Protein 4GMU (pdb70)

Radius of gyration: 24.37 Å; Cα contacts (8 Å, |Δi|>4): 1467; chains: 1; bounding box: 78×46×65 Å

B-factor: mean 16.21, std 8.33, range [5.78, 66.16]

Secondary structure (DSSP, 8-state):
--SSSSS--GGGEEES-GGGS-HHHHHHHHHHHHHH-BSEEEE----HHHHHHHHHHHHHTTS-EE-TTSBS-EEE---TTSSS--GGGEEEE-SSHHHHSPPPSSS--SS--EE-HHHHHHHHHTTSTTTTBTSEEEEEEEEESSTT-TT-EEEEEEES-HHHHHHHHHHSEESHHHHHHHTT---EEEEEE-S-PSSPSS---TT----GGG-EEEEEGGGTEEEEES--SHHHH-TIIIIIIIIIHHHHHHHHT-EEES-EEEEEE-TTS-EEEEEEE--TTS-HHHHHT----STT-EEEEEESS-EEEEE-TTS-EEEE---SEEEEE-TT--TTT-HHHHHHTTBS-EEES-EEETTS-EE-TT---PPPTT--EE-TTSSEE-TTSSS-SS-TT-EEEEEGGG-TTB-TTTT-TT-EEEEEEEEE---SSS--SEEE-SSHHHHHHHHHT-EEETTEE-GGG-TTT-SS-HHHHHHHHHHGGGSTT--PPEEEEE-S--B-TTS-BSS--GGGGHHHHHHHHHHHTT-S-EEEETTEEEEPTTTS--TT-TT--HHHHH---HHHHHHHHHHHHHHHHHHTGGG--HHHHHHHHHHHHHHHT-

Solvent-accessible surface area: 24514 Å² total; per-residue (Å²): 159,60,175,158,130,54,90,56,16,51,105,89,32,99,52,54,44,4,116,94,13,20,122,81,0,53,112,18,0,21,33,21,0,68,49,0,71,2,65,89,0,26,9,2,54,13,34,129,121,15,20,35,189,18,2,51,83,5,77,153,105,42,37,6,132,85,0,151,114,40,85,44,0,13,4,0,28,1,2,55,112,7,24,36,69,64,74,63,66,15,4,9,8,10,138,91,73,116,86,2,2,0,81,24,133,75,73,137,27,74,1,31,96,70,41,20,79,117,76,5,85,149,16,31,95,70,42,2,72,25,1,0,103,31,47,20,0,16,0,0,0,0,0,0,0,8,75,63,8,113,25,20,55,26,0,0,0,0,0,6,9,32,8,0,4,2,1,1,68,8,3,2,28,20,1,61,57,1,24,133,54,14,31,132,37,134,11,4,55,0,6,0,0,7,4,20,23,66,121,68,174,125,114,81,55,73,69,12,21,13,27,27,106,59,5,13,1,0,0,9,8,105,147,66,25,0,12,0,5,1,2,2,8,0,8,2,0,1,0,0,10,16,0,0,0,0,11,3,0,4,34,20,2,73,98,103,35,11,5,2,1,1,0,0,0,0,0,0,24,19,71,142,54,101,66,7,23,1,0,0,0,2,1,42,71,1,21,15,30,42,4,0,0,8,84,25,61,12,119,55,30,105,2,16,0,2,0,4,17,0,0,2,0,75,16,34,98,115,0,39,2,52,1,4,1,0,2,32,1,0,13,1,46,0,24,35,10,1,89,150,27,4,28,9,0,26,132,5,5,83,99,44,0,4,1,1,0,0,0,19,5,69,53,1,1,15,31,2,63,45,16,88,80,123,60,64,140,72,40,65,9,42,7,20,101,102,141,132,33,148,102,124,55,164,113,47,0,0,28,89,48,0,45,1,3,0,26,0,82,38,4,73,30,33,0,109,23,19,79,28,69,96,2,2,42,6,57,0,0,0,0,0,4,86,16,55,54,6,2,1,0,0,17,3,12,60,51,17,35,3,0,0,5,5,0,2,15,0,11,22,95,18,150,51,17,7,0,0,1,0,41,22,0,6,1,8,1,0,1,103,3,0,41,20,0,10,56,8,33,135,89,116,75,23,119,64,8,60,5,1,9,2,0,24,29,27,88,28,194,120,42,134,93,14,6,66,7,95,13,33,7,0,12,0,0,57,7,0,8,7,35,36,73,61,97,116,19,13,97,111,19,32,2,0,68,11,12,79,136,147,39,17,41,47,165,83,13,80,141,22,63,63,125,63,0,41,24,40,52,77,125,38,8,78,106,6,9,78,69,4,55,131,18,2,80,45,4,0,22,79,13,35,22,180,36,0,88,119,20,7,142,34,5,108,81,64,1,51,143,96

Organism: Rattus norvegicus (NCBI:txid10116)

CATH classification: 3.40.449.10 (+2 more: 2.170.8.10, 3.90.228.20)

Sequence (610 aa):
PQLHNGLDFSAKKVIQGSLDSLPQEVRKFVEGNAQLCQQPEEYYIHICDGSEEEEEYGRLLLAHMQEEGVIRKLKKKYDNCWLALTDPRDDVVAARRIIEESSKTVIITQQEQRDTVPIPKSGQSQLGRWMSEEEDFEEKAFNARFPGCMKGRTMYVIPFSMGPLGSPLAKIGIELTDSPYVVASMRIMTRMGTSVLEALGDGEFIIKKCLHSVGCPLPLKKPLVNNWACNPELTLIAHLPDDRRREEIISFGSGYYGGNSLLGKKKCFALRIASRRLAKEEGWLAEHMLILGITNPEGKKKYLAAAFPSACGKTNLAMMNPTLPGWKVECVGDDIIAWMKFDAQGNLRAINPENGFFGVAPGTSVKTNPNAIKTTIQKNTIFTNVAETSDGGVYWEGIDEPLAPGVTITSWKNKEWRPQDEEPCAHPNNSRFCTPASQCPIIDPAWESPEGVPIEGIIFGGRRPAGVPPLVYEALSWQHGVFVGAAMRSEGIIMMHDPFAMRPFFGYNFGKYLAHWLSMAHRRPAAKLPKIFHVNWFRKDKNGKFLWPGFGENSRVLEWMFGRRIEEGEDSAKLTPIGYVPKEDALNLKGLGDVNVEELFFGISKKEFWEKKEVEEIDKYLEDQVNADLPYYEEIEERELRRALKQRIISQM

Nearest PDB structures (foldseek):
  4gmu-assembly1_A  TM=1.002E+00  e=0.000E+00  Rattus norvegicus
  4yw9-assembly1_A  TM=9.906E-01  e=0.000E+00  Rattus norvegicus
  2qey-assembly1_A  TM=9.962E-01  e=0.000E+00  Rattus norvegicus
  5v97-assembly1_A  TM=9.960E-01  e=0.000E+00  Rattus norvegicus
  1khg-assembly1_A  TM=9.881E-01  e=0.000E+00  Homo sapiens

GO terms:
  GO:0004613 phosphoenolpyruvate carboxykinase (GTP) activity (F, IDA)
  GO:0006107 oxaloacetate metabolic process (P, IDA)
  GO:0071333 cellular response to glucose stimulus (P, IDA)
  GO:0004613 phosphoenolpyruvate carboxykinase (GTP) activity (F, EXP)
  GO:0004611 phosphoenolpyruvate carboxykinase activity (F, IDA)
  GO:0014823 response to activity (P, IEP)
  GO:1904628 cellular response to phorbol 13-acetate 12-myristate (P, IEP)
  GO:1904640 response to methionine (P, IEP)
  GO:0031667 response to nutrient levels (P, IEP)
  GO:0032496 response to lipopolysaccharide (P, IEP)
  GO:0032869 cellular response to insulin stimulus (P, IEP)
  GO:0033993 response to lipid (P, IEP)
  GO:0097403 cellular response to raffinose (P, IEP)
  GO:0071377 cellular response to glucagon stimulus (P, IEP)
  GO:0006094 gluconeogenesis (P, IDA)
  GO:0071456 cellular response to hypoxia (P, IEP)
  GO:0071474 cellular hyperosmotic response (P, IEP)
  GO:0071475 cellular hyperosmotic salinity response (P, IEP)
  GO:0071476 cellular hypotonic response (P, IEP)
  GO:0071477 cellular hypotonic salinity response (P, IEP)

InterPro domains:
  IPR008209 Phosphoenolpyruvate carboxykinase, GTP-utilising [MF_00452] (18-620)
  IPR008209 Phosphoenolpyruvate carboxykinase, GTP-utilising [NF003253] (25-621)
  IPR008209 Phosphoenolpyruvate carboxykinase, GTP-utilising [PIRSF001348] (14-621)
  IPR008209 Phosphoenolpyruvate carboxykinase, GTP-utilising [PTHR11561] (13-622)
  IPR008209 Phosphoenolpyruvate carboxykinase, GTP-utilising [cd00819] (27-615)
  IPR008210 Phosphoenolpyruvate carboxykinase, N-terminal [G3DSA:3.40.449.10] (29-267)
  IPR008210 Phosphoenolpyruvate carboxykinase, N-terminal [SSF68923] (12-259)
  IPR013035 Phosphoenolpyruvate carboxykinase, C-terminal [G3DSA:3.90.228.20] (268-618)
  IPR018091 Phosphoenolpyruvate carboxykinase, GTP-utilising, conserved site [PS00505] (284-292)
  IPR035077 Phosphoenolpyruvate carboxykinase, C-terminal P-loop domain [PF00821] (260-618)
  IPR035078 Phosphoenolpyruvate carboxykinase, GTP-utilising, N-terminal [PF17297] (29-256)

Structure (mmCIF, N/CA/C/O backbone):
data_4GMU
#
_entry.id   4GMU
#
_cell.length_a   60.546
_cell.length_b   85.521
_cell.length_c   118.755
_cell.angle_alpha   90.000
_cell.angle_beta   90.000
_cell.angle_gamma   90.000
#
_symmetry.space_group_name_H-M   'P 21 21 21'
#
loop_
_entity.id
_entity.type
_entity.pdbx_description
1 polymer 'Phosphoenolpyruvate carboxykinase, cytosolic [GTP]'
2 non-polymer "GUANOSINE-5'-TRIPHOSPHATE"
3 non-polymer 'MANGANESE (II) ION'
4 non-polymer 'SODIUM ION'
5 non-polymer 'OXALATE ION'
6 water water
#
loop_
_atom_site.group_PDB
_atom_site.id
_atom_site.type_symbol
_atom_site.label_atom_id
_atom_site.label_alt_id
_atom_site.label_comp_id
_atom_site.label_asym_id
_atom_site.label_entity_id
_atom_site.label_seq_id
_atom_site.pdbx_PDB_ins_code
_atom_site.Cartn_x
_atom_site.Cartn_y
_atom_site.Cartn_z
_atom_site.occupancy
_atom_site.B_iso_or_equiv
_atom_site.auth_seq_id
_atom_site.auth_comp_id
_atom_site.auth_asym_id
_atom_site.auth_atom_id
_atom_site.pdbx_PDB_model_num
ATOM 1 N N . PRO A 1 3 ? -16.707 -9.109 9.746 0.70 29.01 3 PRO A N 1
ATOM 2 C CA . PRO A 1 3 ? -16.380 -8.136 10.773 0.70 24.45 3 PRO A CA 1
ATOM 3 C C . PRO A 1 3 ? -16.153 -6.765 10.168 0.70 22.25 3 PRO A C 1
ATOM 4 O O . PRO A 1 3 ? -15.186 -6.045 10.491 0.70 22.49 3 PRO A O 1
ATOM 8 N N . GLN A 1 4 ? -17.085 -6.405 9.294 1.00 24.16 4 GLN A N 1
ATOM 9 C CA . GLN A 1 4 ? -17.070 -5.114 8.655 1.00 21.36 4 GLN A CA 1
ATOM 10 C C . GLN A 1 4 ? -18.330 -5.004 7.787 1.00 23.21 4 GLN A C 1
ATOM 11 O O . GLN A 1 4 ? -18.829 -5.972 7.216 1.00 22.97 4 GLN A O 1
ATOM 17 N N . LEU A 1 5 ? -18.864 -3.802 7.713 1.00 21.61 5 LEU A N 1
ATOM 18 C CA . LEU A 1 5 ? -19.993 -3.504 6.799 1.00 20.69 5 LEU A CA 1
ATOM 19 C C . LEU A 1 5 ? -19.553 -3.240 5.350 1.00 21.07 5 LEU A C 1
ATOM 20 O O . LEU A 1 5 ? -20.403 -3.332 4.396 1.00 21.49 5 LEU A O 1
ATOM 25 N N . HIS A 1 6 ? -18.248 -2.921 5.207 1.00 20.34 6 HIS A N 1
ATOM 26 C CA . HIS A 1 6 ? -17.639 -2.588 3.904 1.00 18.90 6 HIS A CA 1
ATOM 27 C C . HIS A 1 6 ? -16.418 -3.449 3.728 1.00 19.97 6 HIS A C 1
ATOM 28 O O . HIS A 1 6 ? -16.493 -4.645 3.985 1.00 21.33 6 HIS A O 1
ATOM 35 N N . ASN A 1 7 ? -15.292 -2.868 3.299 1.00 24.80 7 ASN A N 1
ATOM 36 C CA . ASN A 1 7 ? -14.115 -3.658 2.852 1.00 25.42 7 ASN A CA 1
ATOM 37 C C . ASN A 1 7 ? -12.764 -3.072 3.309 1.00 26.59 7 ASN A C 1
ATOM 38 O O . ASN A 1 7 ? -11.695 -3.454 2.805 1.00 27.87 7 ASN A O 1
ATOM 43 N N . GLY A 1 8 ? -12.792 -2.134 4.245 1.00 22.40 8 GLY A N 1
ATOM 44 C CA . GLY A 1 8 ? -11.526 -1.478 4.646 1.00 23.83 8 GLY A CA 1
ATOM 45 C C . GLY A 1 8 ? -10.863 -1.936 5.938 1.00 23.07 8 GLY A C 1
ATOM 46 O O . GLY A 1 8 ? -9.760 -1.446 6.245 1.00 26.20 8 GLY A O 1
ATOM 47 N N . LEU A 1 9 ? -11.498 -2.862 6.664 1.00 22.06 9 LEU A N 1
ATOM 48 C CA . LEU A 1 9 ? -10.987 -3.337 7.983 1.00 21.00 9 LEU A CA 1
ATOM 49 C C . LEU A 1 9 ? -10.112 -4.580 7.926 1.00 20.50 9 LEU A C 1
ATOM 50 O O . LEU A 1 9 ? -9.119 -4.706 8.671 1.00 21.73 9 LEU A O 1
ATOM 55 N N . ASP A 1 10 ? -10.473 -5.499 7.048 1.00 18.93 10 ASP A N 1
ATOM 56 C CA . ASP A 1 10 ? -9.726 -6.716 6.872 1.00 18.89 10 ASP A CA 1
ATOM 57 C C . ASP A 1 10 ? -8.692 -6.431 5.822 1.00 16.54 10 ASP A C 1
ATOM 58 O O . ASP A 1 10 ? -9.033 -6.138 4.656 1.00 18.38 10 ASP A O 1
ATOM 63 N N . PHE A 1 11 ? -7.415 -6.551 6.196 1.00 15.69 11 PHE A N 1
ATOM 64 C CA . PHE A 1 11 ? -6.307 -6.168 5.291 1.00 14.17 11 PHE A CA 1
ATOM 65 C C . PHE A 1 11 ? -5.705 -7.344 4.539 1.00 14.30 11 PHE A C 1
ATOM 66 O O . PHE A 1 11 ? -4.611 -7.210 3.954 1.00 13.82 11 PHE A O 1
ATOM 74 N N . SER A 1 12 ? -6.373 -8.478 4.553 1.00 13.87 12 SER A N 1
ATOM 75 C CA . SER A 1 12 ? -5.851 -9.649 3.915 1.00 14.90 12 SER A CA 1
ATOM 76 C C . SER A 1 12 ? -5.414 -9.395 2.461 1.00 14.49 12 SER A C 1
ATOM 77 O O . SER A 1 12 ? -4.442 -9.986 2.019 1.00 14.63 12 SER A O 1
ATOM 80 N N . ALA A 1 13 ? -6.148 -8.565 1.708 1.00 14.43 13 ALA A N 1
ATOM 81 C CA . ALA A 1 13 ? -5.878 -8.408 0.285 1.00 14.39 13 ALA A CA 1
ATOM 82 C C . ALA A 1 13 ? -4.548 -7.789 0.035 1.00 14.05 13 ALA A C 1
ATOM 83 O O . ALA A 1 13 ? -4.034 -7.884 -1.074 1.00 14.92 13 ALA A O 1
ATOM 85 N N . LYS A 1 14 ? -3.956 -7.125 1.051 1.00 12.59 14 LYS A N 1
ATOM 86 C CA A LYS A 1 14 ? -2.674 -6.428 0.839 0.50 13.06 14 LYS A CA 1
ATOM 87 C CA B LYS A 1 14 ? -2.710 -6.386 0.904 0.50 13.10 14 LYS A CA 1
ATOM 88 C C . LYS A 1 14 ? -1.473 -7.137 1.389 1.00 12.40 14 LYS A C 1
ATOM 89 O O . LYS A 1 14 ? -0.351 -6.608 1.331 1.00 11.73 14 LYS A O 1
ATOM 100 N N . VAL A 1 15 ? -1.654 -8.374 1.846 1.00 11.57 15 VAL A N 1
ATOM 101 C CA . VAL A 1 15 ? -0.520 -9.140 2.403 1.00 12.53 15 VAL A CA 1
ATOM 102 C C . VAL A 1 15 ? 0.271 -9.736 1.297 1.00 12.86 15 VAL A C 1
ATOM 103 O O . VAL A 1 15 ? -0.267 -10.493 0.418 1.00 14.22 15 VAL A O 1
ATOM 107 N N . ILE A 1 16 ? 1.564 -9.459 1.211 1.00 11.00 16 ILE A N 1
ATOM 108 C CA . ILE A 1 16 ? 2.415 -9.945 0.148 1.00 12.04 16 ILE A CA 1
ATOM 109 C C . ILE A 1 16 ? 3.453 -10.963 0.620 1.00 11.62 16 ILE A C 1
ATOM 110 O O . ILE A 1 16 ? 4.212 -11.484 -0.193 1.00 13.41 16 ILE A O 1
ATOM 115 N N . GLN A 1 17 ? 3.476 -11.240 1.942 1.00 11.94 17 GLN A N 1
ATOM 116 C CA . GLN A 1 17 ? 4.236 -12.367 2.451 1.00 11.89 17 GLN A CA 1
ATOM 117 C C . GLN A 1 17 ? 3.602 -12.723 3.766 1.00 12.35 17 GLN A C 1
ATOM 118 O O . GLN A 1 17 ? 3.322 -11.881 4.615 1.00 12.40 17 GLN A O 1
ATOM 124 N N . GLY A 1 18 ? 3.354 -14.042 3.931 1.00 13.27 18 GLY A N 1
ATOM 125 C CA . GLY A 1 18 ? 2.718 -14.589 5.143 1.00 13.48 18 GLY A CA 1
ATOM 126 C C . GLY A 1 18 ? 1.218 -14.536 5.036 1.00 13.78 18 GLY A C 1
ATOM 127 O O . GLY A 1 18 ? 0.687 -14.414 3.910 1.00 14.43 18 GLY A O 1
ATOM 128 N N . SER A 1 19 ? 0.510 -14.604 6.151 1.00 14.56 19 SER A N 1
ATOM 129 C CA . SER A 1 19 ? -0.906 -14.630 6.192 1.00 15.95 19 SER A CA 1
ATOM 130 C C . SER A 1 19 ? -1.328 -14.040 7.521 1.00 15.59 19 SER A C 1
ATOM 131 O O . SER A 1 19 ? -0.841 -14.483 8.589 1.00 16.69 19 SER A O 1
ATOM 134 N N . LEU A 1 20 ? -2.289 -13.159 7.500 1.00 14.72 20 LEU A N 1
ATOM 135 C CA . LEU A 1 20 ? -2.865 -12.651 8.720 1.00 16.34 20 LEU A CA 1
ATOM 136 C C . LEU A 1 20 ? -3.553 -13.731 9.519 1.00 16.36 20 LEU A C 1
ATOM 137 O O . LEU A 1 20 ? -3.571 -13.650 10.749 1.00 16.93 20 LEU A O 1
ATOM 142 N N . ASP A 1 21 ? -4.073 -14.751 8.814 1.00 17.96 21 ASP A N 1
ATOM 143 C CA . ASP A 1 21 ? -4.837 -15.842 9.463 1.00 20.82 21 ASP A CA 1
ATOM 144 C C . ASP A 1 21 ? -3.932 -16.701 10.297 1.00 21.46 21 ASP A C 1
ATOM 145 O O . ASP A 1 21 ? -4.434 -17.345 11.247 1.00 24.21 21 ASP A O 1
ATOM 150 N N . SER A 1 22 ? -2.639 -16.770 9.989 1.00 19.72 22 SER A N 1
ATOM 151 C CA . SER A 1 22 ? -1.728 -17.628 10.762 1.00 21.88 22 SER A CA 1
ATOM 152 C C . SER A 1 22 ? -1.022 -16.904 11.910 1.00 19.85 22 SER A C 1
ATOM 153 O O . SER A 1 22 ? -0.385 -17.587 12.722 1.00 23.75 22 SER A O 1
ATOM 156 N N . LEU A 1 23 ? -1.147 -15.580 12.003 1.00 16.91 23 LEU A N 1
ATOM 157 C CA . LEU A 1 23 ? -0.724 -14.794 13.191 1.00 17.20 23 LEU A CA 1
ATOM 158 C C . LEU A 1 23 ? -1.508 -15.142 14.455 1.00 17.38 23 LEU A C 1
ATOM 159 O O . LEU A 1 23 ? -2.707 -15.359 14.397 1.00 18.21 23 LEU A O 1
ATOM 164 N N . PRO A 1 24 ? -0.861 -15.099 15.627 1.00 15.85 24 PRO A N 1
ATOM 165 C CA . PRO A 1 24 ? -1.654 -15.142 16.847 1.00 15.43 24 PRO A CA 1
ATOM 166 C C . PRO A 1 24 ? -2.654 -13.999 16.830 1.00 15.80 24 PRO A C 1
ATOM 167 O O . PRO A 1 24 ? -2.394 -12.8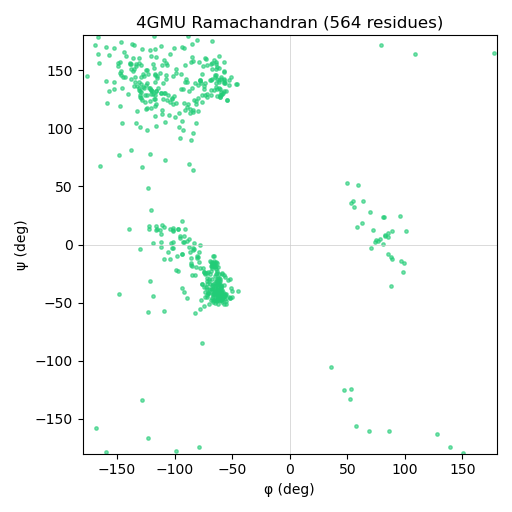98 16.239 1.00 15.05 24 PRO A O 1
ATOM 171 N N . GLN A 1 25 ? -3.821 -14.215 17.441 1.00 17.97 25 GLN A N 1
ATOM 172 C CA . GLN A 1 25 ? -4.903 -13.265 17.385 1.00 19.04 25 GLN A CA 1
ATOM 173 C C . GLN A 1 25 ? -4.495 -11.835 17.781 1.00 16.91 25 GLN A C 1
ATOM 174 O O . GLN A 1 25 ? -4.880 -10.864 17.095 1.00 16.64 25 GLN A O 1
ATOM 180 N N . GLU A 1 26 ? -3.757 -11.696 18.871 1.00 16.44 26 GLU A N 1
ATOM 181 C CA . GLU A 1 26 ? -3.435 -10.345 19.291 1.00 15.77 26 GLU A CA 1
ATOM 182 C C . GLU A 1 26 ? -2.384 -9.677 18.391 1.00 14.28 26 GLU A C 1
ATOM 183 O O . GLU A 1 26 ? -2.419 -8.464 18.259 1.00 14.00 26 GLU A O 1
ATOM 189 N N . VAL A 1 27 ? -1.562 -10.472 17.749 1.00 13.06 27 VAL A N 1
ATOM 190 C CA . VAL A 1 27 ? -0.605 -9.908 16.781 1.00 12.87 27 VAL A CA 1
ATOM 191 C C . VAL A 1 27 ? -1.389 -9.423 15.546 1.00 13.77 27 VAL A C 1
ATOM 192 O O . VAL A 1 27 ? -1.140 -8.313 15.029 1.00 12.25 27 VAL A O 1
ATOM 196 N N . ARG A 1 28 ? -2.384 -10.199 15.080 1.00 12.80 28 ARG A N 1
ATOM 197 C CA . ARG A 1 28 ? -3.210 -9.763 13.967 1.00 12.75 28 ARG A CA 1
ATOM 198 C C . ARG A 1 28 ? -3.896 -8.475 14.309 1.00 12.03 28 ARG A C 1
ATOM 199 O O . ARG A 1 28 ? -3.948 -7.557 13.479 1.00 12.36 28 ARG A O 1
ATOM 207 N N . LYS A 1 29 ? -4.461 -8.342 15.502 1.00 12.26 29 LYS A N 1
ATOM 208 C CA . LYS A 1 29 ? -5.133 -7.100 15.847 1.00 13.74 29 LYS A CA 1
ATOM 209 C C . LYS A 1 29 ? -4.208 -5.884 15.806 1.00 12.61 29 LYS A C 1
ATOM 210 O O . LYS A 1 29 ? -4.578 -4.810 15.372 1.00 13.19 29 LYS A O 1
ATOM 216 N N . PHE A 1 30 ? -2.980 -6.126 16.317 1.00 11.96 30 PHE A N 1
ATOM 217 C CA . PHE A 1 30 ? -1.959 -5.040 16.313 1.00 11.65 30 PHE A CA 1
ATOM 218 C C . PHE A 1 30 ? -1.622 -4.624 14.877 1.00 10.27 30 PHE A C 1
ATOM 219 O O . PHE A 1 30 ? -1.546 -3.445 14.565 1.00 10.76 30 PHE A O 1
ATOM 227 N N . VAL A 1 31 ? -1.396 -5.617 14.054 1.00 11.22 31 VAL A N 1
ATOM 228 C CA . VAL A 1 31 ? -1.048 -5.349 12.642 1.00 11.24 31 VAL A CA 1
ATOM 229 C C . VAL A 1 31 ? -2.191 -4.617 11.919 1.00 11.72 31 VAL A C 1
ATOM 230 O O . VAL A 1 31 ? -2.015 -3.598 11.286 1.00 11.84 31 VAL A O 1
ATOM 234 N N . GLU A 1 32 ? -3.428 -5.169 12.024 1.00 11.63 32 GLU A N 1
ATOM 235 C CA . GLU A 1 32 ? -4.525 -4.651 11.258 1.00 12.29 32 GLU A CA 1
ATOM 236 C C . GLU A 1 32 ? -4.939 -3.293 11.754 1.00 11.48 32 GLU A C 1
ATOM 237 O O . GLU A 1 32 ? -5.299 -2.402 11.009 1.00 11.77 32 GLU A O 1
ATOM 243 N N . GLY A 1 33 ? -4.922 -3.082 13.071 1.00 11.08 33 GLY A N 1
ATOM 244 C CA . GLY A 1 33 ? -5.282 -1.782 13.603 1.00 12.96 33 GLY A CA 1
ATOM 245 C C . GLY A 1 33 ? -4.357 -0.688 13.077 1.00 11.47 33 GLY A C 1
ATOM 246 O O . GLY A 1 33 ? -4.741 0.413 12.730 1.00 11.86 33 GLY A O 1
ATOM 247 N N . ASN A 1 34 ? -3.046 -1.007 13.103 1.00 11.46 34 ASN A N 1
ATOM 248 C CA . ASN A 1 34 ? -2.071 -0.084 12.584 1.00 11.49 34 ASN A CA 1
ATOM 249 C C . ASN A 1 34 ? -2.047 0.048 11.115 1.00 11.13 34 ASN A C 1
ATOM 250 O O . ASN A 1 34 ? -1.718 1.120 10.618 1.00 11.78 34 ASN A O 1
ATOM 255 N N . ALA A 1 35 ? -2.427 -1.000 10.378 1.00 11.35 35 ALA A N 1
ATOM 256 C CA . ALA A 1 35 ? -2.602 -0.853 8.940 1.00 10.91 35 ALA A CA 1
ATOM 257 C C . ALA A 1 35 ? -3.780 0.099 8.633 1.00 11.84 35 ALA A C 1
ATOM 258 O O . ALA A 1 35 ? -3.696 0.953 7.764 1.00 12.50 35 ALA A O 1
ATOM 260 N N . GLN A 1 36 ? -4.878 -0.031 9.377 1.00 11.85 36 GLN A N 1
ATOM 261 C CA . GLN A 1 36 ? -6.013 0.889 9.216 1.00 13.37 36 GLN A CA 1
ATOM 262 C C . GLN A 1 36 ? -5.566 2.349 9.463 1.00 12.66 36 GLN A C 1
ATOM 263 O O . GLN A 1 36 ? -5.879 3.287 8.702 1.00 15.40 36 GLN A O 1
ATOM 269 N N . LEU A 1 37 ? -4.755 2.522 10.517 1.00 12.23 37 LEU A N 1
ATOM 270 C CA . LEU A 1 37 ? -4.321 3.845 10.825 1.00 12.54 37 LEU A CA 1
ATOM 271 C C . LEU A 1 37 ? -3.325 4.406 9.769 1.00 12.08 37 LEU A C 1
ATOM 272 O O . LEU A 1 37 ? -3.450 5.534 9.288 1.00 12.72 37 LEU A O 1
ATOM 277 N N . CYS A 1 38 ? -2.275 3.630 9.463 1.00 10.22 38 CYS A N 1
ATOM 278 C CA . CYS A 1 38 ? -1.161 4.126 8.662 1.00 10.19 38 CYS A CA 1
ATOM 279 C C . CYS A 1 38 ? -1.326 4.032 7.182 1.00 10.07 38 CYS A C 1
ATOM 280 O O . CYS A 1 38 ? -0.623 4.694 6.422 1.00 10.24 38 CYS A O 1
ATOM 283 N N . GLN A 1 39 ? -2.286 3.180 6.773 1.00 10.72 39 GLN A N 1
ATOM 284 C CA A GLN A 1 39 ? -2.633 3.030 5.337 0.60 11.05 39 GLN A CA 1
ATOM 285 C CA B GLN A 1 39 ? -2.638 3.010 5.336 0.40 11.42 39 GLN A CA 1
ATOM 286 C C . GLN A 1 39 ? -1.471 2.595 4.433 1.00 10.85 39 GLN A C 1
ATOM 287 O O . GLN A 1 39 ? -1.266 3.133 3.359 1.00 11.33 39 GLN A O 1
ATOM 298 N N . PRO A 1 40 ? -0.702 1.531 4.825 1.00 10.57 40 PRO A N 1
ATOM 299 C CA . PRO A 1 40 ? 0.292 1.022 3.912 1.00 10.75 40 PRO A CA 1
ATOM 300 C C . PRO A 1 40 ? -0.329 0.456 2.654 1.00 11.17 40 PRO A C 1
ATOM 301 O O . PRO A 1 40 ? -1.481 0.029 2.689 1.00 12.04 40 PRO A O 1
ATOM 305 N N . GLU A 1 41 ? 0.437 0.444 1.595 1.00 11.45 41 GLU A N 1
ATOM 306 C CA A GLU A 1 41 ? 0.027 -0.204 0.377 0.50 12.03 41 GLU A CA 1
ATOM 307 C CA B GLU A 1 41 ? -0.002 -0.193 0.365 0.50 11.95 41 GLU A CA 1
ATOM 308 C C . GLU A 1 41 ? 0.019 -1.718 0.524 1.00 12.27 41 GLU A C 1
ATOM 309 O O . GLU A 1 41 ? -0.876 -2.411 -0.003 1.00 14.70 41 GLU A O 1
ATOM 320 N N . TYR A 1 42 ? 1.052 -2.267 1.183 1.00 11.30 42 TYR A N 1
ATOM 321 C CA A TYR A 1 42 ? 1.432 -3.723 1.193 0.50 11.08 42 TYR A CA 1
ATOM 322 C CA B TYR A 1 42 ? 1.119 -3.698 1.394 0.50 11.02 42 TYR A CA 1
ATOM 323 C C . TYR A 1 42 ? 1.635 -4.022 2.728 1.00 11.15 42 TYR A C 1
ATOM 324 O O . TYR A 1 42 ? 2.162 -3.147 3.460 1.00 10.86 42 TYR A O 1
ATOM 341 N N . ILE A 1 43 ? 1.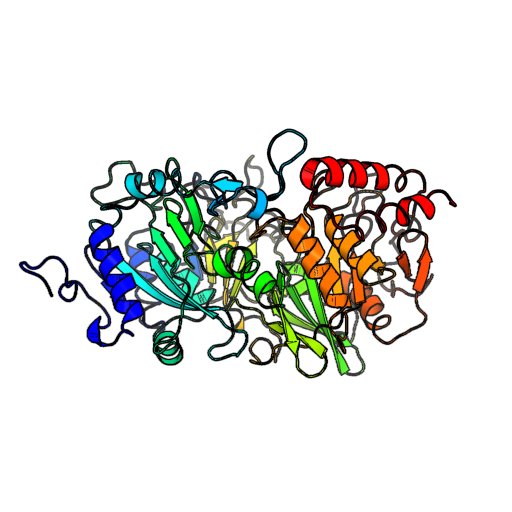407 -5.270 3.125 1.00 10.84 43 ILE A N 1
ATOM 342 C CA . ILE A 1 43 ? 1.846 -5.825 4.428 1.00 10.46 43 ILE A CA 1
ATOM 343 C C . ILE A 1 43 ? 2.730 -6.996 4.144 1.00 9.78 43 ILE A C 1
ATOM 344 O O . ILE A 1 43 ? 2.342 -7.973 3.474 1.00 11.31 43 ILE A O 1
ATOM 349 N N . HIS A 1 44 ? 3.959 -6.955 4.670 1.00 9.08 44 HIS A N 1
ATOM 350 C CA . HIS A 1 44 ? 4.919 -8.052 4.506 1.00 9.28 44 HIS A CA 1
ATOM 351 C C . HIS A 1 44 ? 5.243 -8.631 5.857 1.00 9.02 44 HIS A C 1
ATOM 352 O O . HIS A 1 44 ? 5.847 -7.920 6.734 1.00 9.02 44 HIS A O 1
ATOM 359 N N . ILE A 1 45 ? 4.815 -9.851 6.152 1.00 9.00 45 ILE A N 1
ATOM 360 C CA . ILE A 1 45 ? 5.100 -10.488 7.459 1.00 9.46 45 ILE A CA 1
ATOM 361 C C . ILE A 1 45 ? 6.437 -11.146 7.320 1.00 9.55 45 ILE A C 1
ATOM 362 O O . ILE A 1 45 ? 6.611 -12.061 6.518 1.00 9.96 45 ILE A O 1
ATOM 367 N N . CYS A 1 46 ? 7.447 -10.663 8.034 1.00 9.41 46 CYS A N 1
ATOM 368 C CA . CYS A 1 46 ? 8.790 -11.150 7.868 1.00 8.89 46 CYS A CA 1
ATOM 369 C C . CYS A 1 46 ? 8.922 -12.565 8.355 1.00 9.73 46 CYS A C 1
ATOM 370 O O . CYS A 1 46 ? 8.411 -12.945 9.438 1.00 10.14 46 CYS A O 1
ATOM 373 N N . ASP A 1 47 ? 9.704 -13.319 7.616 1.00 9.98 47 ASP A N 1
ATOM 374 C CA . ASP A 1 47 ? 10.048 -14.702 8.024 1.00 10.40 47 ASP A CA 1
ATOM 375 C C . ASP A 1 47 ? 11.438 -14.846 8.571 1.00 11.13 47 ASP A C 1
ATOM 376 O O . ASP A 1 47 ? 11.716 -15.909 9.186 1.00 11.23 47 ASP A O 1
ATOM 381 N N . GLY A 1 48 ? 12.327 -13.855 8.431 1.00 10.25 48 GLY A N 1
ATOM 382 C CA . GLY A 1 48 ? 13.671 -13.952 8.936 1.00 10.94 48 GLY A CA 1
ATOM 383 C C . GLY A 1 48 ? 14.607 -14.777 8.094 1.00 10.83 48 GLY A C 1
ATOM 384 O O . GLY A 1 48 ? 15.769 -14.922 8.402 1.00 11.48 48 GLY A O 1
ATOM 385 N N . SER A 1 49 ? 14.129 -15.231 6.940 1.00 11.13 49 SER A N 1
ATOM 386 C CA . SER A 1 49 ? 14.963 -16.129 6.108 1.00 11.37 49 SER A CA 1
ATOM 387 C C . SER A 1 49 ? 16.091 -15.404 5.422 1.00 13.00 49 SER A C 1
ATOM 388 O O . SER A 1 49 ? 16.060 -14.199 5.185 1.00 12.05 49 SER A O 1
ATOM 391 N N . GLU A 1 50 ? 17.104 -16.175 5.001 1.00 14.46 50 GLU A N 1
ATOM 392 C CA A GLU A 1 50 ? 18.197 -15.584 4.256 0.50 14.49 50 GLU A CA 1
ATOM 393 C CA B GLU A 1 50 ? 18.211 -15.655 4.220 0.50 14.68 50 GLU A CA 1
ATOM 394 C C . GLU A 1 50 ? 17.702 -15.098 2.876 1.00 13.48 50 GLU A C 1
ATOM 395 O O . GLU A 1 50 ? 18.175 -14.072 2.420 1.00 15.02 50 GLU A O 1
ATOM 406 N N . GLU A 1 51 ? 16.752 -15.786 2.294 1.00 14.46 51 GLU A N 1
ATOM 407 C CA A GLU A 1 51 ? 16.235 -15.340 0.987 0.50 14.38 51 GLU A CA 1
ATOM 408 C CA B GLU A 1 51 ? 16.178 -15.367 0.989 0.50 15.54 51 GLU A CA 1
ATOM 409 C C . GLU A 1 51 ? 15.515 -13.984 1.128 1.00 14.66 51 GLU A C 1
ATOM 410 O O . GLU A 1 51 ? 15.718 -13.092 0.308 1.00 14.22 51 GLU A O 1
ATOM 421 N N . GLU A 1 52 ? 14.707 -13.820 2.192 1.00 12.83 52 GLU A N 1
ATOM 422 C CA . GLU A 1 52 ? 14.029 -12.567 2.437 1.00 11.47 52 GLU A CA 1
ATOM 423 C C . GLU A 1 52 ? 15.067 -11.459 2.565 1.00 11.55 52 GLU A C 1
ATOM 424 O O . GLU A 1 52 ? 14.924 -10.345 2.013 1.00 12.15 52 GLU A O 1
ATOM 430 N N . TYR A 1 53 ? 16.137 -11.683 3.328 1.00 11.99 53 TYR A N 1
ATOM 431 C CA . TYR A 1 53 ? 17.129 -10.696 3.634 1.00 12.19 53 TYR A CA 1
ATOM 432 C C . TYR A 1 53 ? 17.897 -10.305 2.361 1.00 11.38 53 TYR A C 1
ATOM 433 O O . TYR A 1 53 ? 18.039 -9.132 2.065 1.00 12.03 53 TYR A O 1
ATOM 442 N N . GLY A 1 54 ? 18.346 -11.338 1.643 1.00 13.20 54 GLY A N 1
ATOM 443 C CA . GLY A 1 54 ? 19.087 -11.098 0.379 1.00 13.07 54 GLY A CA 1
ATOM 444 C C . GLY A 1 54 ? 18.293 -10.256 -0.612 1.00 14.22 54 GLY A C 1
ATOM 445 O O . GLY A 1 54 ? 18.801 -9.275 -1.242 1.00 15.52 54 GLY A O 1
ATOM 446 N N . ARG A 1 55 ? 17.028 -10.589 -0.720 1.00 15.58 55 ARG A N 1
ATOM 447 C CA . ARG A 1 55 ? 16.192 -9.931 -1.698 1.00 16.07 55 ARG A CA 1
ATOM 448 C C . ARG A 1 55 ? 15.920 -8.524 -1.258 1.00 14.43 55 ARG A C 1
ATOM 449 O O . ARG A 1 55 ? 15.872 -7.589 -2.087 1.00 15.40 55 ARG A O 1
ATOM 457 N N . LEU A 1 56 ? 15.711 -8.292 0.042 1.00 13.94 56 LEU A N 1
ATOM 458 C CA A LEU A 1 56 ? 15.489 -6.965 0.471 0.50 12.98 56 LEU A CA 1
ATOM 459 C CA B LEU A 1 56 ? 15.512 -6.973 0.616 0.50 14.53 56 LEU A CA 1
ATOM 460 C C . LEU A 1 56 ? 16.747 -6.045 0.378 1.00 12.90 56 LEU A C 1
ATOM 461 O O . LEU A 1 56 ? 16.613 -4.865 -0.013 1.00 13.73 56 LEU A O 1
ATOM 470 N N . LEU A 1 57 ? 17.940 -6.577 0.666 1.00 11.69 57 LEU A N 1
ATOM 471 C CA . LEU A 1 57 ? 19.177 -5.825 0.402 1.00 13.07 57 LEU A CA 1
ATOM 472 C C . LEU A 1 57 ? 19.324 -5.459 -1.087 1.00 12.24 57 LEU A C 1
ATOM 473 O O . LEU A 1 57 ? 19.656 -4.350 -1.406 1.00 13.00 57 LEU A O 1
ATOM 478 N N . ALA A 1 58 ? 19.051 -6.444 -1.943 1.00 13.48 58 ALA A N 1
ATOM 479 C CA . ALA A 1 58 ? 19.181 -6.190 -3.394 1.00 13.84 58 ALA A CA 1
ATOM 480 C C . ALA A 1 58 ? 18.171 -5.135 -3.837 1.00 14.37 58 ALA A C 1
ATOM 481 O O . ALA A 1 58 ? 18.500 -4.271 -4.713 1.00 14.90 58 ALA A O 1
ATOM 483 N N . HIS A 1 59 ? 16.992 -5.115 -3.255 1.00 13.32 59 HIS A N 1
ATOM 484 C CA . HIS A 1 59 ? 15.990 -4.127 -3.553 1.00 14.52 59 HIS A CA 1
ATOM 485 C C . HIS A 1 59 ? 16.422 -2.780 -3.103 1.00 14.55 59 HIS A C 1
ATOM 486 O O . HIS A 1 59 ? 16.287 -1.772 -3.846 1.00 15.25 59 HIS A O 1
ATOM 493 N N . MET A 1 60 ? 16.929 -2.655 -1.854 1.00 12.06 60 MET A N 1
ATOM 494 C CA . MET A 1 60 ? 17.465 -1.342 -1.433 1.00 12.02 60 MET A CA 1
ATOM 495 C C . MET A 1 60 ? 18.596 -0.864 -2.360 1.00 11.82 60 MET A C 1
ATOM 496 O O . MET A 1 60 ? 18.701 0.354 -2.607 1.00 13.97 60 MET A O 1
ATOM 501 N N . GLN A 1 61 ? 19.439 -1.813 -2.721 1.00 12.28 61 GLN A N 1
ATOM 502 C CA . GLN A 1 61 ? 20.608 -1.487 -3.604 1.00 14.58 61 GLN A CA 1
ATOM 503 C C . GLN A 1 61 ? 20.068 -0.912 -4.943 1.00 16.47 61 GLN A C 1
ATOM 504 O O . GLN A 1 61 ? 20.494 0.164 -5.424 1.00 16.93 61 GLN A O 1
ATOM 510 N N . GLU A 1 62 ? 19.085 -1.603 -5.515 1.00 15.77 62 GLU A N 1
ATOM 511 C CA . GLU A 1 62 ? 18.502 -1.112 -6.790 1.00 18.11 62 GLU A CA 1
ATOM 512 C C . GLU A 1 62 ? 17.859 0.248 -6.633 1.00 18.49 62 GLU A C 1
ATOM 513 O O . GLU A 1 62 ? 17.946 1.055 -7.579 1.00 22.25 62 GLU A O 1
ATOM 519 N N . GLU A 1 63 ? 17.268 0.606 -5.500 1.00 17.47 63 GLU A N 1
ATOM 520 C CA . GLU A 1 63 ? 16.627 1.867 -5.297 1.00 17.84 63 GLU A CA 1
ATOM 521 C C . GLU A 1 63 ? 17.634 2.938 -4.893 1.00 20.63 63 GLU A C 1
ATOM 522 O O . GLU A 1 63 ? 17.202 4.057 -4.615 1.00 24.30 63 GLU A O 1
ATOM 528 N N . GLY A 1 64 ? 18.894 2.560 -4.732 1.00 17.93 64 GLY A N 1
ATOM 529 C CA . GLY A 1 64 ? 19.887 3.574 -4.307 1.00 18.23 64 GLY A CA 1
ATOM 530 C C . GLY A 1 64 ? 19.943 3.855 -2.811 1.00 15.74 64 GLY A C 1
ATOM 531 O O . GLY A 1 64 ? 20.635 4.772 -2.360 1.00 18.21 64 GLY A O 1
ATOM 532 N N . VAL A 1 65 ? 19.233 3.083 -2.009 1.00 13.60 65 VAL A N 1
ATOM 533 C CA . VAL A 1 65 ? 19.184 3.286 -0.557 1.00 13.61 65 VAL A CA 1
ATOM 534 C C . VAL A 1 65 ? 20.457 2.788 0.133 1.00 11.53 65 VAL A C 1
ATOM 535 O O . VAL A 1 65 ? 20.862 3.339 1.132 1.00 12.42 65 VAL A O 1
ATOM 539 N N . ILE A 1 66 ? 21.067 1.711 -0.375 1.00 11.86 66 ILE A N 1
ATOM 540 C CA . ILE A 1 66 ? 22.342 1.229 0.159 1.00 12.24 66 ILE A CA 1
ATOM 541 C C . ILE A 1 66 ? 23.249 0.882 -0.997 1.00 11.94 66 ILE A C 1
ATOM 542 O O . ILE A 1 66 ? 22.748 0.658 -2.140 1.00 12.44 66 ILE A O 1
ATOM 547 N N . ARG A 1 67 ? 24.536 0.822 -0.709 1.00 12.43 67 ARG A N 1
ATOM 548 C CA . ARG A 1 67 ? 25.539 0.326 -1.672 1.00 13.69 67 ARG A CA 1
ATOM 549 C C . ARG A 1 67 ? 26.184 -0.925 -1.190 1.00 13.07 67 ARG A C 1
ATOM 550 O O . ARG A 1 67 ? 26.444 -1.062 0.055 1.00 13.56 67 ARG A O 1
ATOM 558 N N . LYS A 1 68 ? 26.524 -1.848 -2.095 1.00 13.87 68 LYS A N 1
ATOM 559 C CA . LYS A 1 68 ? 27.297 -3.008 -1.741 1.00 13.19 68 LYS A CA 1
ATOM 560 C C . LYS A 1 68 ? 28.763 -2.559 -1.663 1.00 13.60 68 LYS A C 1
ATOM 561 O O . LYS A 1 68 ? 29.254 -1.838 -2.526 1.00 16.10 68 LYS A O 1
ATOM 567 N N . LEU A 1 69 ? 29.455 -3.030 -0.641 1.00 12.89 69 LEU A N 1
ATOM 568 C CA . LEU A 1 69 ? 30.919 -2.806 -0.417 1.00 13.82 69 LEU A CA 1
ATOM 569 C C . LEU A 1 69 ? 31.690 -3.926 -1.023 1.00 14.64 69 LEU A C 1
ATOM 570 O O . LEU A 1 69 ? 31.822 -4.991 -0.433 1.00 16.70 69 LEU A O 1
ATOM 575 N N . LYS A 1 70 ? 32.202 -3.678 -2.240 1.00 15.52 70 LYS A N 1
ATOM 576 C CA A LYS A 1 70 ? 32.729 -4.795 -3.029 0.50 17.19 70 LYS A CA 1
ATOM 577 C CA B LYS A 1 70 ? 32.837 -4.698 -3.102 0.50 17.87 70 LYS A CA 1
ATOM 578 C C . LYS A 1 70 ? 34.026 -5.422 -2.483 1.00 16.95 70 LYS A C 1
ATOM 579 O O . LYS A 1 70 ? 34.344 -6.571 -2.863 1.00 18.51 70 LYS A O 1
ATOM 590 N N . LYS A 1 71 ? 34.693 -4.784 -1.526 1.00 16.41 71 LYS A N 1
ATOM 591 C CA . LYS A 1 71 ? 35.926 -5.347 -0.985 1.00 17.91 71 LYS A CA 1
ATOM 592 C C . LYS A 1 71 ? 35.636 -6.517 -0.071 1.00 19.35 71 LYS A C 1
ATOM 593 O O . LYS A 1 71 ? 36.514 -7.370 0.177 1.00 19.73 71 LYS A O 1
ATOM 599 N N . TYR A 1 72 ? 34.416 -6.562 0.502 1.00 17.76 72 TYR A N 1
ATOM 600 C CA . TYR A 1 72 ? 34.168 -7.498 1.602 1.00 17.45 72 TYR A CA 1
ATOM 601 C C . TYR A 1 72 ? 33.094 -8.503 1.204 1.00 17.97 72 TYR A C 1
ATOM 602 O O . TYR A 1 72 ? 32.520 -8.459 0.114 1.00 19.35 72 TYR A O 1
ATOM 611 N N . ASP A 1 73 ? 32.753 -9.429 2.086 1.00 18.72 73 ASP A N 1
ATOM 612 C CA . ASP A 1 73 ? 31.801 -10.472 1.759 1.00 16.20 73 ASP A CA 1
ATOM 613 C C . ASP A 1 73 ? 30.404 -10.029 2.264 1.00 13.49 73 ASP A C 1
ATOM 614 O O . ASP A 1 73 ? 30.184 -10.000 3.498 1.00 13.04 73 ASP A O 1
ATOM 619 N N . ASN A 1 74 ? 29.476 -9.767 1.388 1.00 12.91 74 ASN A N 1
ATOM 620 C CA . ASN A 1 74 ? 28.110 -9.411 1.762 1.00 13.22 74 ASN A CA 1
ATOM 621 C C . ASN A 1 74 ? 28.106 -8.282 2.818 1.00 11.66 74 ASN A C 1
ATOM 622 O O . ASN A 1 74 ? 27.367 -8.405 3.817 1.00 12.38 74 ASN A O 1
ATOM 627 N N . CYS A 1 75 ? 28.790 -7.195 2.532 1.00 11.32 75 CYS A N 1
ATOM 628 C CA . CYS A 1 75 ? 28.717 -5.992 3.398 1.00 10.36 75 CYS A CA 1
ATOM 629 C C . CYS A 1 75 ? 28.151 -4.845 2.631 1.00 11.09 75 CYS A C 1
ATOM 630 O O . CYS A 1 75 ? 28.275 -4.754 1.344 1.00 11.41 75 CYS A O 1
ATOM 633 N N . TRP A 1 76 ? 27.508 -3.930 3.338 1.00 10.38 76 TRP A N 1
ATOM 634 C CA . TRP A 1 76 ? 26.682 -2.908 2.712 1.00 10.27 76 TRP A CA 1
ATOM 635 C C . TRP A 1 76 ? 26.898 -1.585 3.389 1.00 9.85 76 TRP A C 1
ATOM 636 O O . TRP A 1 76 ? 27.247 -1.566 4.623 1.00 10.56 76 TRP A O 1
ATOM 647 N N . LEU A 1 77 ? 26.656 -0.471 2.760 1.00 9.90 77 LEU A N 1
ATOM 648 C CA . LEU A 1 77 ? 26.832 0.869 3.286 1.00 10.14 77 LEU A CA 1
ATOM 649 C C . LEU A 1 77 ? 25.601 1.708 3.071 1.00 10.49 77 LEU A C 1
ATOM 650 O O . LEU A 1 77 ? 25.054 1.786 1.913 1.00 12.22 77 LEU A O 1
ATOM 655 N N . ALA A 1 78 ? 25.099 2.340 4.104 1.00 9.85 78 ALA A N 1
ATOM 656 C CA . ALA A 1 78 ? 24.009 3.292 4.020 1.00 10.86 78 ALA A CA 1
ATOM 657 C C . ALA A 1 78 ? 24.547 4.644 4.411 1.00 9.61 78 ALA A C 1
ATOM 658 O O . ALA A 1 78 ? 25.237 4.746 5.455 1.00 10.18 78 ALA A O 1
ATOM 660 N N . LEU A 1 79 ? 24.224 5.690 3.662 1.00 10.14 79 LEU A N 1
ATOM 661 C CA . LEU A 1 79 ? 24.548 7.057 3.963 1.00 10.50 79 LEU A CA 1
ATOM 662 C C . LEU A 1 79 ? 23.260 7.832 4.180 1.00 10.99 79 LEU A C 1
ATOM 663 O O . LEU A 1 79 ? 22.383 7.851 3.287 1.00 11.14 79 LEU A O 1
ATOM 668 N N . THR A 1 80 ? 23.110 8.427 5.365 1.00 10.81 80 THR A N 1
ATOM 669 C CA . THR A 1 80 ? 21.804 8.998 5.721 1.00 10.28 80 THR A CA 1
ATOM 670 C C . THR A 1 80 ? 21.709 10.438 5.336 1.00 11.04 80 THR A C 1
ATOM 671 O O . THR A 1 80 ? 22.720 11.108 5.000 1.00 13.00 80 THR A O 1
ATOM 675 N N . ASP A 1 81 ? 20.500 10.966 5.420 1.00 11.07 81 ASP A N 1
ATOM 676 C CA . ASP A 1 81 ? 20.294 12.387 5.500 1.00 11.56 81 ASP A CA 1
ATOM 677 C C . ASP A 1 81 ? 21.002 12.869 6.757 1.00 11.61 81 ASP A C 1
ATOM 678 O O . ASP A 1 81 ? 20.845 12.284 7.819 1.00 12.34 81 ASP A O 1
ATOM 683 N N . PRO A 1 82 ? 21.874 13.930 6.673 1.00 13.25 82 PRO A N 1
ATOM 684 C CA . PRO A 1 82 ? 22.634 14.372 7.848 1.00 14.27 82 PRO A CA 1
ATOM 685 C C . PRO A 1 82 ? 21.767 14.940 8.938 1.00 12.68 82 PRO A C 1
ATOM 686 O O . PRO A 1 82 ? 22.208 14.992 10.084 1.00 17.98 82 PRO A O 1
ATOM 690 N N . ARG A 1 83 ? 20.501 15.178 8.679 1.00 12.42 83 ARG A N 1
ATOM 691 C CA . ARG A 1 83 ? 19.575 15.558 9.758 1.00 13.06 83 ARG A CA 1
ATOM 692 C C . ARG A 1 83 ? 19.158 14.350 10.624 1.00 12.47 83 ARG A C 1
ATOM 693 O O . ARG A 1 83 ? 18.665 14.580 11.732 1.00 13.89 83 ARG A O 1
ATOM 701 N N A ASP A 1 84 ? 19.566 13.140 10.206 0.50 10.41 84 ASP A N 1
ATOM 702 N N B ASP A 1 84 ? 19.213 13.146 10.075 0.50 12.39 84 ASP A N 1
ATOM 703 C CA A ASP A 1 84 ? 19.152 11.905 10.863 0.40 9.05 84 ASP A CA 1
ATOM 704 C CA B ASP A 1 84 ? 18.612 12.035 10.802 0.60 12.78 84 ASP A CA 1
ATOM 705 C C A ASP A 1 84 ? 20.364 11.005 11.057 0.50 9.80 84 ASP A C 1
ATOM 706 C C B ASP A 1 84 ? 19.568 11.494 11.849 0.50 12.89 84 ASP A C 1
ATOM 707 O O A ASP A 1 84 ? 20.587 10.100 10.248 0.50 10.01 84 ASP A O 1
ATOM 708 O O B ASP A 1 84 ? 19.322 10.456 12.473 0.50 14.07 84 ASP A O 1
ATOM 717 N N A VAL A 1 85 ? 21.119 11.292 12.110 0.70 12.12 85 VAL A N 1
ATOM 718 N N B VAL A 1 85 ? 20.679 12.192 12.070 0.30 11.33 85 VAL A N 1
ATOM 719 C CA A VAL A 1 85 ? 22.406 10.664 12.336 0.70 12.91 85 VAL A CA 1
ATOM 720 C CA B VAL A 1 85 ? 21.553 11.901 13.179 0.30 11.57 85 VAL A CA 1
ATOM 721 C C A VAL A 1 85 ? 22.628 10.107 13.738 0.70 12.16 85 VAL A C 1
ATOM 722 C C B VAL A 1 85 ? 21.793 13.148 14.024 0.30 11.76 85 VAL A C 1
ATOM 723 O O A VAL A 1 85 ? 23.703 9.537 14.000 0.70 13.35 85 VAL A O 1
ATOM 724 O O B VAL A 1 85 ? 22.715 13.205 14.783 0.30 12.04 85 VAL A O 1
ATOM 731 N N A ALA A 1 86 ? 21.657 10.275 14.635 0.70 12.83 86 ALA A N 1
ATOM 732 N N B ALA A 1 86 ? 20.925 14.141 13.906 0.30 13.22 86 ALA A N 1
ATOM 733 C CA A ALA A 1 86 ? 21.857 9.966 16.049 0.70 13.36 86 ALA A CA 1
ATOM 734 C CA B ALA A 1 86 ? 20.999 15.266 14.822 0.30 14.13 86 ALA A CA 1
ATOM 735 C C A ALA A 1 86 ? 20.533 9.969 16.782 0.70 12.90 86 ALA A C 1
ATOM 736 C C B ALA A 1 86 ? 20.586 14.865 16.243 0.30 14.22 86 ALA A C 1
ATOM 737 O O A ALA A 1 86 ? 19.515 10.454 16.270 0.70 12.64 86 ALA A O 1
ATOM 738 O O B ALA A 1 86 ? 20.054 13.756 16.470 0.30 14.32 86 ALA A O 1
ATOM 741 N N A ARG A 1 87 ? 20.556 9.426 17.986 0.70 13.43 87 ARG A N 1
ATOM 742 N N B ARG A 1 87 ? 20.850 15.748 17.205 0.30 15.33 87 ARG A N 1
ATOM 743 C CA A ARG A 1 87 ? 19.436 9.596 18.879 0.70 13.55 87 ARG A CA 1
ATOM 744 C CA B ARG A 1 87 ? 20.579 15.446 18.617 0.30 16.20 87 ARG A CA 1
ATOM 745 C C A ARG A 1 87 ? 19.287 11.063 19.178 0.70 13.57 87 ARG A C 1
ATOM 746 C C B ARG A 1 87 ? 19.116 15.066 18.797 0.30 16.58 87 ARG A C 1
ATOM 747 O O A ARG A 1 87 ? 20.292 11.779 19.363 0.70 15.85 87 ARG A O 1
ATOM 748 O O B ARG A 1 87 ? 18.234 15.763 18.310 0.30 18.34 87 ARG A O 1
ATOM 763 N N A ILE A 1 88 ? 18.042 11.489 19.305 0.70 12.70 88 ILE A N 1
ATOM 764 N N B ILE A 1 88 ? 18.869 14.000 19.556 0.30 16.46 88 ILE A N 1
ATOM 765 C CA A ILE A 1 88 ? 17.826 12.871 19.739 0.70 14.15 88 ILE A CA 1
ATOM 766 C CA B ILE A 1 88 ? 17.535 13.405 19.608 0.30 16.97 88 ILE A CA 1
ATOM 767 C C A ILE A 1 88 ? 17.038 12.883 21.030 0.70 13.48 88 ILE A C 1
ATOM 768 C C B ILE A 1 88 ? 17.008 13.225 21.048 0.30 16.24 88 ILE A C 1
ATOM 769 O O A ILE A 1 88 ? 15.804 12.634 21.054 0.70 11.51 88 ILE A O 1
ATOM 770 O O B ILE A 1 88 ? 15.854 12.803 21.265 0.30 15.45 88 ILE A O 1
ATOM 779 N N A GLU A 1 89 ? 17.731 13.062 22.150 0.50 11.70 89 GLU A N 1
ATOM 780 N N B GLU A 1 89 ? 17.824 13.575 22.041 0.50 17.12 89 GLU A N 1
ATOM 781 C CA A GLU A 1 89 ? 17.096 13.071 23.488 0.50 12.12 89 GLU A CA 1
ATOM 782 C CA B GLU A 1 89 ? 17.413 13.398 23.405 0.50 15.48 89 GLU A CA 1
ATOM 783 C C A GLU A 1 89 ? 15.862 14.032 23.668 0.50 11.31 89 GLU A C 1
ATOM 784 C C B GLU A 1 89 ? 16.083 14.058 23.620 0.50 13.96 89 GLU A C 1
ATOM 785 O O A GLU A 1 89 ? 14.884 13.696 24.356 0.50 10.81 89 GLU A O 1
ATOM 786 O O B GLU A 1 89 ? 15.236 13.534 24.272 0.50 11.97 89 GLU A O 1
ATOM 797 N N . SER A 1 90 ? 15.927 15.248 23.075 1.00 13.53 90 SER A N 1
ATOM 798 C CA A SER A 1 90 ? 14.869 16.173 23.233 0.50 13.03 90 SER A CA 1
ATOM 799 C CA B SER A 1 90 ? 14.771 16.047 23.430 0.50 14.95 90 SER A CA 1
ATOM 800 C C . SER A 1 90 ? 13.554 15.690 22.606 1.00 15.23 90 SER A C 1
ATOM 801 O O . SER A 1 90 ? 12.512 16.268 22.846 1.00 16.35 90 SER A O 1
ATOM 806 N N . LYS A 1 91 ? 13.662 14.705 21.713 1.00 12.20 91 LYS A N 1
ATOM 807 C CA . LYS A 1 91 ? 12.508 14.136 21.013 1.00 11.50 91 LYS A CA 1
ATOM 808 C C . LYS A 1 91 ? 12.286 12.714 21.519 1.00 10.35 91 LYS A C 1
ATOM 809 O O . LYS A 1 91 ? 11.472 12.007 20.863 1.00 10.80 91 LYS A O 1
ATOM 815 N N . THR A 1 92 ? 12.848 12.325 22.645 1.00 9.28 92 THR A N 1
ATOM 816 C CA . THR A 1 92 ? 12.711 10.954 23.162 1.00 9.28 92 THR A CA 1
ATOM 817 C C . THR A 1 92 ? 11.984 11.119 24.457 1.00 9.54 92 THR A C 1
ATOM 818 O O . THR A 1 92 ? 12.520 11.859 25.350 1.00 11.12 92 THR A O 1
ATOM 822 N N . VAL A 1 93 ? 10.800 10.537 24.630 1.00 8.46 93 VAL A N 1
ATOM 823 C CA . VAL A 1 93 ? 9.950 10.830 25.771 1.00 9.00 93 VAL A CA 1
ATOM 824 C C . VAL A 1 93 ? 9.326 9.591 26.320 1.00 8.04 93 VAL A C 1
ATOM 825 O O . VAL A 1 93 ? 9.129 8.582 25.597 1.00 8.60 93 VAL A O 1
ATOM 829 N N . ILE A 1 94 ? 8.967 9.626 27.579 1.00 8.39 94 ILE A N 1
ATOM 830 C CA . ILE A 1 94 ? 8.224 8.590 28.235 1.00 9.03 94 ILE A CA 1
ATOM 831 C C . ILE A 1 94 ? 6.919 9.155 28.755 1.00 9.29 94 ILE A C 1
ATOM 832 O O . ILE A 1 94 ? 6.925 10.252 29.341 1.00 10.01 94 ILE A O 1
ATOM 837 N N . ILE A 1 95 ? 5.840 8.454 28.485 1.00 9.39 95 ILE A N 1
ATOM 838 C CA . ILE A 1 95 ? 4.494 8.888 28.901 1.00 10.21 95 ILE A CA 1
ATOM 839 C C . ILE A 1 95 ? 4.068 8.088 30.108 1.00 11.23 95 ILE A C 1
ATOM 840 O O . ILE A 1 95 ? 4.061 6.843 30.080 1.00 11.34 95 ILE A O 1
ATOM 845 N N . THR A 1 96 ? 3.686 8.795 31.179 1.00 11.07 96 THR A N 1
ATOM 846 C CA . THR A 1 96 ? 3.095 8.220 32.374 1.00 11.42 96 THR A CA 1
ATOM 847 C C . THR A 1 96 ? 2.047 9.244 32.850 1.00 10.98 96 THR A C 1
ATOM 848 O O . THR A 1 96 ? 2.067 10.385 32.509 1.00 11.47 96 THR A O 1
ATOM 852 N N . GLN A 1 97 ? 1.195 8.760 33.759 1.00 13.18 97 GLN A N 1
ATOM 853 C CA A GLN A 1 97 ? 0.162 9.636 34.314 0.50 14.11 97 GLN A CA 1
ATOM 854 C CA B GLN A 1 97 ? 0.154 9.589 34.383 0.50 14.23 97 GLN A CA 1
ATOM 855 C C . GLN A 1 97 ? 0.766 10.784 35.105 1.00 14.13 97 GLN A C 1
ATOM 856 O O . GLN A 1 97 ? 0.301 11.902 35.002 1.00 16.79 97 GLN A O 1
ATOM 867 N N . GLU A 1 98 ? 1.842 10.523 35.837 1.00 13.12 98 GLU A N 1
ATOM 868 C CA . GLU A 1 98 ? 2.485 11.562 36.665 1.00 14.14 98 GLU A CA 1
ATOM 869 C C . GLU A 1 98 ? 3.925 11.723 36.207 1.00 12.00 98 GLU A C 1
ATOM 870 O O . GLU A 1 98 ? 4.665 10.722 36.086 1.00 13.51 98 GLU A O 1
ATOM 876 N N . GLN A 1 99 ? 4.343 12.948 36.025 1.00 12.67 99 GLN A N 1
ATOM 877 C CA . GLN A 1 99 ? 5.702 13.232 35.621 1.00 12.68 99 GLN A CA 1
ATOM 878 C C . GLN A 1 99 ? 6.715 12.622 36.581 1.00 11.95 99 GLN A C 1
ATOM 879 O O . GLN A 1 99 ? 7.726 12.052 36.090 1.00 11.87 99 GLN A O 1
ATOM 885 N N . ARG A 1 100 ? 6.509 12.739 37.891 1.00 12.23 100 ARG A N 1
ATOM 886 C CA . ARG A 1 100 ? 7.514 12.333 38.839 1.00 12.44 100 ARG A CA 1
ATOM 887 C C . ARG A 1 100 ? 7.715 10.843 38.751 1.00 12.29 100 ARG A C 1
ATOM 888 O O . ARG A 1 100 ? 8.765 10.322 39.222 1.00 12.95 100 ARG A O 1
ATOM 896 N N . ASP A 1 101 ? 6.793 10.069 38.199 1.00 13.10 101 ASP A N 1
ATOM 897 C CA . ASP A 1 101 ? 7.099 8.623 38.105 1.00 12.68 101 ASP A CA 1
ATOM 898 C C . ASP A 1 101 ? 8.181 8.339 37.047 1.00 11.04 101 ASP A C 1
ATOM 899 O O . ASP A 1 101 ? 8.847 7.294 37.141 1.00 11.36 101 ASP A O 1
ATOM 904 N N . THR A 1 102 ? 8.295 9.227 36.106 1.00 10.53 102 THR A N 1
ATOM 905 C CA . THR A 1 102 ? 9.234 9.100 34.982 1.00 10.46 102 THR A CA 1
ATOM 906 C C . THR A 1 102 ? 10.577 9.761 35.257 1.00 10.36 102 THR A C 1
ATOM 907 O O . THR A 1 102 ? 11.621 9.200 34.886 1.00 11.23 102 THR A O 1
ATOM 911 N N . VAL A 1 103 ? 10.611 10.937 35.885 1.00 11.17 103 VAL A N 1
ATOM 912 C CA . VAL A 1 103 ? 11.854 11.644 36.163 1.00 12.75 103 VAL A CA 1
ATOM 913 C C . VAL A 1 103 ? 11.697 12.393 37.455 1.00 12.80 103 VAL A C 1
ATOM 914 O O . VAL A 1 103 ? 10.592 12.819 37.802 1.00 13.59 103 VAL A O 1
ATOM 918 N N . PRO A 1 104 ? 12.790 12.552 38.230 1.00 12.93 104 PRO A N 1
ATOM 919 C CA . PRO A 1 104 ? 12.666 13.431 39.432 1.00 13.25 104 PRO A CA 1
ATOM 920 C C . PRO A 1 104 ? 12.456 14.855 39.008 1.00 15.15 104 PRO A C 1
ATOM 921 O O . PRO A 1 104 ? 12.753 15.258 37.915 1.00 15.71 104 PRO A O 1
ATOM 925 N N . ILE A 1 105 ? 11.853 15.621 39.913 1.00 17.32 105 ILE A N 1
ATOM 926 C CA . ILE A 1 105 ? 11.630 17.040 39.609 1.00 18.94 105 ILE A CA 1
ATOM 927 C C . ILE A 1 105 ? 12.904 17.807 40.032 1.00 18.56 105 ILE A C 1
ATOM 928 O O . ILE A 1 105 ? 13.206 17.770 41.224 1.00 20.62 105 ILE A O 1
ATOM 933 N N . PRO A 1 106 ? 13.612 18.423 39.074 1.00 20.01 106 PRO A N 1
ATOM 934 C CA . PRO A 1 106 ? 14.942 19.020 39.395 1.00 22.31 106 PRO A CA 1
ATOM 935 C C . PRO A 1 106 ? 14.693 20.340 40.104 1.00 27.07 106 PRO A C 1
ATOM 936 O O . PRO A 1 106 ? 13.725 21.056 39.747 1.00 27.57 106 PRO A O 1
ATOM 940 N N . LYS A 1 107 ? 15.517 20.615 41.122 1.00 27.64 107 LYS A N 1
ATOM 941 C CA . LYS A 1 107 ? 15.362 21.825 41.923 1.00 34.05 107 LYS A CA 1
ATOM 942 C C . LYS A 1 107 ? 15.460 23.062 41.054 1.00 38.51 107 LYS A C 1
ATOM 943 O O . LYS A 1 107 ? 14.897 24.097 41.400 1.00 42.15 107 LYS A O 1
ATOM 949 N N . SER A 1 108 ? 16.137 22.958 39.914 1.00 39.83 108 SER A N 1
ATOM 950 C CA . SER A 1 108 ? 16.163 24.041 38.932 1.00 43.87 108 SER A CA 1
ATOM 951 C C . SER A 1 108 ? 16.379 23.475 37.543 1.00 43.23 108 SER A C 1
ATOM 952 O O . SER A 1 108 ? 16.722 22.304 37.404 1.00 43.36 108 SER A O 1
ATOM 955 N N . GLY A 1 109 ? 16.198 24.306 36.516 1.00 41.70 109 GLY A N 1
ATOM 956 C CA . GLY A 1 109 ? 16.340 23.882 35.108 1.00 39.95 109 GLY A CA 1
ATOM 957 C C . GLY A 1 109 ? 15.443 22.713 34.656 1.00 41.07 109 GLY A C 1
ATOM 958 O O . GLY A 1 109 ? 14.360 22.470 35.227 1.00 38.67 109 GLY A O 1
ATOM 959 N N . GLN A 1 110 ? 15.883 22.006 33.611 1.00 35.98 110 GLN A N 1
ATOM 960 C CA . GLN A 1 110 ? 15.225 20.760 33.205 1.00 31.63 110 GLN A CA 1
ATOM 961 C C . GLN A 1 110 ? 16.028 19.537 33.617 1.00 28.03 110 GLN A C 1
ATOM 962 O O . GLN A 1 110 ? 17.226 19.633 33.857 1.00 30.78 110 GLN A O 1
ATOM 968 N N . SER A 1 111 ? 15.390 18.372 33.598 1.00 23.61 111 SER A N 1
ATOM 969 C CA . SER A 1 111 ? 16.070 17.146 34.049 1.00 17.99 111 SER A CA 1
ATOM 970 C C . SER A 1 111 ? 17.056 16.705 33.057 1.00 17.88 111 SER A C 1
ATOM 971 O O . SER A 1 111 ? 16.805 16.715 31.849 1.00 19.05 111 SER A O 1
ATOM 974 N N . GLN A 1 112 ? 18.202 16.260 33.539 1.00 14.50 112 GLN A N 1
ATOM 975 C CA . GLN A 1 112 ? 19.164 15.632 32.746 1.00 15.43 112 GLN A CA 1
ATOM 976 C C . GLN A 1 112 ? 18.852 14.140 32.673 1.00 13.97 112 GLN A C 1
ATOM 977 O O . GLN A 1 112 ? 19.520 13.463 31.897 1.00 17.25 112 GLN A O 1
ATOM 983 N N . LEU A 1 113 ? 17.844 13.656 33.443 1.00 11.92 113 LEU A N 1
ATOM 984 C CA . LEU A 1 113 ? 17.706 12.204 33.694 1.00 11.46 113 LEU A CA 1
ATOM 985 C C . LEU A 1 113 ? 16.501 11.585 32.972 1.00 10.21 113 LEU A C 1
ATOM 986 O O . LEU A 1 113 ? 16.159 10.444 33.250 1.00 10.08 113 LEU A O 1
ATOM 991 N N . GLY A 1 114 ? 15.941 12.301 32.014 1.00 11.27 114 GLY A N 1
ATOM 992 C CA . GLY A 1 114 ? 14.804 11.793 31.208 1.00 11.47 114 GLY A CA 1
ATOM 993 C C . GLY A 1 114 ? 13.954 12.917 30.768 1.00 11.08 114 GLY A C 1
ATOM 994 O O . GLY A 1 114 ? 14.276 14.086 31.026 1.00 12.13 114 GLY A O 1
ATOM 995 N N . ARG A 1 115 ? 12.881 12.600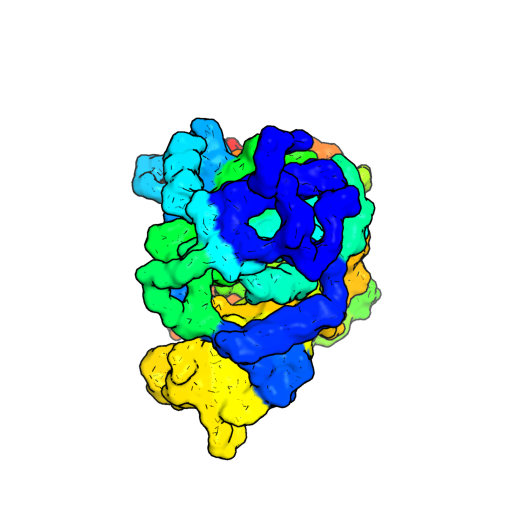 30.047 1.00 10.13 115 ARG A N 1
ATOM 996 C CA . ARG A 1 115 ? 11.984 13.579 29.457 1.00 10.52 115 ARG A CA 1
ATOM 997 C C . ARG A 1 115 ? 10.605 12.941 29.475 1.00 10.88 115 ARG A C 1
ATOM 998 O O . ARG A 1 115 ? 10.395 11.847 28.877 1.00 12.74 115 ARG A O 1
ATOM 1006 N N . TRP A 1 116 ? 9.677 13.566 30.168 1.00 11.48 116 TRP A N 1
ATOM 1007 C CA . TRP A 1 116 ? 8.302 13.106 30.255 1.00 10.86 116 TRP A CA 1
ATOM 1008 C C . TRP A 1 116 ? 7.436 13.854 29.308 1.00 10.90 116 TRP A C 1
ATOM 1009 O O . TRP A 1 116 ? 7.663 15.038 29.000 1.00 12.29 116 TRP A O 1
ATOM 1020 N N . MET A 1 117 ? 6.430 13.181 28.801 1.00 10.87 117 MET A N 1
ATOM 1021 C CA . MET A 1 117 ? 5.327 13.832 28.082 1.00 11.27 117 MET A CA 1
ATOM 1022 C C . MET A 1 117 ? 4.023 13.313 28.641 1.00 11.02 117 MET A C 1
ATOM 1023 O O . MET A 1 117 ? 3.861 12.119 28.856 1.00 10.97 117 MET A O 1
ATOM 1028 N N . SER A 1 118 ? 3.033 14.209 28.803 1.00 11.24 118 SER A N 1
ATOM 1029 C CA . SER A 1 118 ? 1.722 13.798 29.262 1.00 11.48 118 SER A CA 1
ATOM 1030 C C . SER A 1 118 ? 1.002 12.947 28.224 1.00 10.50 118 SER A C 1
ATOM 1031 O O . SER A 1 118 ? 1.251 13.037 27.032 1.00 10.55 118 SER A O 1
ATOM 1034 N N . GLU A 1 119 ? 0.083 12.124 28.713 1.00 12.16 119 GLU A N 1
ATOM 1035 C CA . GLU A 1 119 ? -0.768 11.301 27.829 1.00 13.80 119 GLU A CA 1
ATOM 1036 C C . GLU A 1 119 ? -1.500 12.200 26.808 1.00 12.29 119 GLU A C 1
ATOM 1037 O O . GLU A 1 119 ? -1.548 11.887 25.616 1.00 12.79 119 GLU A O 1
ATOM 1043 N N . GLU A 1 120 ? -2.007 13.338 27.260 1.00 12.82 120 GLU A N 1
ATOM 1044 C CA A GLU A 1 120 ? -2.738 14.286 26.413 0.50 12.64 120 GLU A CA 1
ATOM 1045 C CA B GLU A 1 120 ? -2.776 14.199 26.378 0.50 13.19 120 GLU A CA 1
ATOM 1046 C C . GLU A 1 120 ? -1.908 14.838 25.290 1.00 12.00 120 GLU A C 1
ATOM 1047 O O . GLU A 1 120 ? -2.313 14.868 24.140 1.00 12.47 120 GLU A O 1
ATOM 1058 N N . ASP A 1 121 ? -0.707 15.306 25.665 1.00 11.55 121 ASP A N 1
ATOM 1059 C CA . ASP A 1 121 ? 0.175 15.841 24.661 1.00 12.36 121 ASP A CA 1
ATOM 1060 C C . ASP A 1 121 ? 0.616 14.773 23.658 1.00 10.89 121 ASP A C 1
ATOM 1061 O O . ASP A 1 121 ? 0.728 15.036 22.479 1.00 10.93 121 ASP A O 1
ATOM 1066 N N . PHE A 1 122 ? 0.863 13.568 24.170 1.00 10.39 122 PHE A N 1
ATOM 1067 C CA . PHE A 1 122 ? 1.258 12.490 23.253 1.00 11.06 122 PHE A CA 1
ATOM 1068 C C . PHE A 1 122 ? 0.138 12.162 22.295 1.00 10.58 122 PHE A C 1
ATOM 1069 O O . PHE A 1 122 ? 0.386 11.956 21.091 1.00 10.81 122 PHE A O 1
ATOM 1077 N N . GLU A 1 123 ? -1.104 12.075 22.778 1.00 10.81 123 GLU A N 1
ATOM 1078 C CA A GLU A 1 123 ? -2.151 11.725 21.839 0.40 11.52 123 GLU A CA 1
ATOM 1079 C CA B GLU A 1 123 ? -2.207 11.762 21.911 0.60 11.93 123 GLU A CA 1
ATOM 1080 C C . GLU A 1 123 ? -2.287 12.787 20.767 1.00 11.45 123 GLU A C 1
ATOM 1081 O O . GLU A 1 123 ? -2.466 12.440 19.563 1.00 11.46 123 GLU A O 1
ATOM 1092 N N . LYS A 1 124 ? -2.128 14.083 21.084 1.00 11.16 124 LYS A N 1
ATOM 1093 C CA . LYS A 1 124 ? -2.141 15.094 20.040 1.00 12.44 124 LYS A CA 1
ATOM 1094 C C . LYS A 1 124 ? -1.006 14.886 19.080 1.00 12.27 124 LYS A C 1
ATOM 1095 O O . LYS A 1 124 ? -1.147 15.003 17.856 1.00 11.81 124 LYS A O 1
ATOM 1101 N N . ALA A 1 125 ? 0.186 14.653 19.632 1.00 11.63 125 ALA A N 1
ATOM 1102 C CA . ALA A 1 125 ? 1.359 14.443 18.763 1.00 10.55 125 ALA A CA 1
ATOM 1103 C C . ALA A 1 125 ? 1.177 13.234 17.812 1.00 10.01 125 ALA A C 1
ATOM 1104 O O . ALA A 1 125 ? 1.516 13.306 16.613 1.00 11.18 125 ALA A O 1
ATOM 1106 N N . PHE A 1 126 ? 0.639 12.154 18.362 1.00 10.74 126 PHE A N 1
ATOM 1107 C CA . PHE A 1 126 ? 0.422 10.911 17.603 1.00 10.28 126 PHE A CA 1
ATOM 1108 C C . PHE A 1 126 ? -0.547 11.169 16.439 1.00 11.07 126 PHE A C 1
ATOM 1109 O O . PHE A 1 126 ? -0.320 10.786 15.289 1.00 11.93 126 PHE A O 1
ATOM 1117 N N . ASN A 1 127 ? -1.674 11.845 16.750 1.00 11.38 127 ASN A N 1
ATOM 1118 C CA . ASN A 1 127 ? -2.670 12.158 15.735 1.00 12.29 127 ASN A CA 1
ATOM 1119 C C . ASN A 1 127 ? -2.176 13.071 14.677 1.00 12.78 127 ASN A C 1
ATOM 1120 O O . ASN A 1 127 ? -2.709 12.989 13.531 1.00 13.64 127 ASN A O 1
ATOM 1125 N N . ALA A 1 128 ? -1.170 13.898 14.933 1.00 12.65 128 ALA A N 1
ATOM 1126 C CA . ALA A 1 128 ? -0.578 14.780 13.950 1.00 12.69 128 ALA A CA 1
ATOM 1127 C C . ALA A 1 128 ? 0.459 14.139 13.059 1.00 13.11 128 ALA A C 1
ATOM 1128 O O . ALA A 1 128 ? 1.011 14.776 12.148 1.00 15.66 128 ALA A O 1
ATOM 1130 N N . ARG A 1 129 ? 0.762 12.857 13.345 1.00 11.43 129 ARG A N 1
ATOM 1131 C CA . ARG A 1 129 ? 1.854 12.141 12.671 1.00 10.18 129 ARG A CA 1
ATOM 1132 C C . ARG A 1 129 ? 1.397 10.879 11.984 1.00 10.78 129 ARG A C 1
ATOM 1133 O O . ARG A 1 129 ? 1.630 10.706 10.780 1.00 11.38 129 ARG A O 1
ATOM 1141 N N . PHE A 1 130 ? 0.807 9.941 12.697 1.00 10.88 130 PHE A N 1
ATOM 1142 C CA . PHE A 1 130 ? 0.619 8.597 12.148 1.00 10.95 130 PHE A CA 1
ATOM 1143 C C . PHE A 1 130 ? -0.503 8.389 11.120 1.00 10.83 130 PHE A C 1
ATOM 1144 O O . PHE A 1 130 ? -0.344 7.535 10.279 1.00 10.96 130 PHE A O 1
ATOM 1152 N N . PRO A 1 131 ? -1.666 9.083 11.193 1.00 11.54 131 PRO A N 1
ATOM 1153 C CA . PRO A 1 131 ? -2.698 8.801 10.168 1.00 11.76 131 PRO A CA 1
ATOM 1154 C C . PRO A 1 131 ? -2.161 8.950 8.758 1.00 11.15 131 PRO A C 1
ATOM 1155 O O . PRO A 1 131 ? -1.664 9.987 8.404 1.00 11.37 131 PRO A O 1
ATOM 1159 N N . GLY A 1 132 ? -2.294 7.884 7.976 1.00 10.09 132 GLY A N 1
ATOM 1160 C CA . GLY A 1 132 ? -1.846 7.910 6.606 1.00 11.35 132 GLY A CA 1
ATOM 1161 C C . GLY A 1 132 ? -0.367 7.838 6.352 1.00 9.94 132 GLY A C 1
ATOM 1162 O O . GLY A 1 132 ? 0.061 7.955 5.214 1.00 10.54 132 GLY A O 1
ATOM 1163 N N . CYS A 1 133 ? 0.461 7.670 7.423 1.00 9.70 133 CYS A N 1
ATOM 1164 C CA . CYS A 1 133 ? 1.900 7.877 7.251 1.00 10.10 133 CYS A CA 1
ATOM 1165 C C . CYS A 1 133 ? 2.632 6.866 6.376 1.00 8.94 133 CYS A C 1
ATOM 1166 O O . CYS A 1 133 ? 3.715 7.180 5.953 1.00 10.01 133 CYS A O 1
ATOM 1169 N N . MET A 1 134 ? 2.028 5.696 6.151 1.00 9.10 134 MET A N 1
ATOM 1170 C CA . MET A 1 134 ? 2.681 4.679 5.346 1.00 9.55 134 MET A CA 1
ATOM 1171 C C . MET A 1 134 ? 2.097 4.588 3.937 1.00 9.90 134 MET A C 1
ATOM 1172 O O . MET A 1 134 ? 2.374 3.608 3.230 1.00 9.94 134 MET A O 1
ATOM 1177 N N . LYS A 1 135 ? 1.296 5.579 3.526 1.00 10.61 135 LYS A N 1
ATOM 1178 C CA . LYS A 1 135 ? 0.656 5.468 2.211 1.00 10.70 135 LYS A CA 1
ATOM 1179 C C . LYS A 1 135 ? 1.705 5.242 1.119 1.00 10.98 135 LYS A C 1
ATOM 1180 O O . LYS A 1 135 ? 2.760 5.880 1.067 1.00 10.96 135 LYS A O 1
ATOM 1186 N N . GLY A 1 136 ? 1.418 4.263 0.280 1.00 10.81 136 GLY A N 1
ATOM 1187 C CA . GLY A 1 136 ? 2.293 3.934 -0.809 1.00 12.06 136 GLY A CA 1
ATOM 1188 C C . GLY A 1 136 ? 3.468 3.074 -0.435 1.00 12.24 136 GLY A C 1
ATOM 1189 O O . GLY A 1 136 ? 4.297 2.756 -1.317 1.00 15.06 136 GLY A O 1
ATOM 1190 N N . ARG A 1 137 ? 3.607 2.684 0.845 1.00 10.92 137 ARG A N 1
ATOM 1191 C CA . ARG A 1 137 ? 4.768 1.892 1.278 1.00 11.36 137 ARG A CA 1
ATOM 1192 C C . ARG A 1 137 ? 4.335 0.548 1.783 1.00 10.97 137 ARG A C 1
ATOM 1193 O O . ARG A 1 137 ? 3.185 0.296 2.068 1.00 11.72 137 ARG A O 1
ATOM 1201 N N . THR A 1 138 ? 5.307 -0.315 1.972 1.00 11.01 138 THR A N 1
ATOM 1202 C CA . THR A 1 138 ? 5.083 -1.588 2.629 1.00 10.05 138 THR A CA 1
ATOM 1203 C C . THR A 1 138 ? 5.240 -1.431 4.132 1.00 9.63 138 THR A C 1
ATOM 1204 O O . THR A 1 138 ? 6.243 -0.863 4.605 1.00 9.95 138 THR A O 1
ATOM 1208 N N . MET A 1 139 ? 4.282 -1.963 4.888 1.00 9.20 139 MET A N 1
ATOM 1209 C CA . MET A 1 139 ? 4.446 -2.151 6.332 1.00 8.41 139 MET A CA 1
ATOM 1210 C C . MET A 1 139 ? 5.015 -3.533 6.515 1.00 8.43 139 MET A C 1
ATOM 1211 O O . MET A 1 139 ? 4.359 -4.580 6.193 1.00 9.49 139 MET A O 1
ATOM 1216 N N . TYR A 1 140 ? 6.238 -3.604 7.045 1.00 8.07 140 TYR A N 1
ATOM 1217 C CA . TYR A 1 140 ? 6.876 -4.882 7.417 1.00 8.40 140 TYR A CA 1
ATOM 1218 C C . TYR A 1 140 ? 6.522 -5.168 8.859 1.00 8.22 140 TYR A C 1
ATOM 1219 O O . TYR A 1 140 ? 6.540 -4.282 9.738 1.00 9.48 140 TYR A O 1
ATOM 1228 N N . VAL A 1 141 ? 6.234 -6.444 9.120 1.00 8.39 141 VAL A N 1
ATOM 1229 C CA . VAL A 1 141 ? 5.892 -6.940 10.452 1.00 8.43 141 VAL A CA 1
ATOM 1230 C C . VAL A 1 141 ? 7.054 -7.804 10.899 1.00 8.28 141 VAL A C 1
ATOM 1231 O O . VAL A 1 141 ? 7.320 -8.867 10.329 1.00 8.28 141 VAL A O 1
ATOM 1235 N N . ILE A 1 142 ? 7.780 -7.337 11.910 1.00 7.85 142 ILE A N 1
ATOM 1236 C CA . ILE A 1 142 ? 9.010 -7.971 12.379 1.00 8.28 142 ILE A CA 1
ATOM 1237 C C . ILE A 1 142 ? 8.736 -8.614 13.721 1.00 7.76 142 ILE A C 1
ATOM 1238 O O . ILE A 1 142 ? 8.649 -7.923 14.763 1.00 8.34 142 ILE A O 1
ATOM 1243 N N . PRO A 1 143 ? 8.623 -9.935 13.779 1.00 7.96 143 PRO A N 1
ATOM 1244 C CA . PRO A 1 143 ? 8.456 -10.634 15.098 1.00 8.47 143 PRO A CA 1
ATOM 1245 C C . PRO A 1 143 ? 9.824 -10.909 15.624 1.00 8.70 143 PRO A C 1
ATOM 1246 O O . PRO A 1 143 ? 10.618 -11.543 14.932 1.00 10.51 143 PRO A O 1
ATOM 1250 N N . PHE A 1 144 ? 10.154 -10.395 16.820 1.00 8.15 144 PHE A N 1
ATOM 1251 C CA . PHE A 1 144 ? 11.535 -10.513 17.286 1.00 8.37 144 PHE A CA 1
ATOM 1252 C C . PHE A 1 144 ? 11.612 -10.915 18.761 1.00 8.49 144 PHE A C 1
ATOM 1253 O O . PHE A 1 144 ? 10.770 -10.541 19.558 1.00 8.88 144 PHE A O 1
ATOM 1261 N N . SER A 1 145 ? 12.683 -11.629 19.055 1.00 8.07 145 SER A N 1
ATOM 1262 C CA . SER A 1 145 ? 13.014 -11.978 20.450 1.00 8.87 145 SER A CA 1
ATOM 1263 C C . SER A 1 145 ? 14.240 -11.178 20.870 1.00 8.26 145 SER A C 1
ATOM 1264 O O . SER A 1 145 ? 15.254 -11.159 20.183 1.00 8.37 145 SER A O 1
ATOM 1267 N N . MET A 1 146 ? 14.072 -10.547 22.049 1.00 8.06 146 MET A N 1
ATOM 1268 C CA . MET A 1 146 ? 15.215 -9.937 22.800 1.00 8.84 146 MET A CA 1
ATOM 1269 C C . MET A 1 146 ? 15.668 -10.995 23.776 1.00 8.86 146 MET A C 1
ATOM 1270 O O . MET A 1 146 ? 15.003 -11.296 24.749 1.00 10.26 146 MET A O 1
ATOM 1275 N N . GLY A 1 147 ? 16.790 -11.581 23.463 1.00 9.60 147 GLY A N 1
ATOM 1276 C CA . GLY A 1 147 ? 17.308 -12.751 24.218 1.00 9.87 147 GLY A CA 1
ATOM 1277 C C . GLY A 1 147 ? 17.205 -13.997 23.401 1.00 10.04 147 GLY A C 1
ATOM 1278 O O . GLY A 1 147 ? 16.424 -14.098 22.413 1.00 10.38 147 GLY A O 1
ATOM 1279 N N . PRO A 1 148 ? 17.932 -15.048 23.832 1.00 10.85 148 PRO A N 1
ATOM 1280 C CA . PRO A 1 148 ? 17.884 -16.327 23.134 1.00 12.40 148 PRO A CA 1
ATOM 1281 C C . PRO A 1 148 ? 16.457 -16.792 23.064 1.00 11.89 148 PRO A C 1
ATOM 1282 O O . PRO A 1 148 ? 15.677 -16.731 23.998 1.00 11.68 148 PRO A O 1
ATOM 1286 N N . LEU A 1 149 ? 16.136 -17.324 21.880 1.00 12.45 149 LEU A N 1
ATOM 1287 C CA . LEU A 1 149 ? 14.769 -17.646 21.618 1.00 13.39 149 LEU A CA 1
ATOM 1288 C C . LEU A 1 149 ? 14.256 -18.670 22.609 1.00 14.66 149 LEU A C 1
ATOM 1289 O O . LEU A 1 149 ? 14.883 -19.772 22.745 1.00 14.75 149 LEU A O 1
ATOM 1294 N N . GLY A 1 150 ? 13.155 -18.398 23.265 1.00 13.53 150 GLY A N 1
ATOM 1295 C CA . GLY A 1 150 ? 12.636 -19.394 24.224 1.00 16.76 150 GLY A CA 1
ATOM 1296 C C . GLY A 1 150 ? 13.191 -19.280 25.628 1.00 18.02 150 GLY A C 1
ATOM 1297 O O . GLY A 1 150 ? 12.686 -19.991 26.535 1.00 18.47 150 GLY A O 1
ATOM 1298 N N . SER A 1 151 ? 14.233 -18.475 25.852 1.00 15.47 151 SER A N 1
ATOM 1299 C CA . SER A 1 151 ? 14.878 -18.290 27.180 1.00 14.96 151 SER A CA 1
ATOM 1300 C C . SER A 1 151 ? 13.857 -17.767 28.163 1.00 13.91 151 SER A C 1
ATOM 1301 O O . SER A 1 151 ? 13.089 -16.873 27.799 1.00 13.21 151 SER A O 1
ATOM 1304 N N . PRO A 1 152 ? 13.924 -18.199 29.452 1.00 13.77 152 PRO A N 1
ATOM 1305 C CA . PRO A 1 152 ? 13.022 -17.607 30.429 1.00 14.39 152 PRO A CA 1
ATOM 1306 C C . PRO A 1 152 ? 13.237 -16.098 30.675 1.00 12.58 152 PRO A C 1
ATOM 1307 O O . PRO A 1 152 ? 12.345 -15.438 31.180 1.00 13.58 152 PRO A O 1
ATOM 1311 N N . LEU A 1 153 ? 14.435 -15.633 30.334 1.00 12.24 153 LEU A N 1
ATOM 1312 C CA . LEU A 1 153 ? 14.768 -14.222 30.520 1.00 11.76 153 LEU A CA 1
ATOM 1313 C C . LEU A 1 153 ? 14.499 -13.424 29.244 1.00 11.29 153 LEU A C 1
ATOM 1314 O O . LEU A 1 153 ? 14.577 -12.209 29.328 1.00 11.16 153 LEU A O 1
ATOM 1319 N N . ALA A 1 154 ? 14.188 -14.081 28.140 1.00 10.97 154 ALA A N 1
ATOM 1320 C CA . ALA A 1 154 ? 13.932 -13.354 26.887 1.00 11.15 154 ALA A CA 1
ATOM 1321 C C . ALA A 1 154 ? 12.555 -12.762 26.857 1.00 11.91 154 ALA A C 1
ATOM 1322 O O . ALA A 1 154 ? 11.641 -13.168 27.590 1.00 12.47 154 ALA A O 1
ATOM 1324 N N . LYS A 1 155 ? 12.370 -11.714 26.021 1.00 10.65 155 LYS A N 1
ATOM 1325 C CA . LYS A 1 155 ? 11.037 -11.102 25.849 1.00 10.51 155 LYS A CA 1
ATOM 1326 C C . LYS A 1 155 ? 10.844 -10.812 24.364 1.00 9.24 155 LYS A C 1
ATOM 1327 O O . LYS A 1 155 ? 11.766 -10.461 23.640 1.00 9.67 155 LYS A O 1
ATOM 1333 N N . ILE A 1 156 ? 9.597 -11.017 23.911 1.00 10.61 156 ILE A N 1
ATOM 1334 C CA . ILE A 1 156 ? 9.260 -10.883 22.468 1.00 10.08 156 ILE A CA 1
ATOM 1335 C C . ILE A 1 156 ? 8.576 -9.553 22.216 1.00 9.99 156 ILE A C 1
ATOM 1336 O O . ILE A 1 156 ? 7.801 -9.047 23.020 1.00 10.48 156 ILE A O 1
ATOM 1341 N N . GLY A 1 157 ? 8.898 -9.014 21.030 1.00 9.62 157 GLY A N 1
ATOM 1342 C CA . GLY A 1 157 ? 8.199 -7.859 20.512 1.00 9.91 157 GLY A CA 1
ATOM 1343 C C . GLY A 1 157 ? 7.707 -8.087 19.093 1.00 8.71 157 GLY A C 1
ATOM 1344 O O . GLY A 1 157 ? 8.143 -9.009 18.388 1.00 9.40 157 GLY A O 1
ATOM 1345 N N . ILE A 1 158 ? 6.841 -7.171 18.640 1.00 8.79 158 ILE A N 1
ATOM 1346 C CA . ILE A 1 158 ? 6.481 -7.106 17.205 1.00 8.61 158 ILE A CA 1
ATOM 1347 C C . ILE A 1 158 ? 6.768 -5.663 16.820 1.00 7.97 158 ILE A C 1
ATOM 1348 O O . ILE A 1 158 ? 6.202 -4.748 17.427 1.00 8.50 158 ILE A O 1
ATOM 1353 N N . GLU A 1 159 ? 7.632 -5.445 15.822 1.00 7.68 159 GLU A N 1
ATOM 1354 C CA . GLU A 1 159 ? 7.856 -4.096 15.284 1.00 7.64 159 GLU A CA 1
ATOM 1355 C C . GLU A 1 159 ? 7.203 -3.989 13.918 1.00 7.67 159 GLU A C 1
ATOM 1356 O O . GLU A 1 159 ? 7.496 -4.778 13.012 1.00 8.18 159 GLU A O 1
ATOM 1362 N N . LEU A 1 160 ? 6.331 -3.007 13.775 1.00 7.41 160 LEU A N 1
ATOM 1363 C CA . LEU A 1 160 ? 5.839 -2.616 12.454 1.00 7.36 160 LEU A CA 1
ATOM 1364 C C . LEU A 1 160 ? 6.701 -1.479 11.960 1.00 7.98 160 LEU A C 1
ATOM 1365 O O . LEU A 1 160 ? 6.940 -0.523 12.748 1.00 8.14 160 LEU A O 1
ATOM 1370 N N . THR A 1 161 ? 7.159 -1.519 10.713 1.00 7.20 161 THR A N 1
ATOM 1371 C CA . THR A 1 161 ? 7.968 -0.403 10.195 1.00 7.56 161 THR A CA 1
ATOM 1372 C C . THR A 1 161 ? 7.701 -0.294 8.713 1.00 7.62 161 THR A C 1
ATOM 1373 O O . THR A 1 161 ? 7.360 -1.293 8.042 1.00 8.59 161 THR A O 1
ATOM 1377 N N . ASP A 1 162 ? 7.930 0.878 8.182 1.00 7.87 162 ASP A N 1
ATOM 1378 C CA . ASP A 1 162 ? 7.942 1.083 6.722 1.00 8.34 162 ASP A CA 1
ATOM 1379 C C . ASP A 1 162 ? 9.335 1.169 6.149 1.00 8.43 162 ASP A C 1
ATOM 1380 O O . ASP A 1 162 ? 9.511 1.558 4.974 1.00 9.50 162 ASP A O 1
ATOM 1385 N N . SER A 1 163 ? 10.357 0.802 6.918 1.00 8.11 163 SER A N 1
ATOM 1386 C CA . SER A 1 163 ? 11.754 0.887 6.472 1.00 8.50 163 SER A CA 1
ATOM 1387 C C . SER A 1 163 ? 12.402 -0.452 6.252 1.00 8.78 163 SER A C 1
ATOM 1388 O O . SER A 1 163 ? 12.672 -1.201 7.241 1.00 8.32 163 SER A O 1
ATOM 1391 N N . PRO A 1 164 ? 12.787 -0.774 4.997 1.00 8.82 164 PRO A N 1
ATOM 1392 C CA . PRO A 1 164 ? 13.601 -1.982 4.774 1.00 8.82 164 PRO A CA 1
ATOM 1393 C C . PRO A 1 164 ? 14.931 -1.955 5.527 1.00 9.04 164 PRO A C 1
ATOM 1394 O O . PRO A 1 164 ? 15.394 -3.012 5.895 1.00 8.75 164 PRO A O 1
ATOM 1398 N N . TYR A 1 165 ? 15.535 -0.762 5.664 1.00 8.07 165 TYR A N 1
ATOM 1399 C CA . TYR A 1 165 ? 16.782 -0.648 6.409 1.00 8.17 165 TYR A CA 1
ATOM 1400 C C . TYR A 1 165 ? 16.576 -1.202 7.845 1.00 8.37 165 TYR A C 1
ATOM 1401 O O . TYR A 1 165 ? 17.438 -1.890 8.380 1.00 8.36 165 TYR A O 1
ATOM 1410 N N . VAL A 1 166 ? 15.425 -0.855 8.444 1.00 8.22 166 VAL A N 1
ATOM 1411 C CA . VAL A 1 166 ? 15.131 -1.308 9.803 1.00 8.06 166 VAL A CA 1
ATOM 1412 C C . VAL A 1 166 ? 14.955 -2.818 9.793 1.00 7.49 166 VAL A C 1
ATOM 1413 O O . VAL A 1 166 ? 15.436 -3.501 10.723 1.00 8.66 166 VAL A O 1
ATOM 1417 N N . VAL A 1 167 ? 14.239 -3.371 8.784 1.00 7.80 167 VAL A N 1
ATOM 1418 C CA . VAL A 1 167 ? 14.102 -4.829 8.760 1.00 8.50 167 VAL A CA 1
ATOM 1419 C C . VAL A 1 167 ? 15.445 -5.496 8.733 1.00 8.15 167 VAL A C 1
ATOM 1420 O O . VAL A 1 167 ? 15.686 -6.497 9.461 1.00 8.77 167 VAL A O 1
ATOM 1424 N N . ALA A 1 168 ? 16.317 -5.102 7.809 1.00 8.22 168 ALA A N 1
ATOM 1425 C CA . ALA A 1 168 ? 17.651 -5.705 7.666 1.00 8.74 168 ALA A CA 1
ATOM 1426 C C . ALA A 1 168 ? 18.447 -5.621 8.956 1.00 8.49 168 ALA A C 1
ATOM 1427 O O . ALA A 1 168 ? 19.075 -6.594 9.405 1.00 8.98 168 ALA A O 1
ATOM 1429 N N . SER A 1 169 ? 18.446 -4.455 9.543 1.00 8.25 169 SER A N 1
ATOM 1430 C CA . SER A 1 169 ? 19.213 -4.216 10.771 1.00 8.51 169 SER A CA 1
ATOM 1431 C C . SER A 1 169 ? 18.602 -4.999 11.926 1.00 8.54 169 SER A C 1
ATOM 1432 O O . SER A 1 169 ? 19.389 -5.492 12.805 1.00 8.85 169 SER A O 1
ATOM 1435 N N . MET A 1 170 ? 17.275 -5.121 12.030 1.00 8.43 170 MET A N 1
ATOM 1436 C CA . MET A 1 170 ? 16.673 -5.880 13.093 1.00 7.41 170 MET A CA 1
ATOM 1437 C C . MET A 1 170 ? 16.987 -7.351 12.933 1.00 7.68 170 MET A C 1
ATOM 1438 O O . MET A 1 170 ? 17.082 -8.071 13.915 1.00 8.18 170 MET A O 1
ATOM 1443 N N . ARG A 1 171 ? 17.181 -7.842 11.702 1.00 8.18 171 ARG A N 1
ATOM 1444 C CA . ARG A 1 171 ? 17.551 -9.213 11.520 1.00 8.51 171 ARG A CA 1
ATOM 1445 C C . ARG A 1 171 ? 18.920 -9.507 12.183 1.00 8.45 171 ARG A C 1
ATOM 1446 O O . ARG A 1 171 ? 19.125 -10.625 12.676 1.00 8.99 171 AR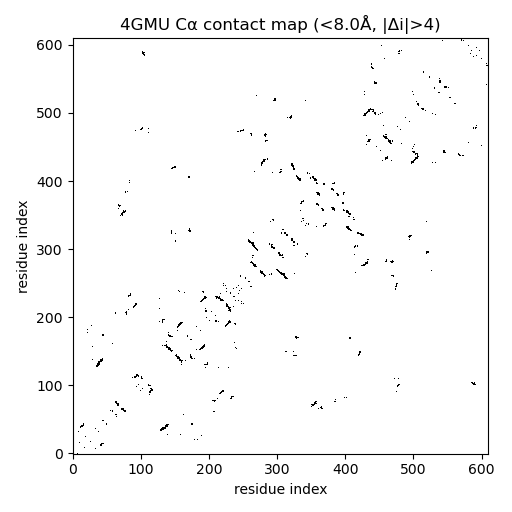G A O 1
ATOM 1454 N N . ILE A 1 172 ? 19.818 -8.564 12.130 1.00 8.62 172 ILE A N 1
ATOM 1455 C CA . ILE A 1 172 ? 21.166 -8.693 12.708 1.00 8.24 172 ILE A CA 1
ATOM 1456 C C . ILE A 1 172 ? 21.059 -8.517 14.220 1.00 8.84 172 ILE A C 1
ATOM 1457 O O . ILE A 1 172 ? 21.657 -9.288 15.009 1.00 8.88 172 ILE A O 1
ATOM 1462 N N . MET A 1 173 ? 20.353 -7.467 14.669 1.00 7.62 173 MET A N 1
ATOM 1463 C CA . MET A 1 173 ? 20.414 -7.062 16.065 1.00 7.65 173 MET A CA 1
ATOM 1464 C C . MET A 1 173 ? 19.482 -7.769 17.002 1.00 8.05 173 MET A C 1
ATOM 1465 O O . MET A 1 173 ? 19.611 -7.626 18.243 1.00 7.84 173 MET A O 1
ATOM 1470 N N . THR A 1 174 ? 18.526 -8.528 16.479 1.00 7.80 174 THR A N 1
ATOM 1471 C CA . THR A 1 174 ? 17.593 -9.278 17.262 1.00 8.57 174 THR A CA 1
ATOM 1472 C C . THR A 1 174 ? 17.459 -10.684 16.591 1.00 8.57 174 THR A C 1
ATOM 1473 O O . THR A 1 174 ? 17.983 -10.875 15.487 1.00 8.60 174 THR A O 1
ATOM 1477 N N . ARG A 1 175 ? 16.771 -11.593 17.225 1.00 8.13 175 ARG A N 1
ATOM 1478 C CA . ARG A 1 175 ? 16.354 -12.826 16.537 1.00 8.85 175 ARG A CA 1
ATOM 1479 C C . ARG A 1 175 ? 15.003 -12.545 15.977 1.00 8.58 175 ARG A C 1
ATOM 1480 O O . ARG A 1 175 ? 14.092 -12.222 16.698 1.00 8.89 175 ARG A O 1
ATOM 1488 N N . MET A 1 176 ? 14.837 -12.670 14.655 1.00 9.34 176 MET A N 1
ATOM 1489 C CA . MET A 1 176 ? 13.510 -12.313 14.063 1.00 9.97 176 MET A CA 1
ATOM 1490 C C . MET A 1 176 ? 13.064 -13.363 13.062 1.00 9.23 176 MET A C 1
ATOM 1491 O O . MET A 1 176 ? 13.872 -13.989 12.393 1.00 10.38 176 MET A O 1
ATOM 1496 N N . GLY A 1 177 ? 11.758 -13.460 12.969 1.00 8.56 177 GLY A N 1
ATOM 1497 C CA . GLY A 1 177 ? 11.149 -14.271 11.924 1.00 10.03 177 GLY A CA 1
ATOM 1498 C C . GLY A 1 177 ? 10.158 -15.263 12.450 1.00 9.50 177 GLY A C 1
ATOM 1499 O O . GLY A 1 177 ? 9.576 -15.161 13.503 1.00 10.20 177 GLY A O 1
ATOM 1500 N N . THR A 1 178 ? 9.867 -16.243 11.567 1.00 10.09 178 THR A N 1
ATOM 1501 C CA . THR A 1 178 ? 8.752 -17.149 11.861 1.00 11.68 178 THR A CA 1
ATOM 1502 C C . THR A 1 178 ? 8.912 -17.940 13.179 1.00 10.90 178 THR A C 1
ATOM 1503 O O . THR A 1 178 ? 7.930 -18.099 13.878 1.00 12.29 178 THR A O 1
ATOM 1507 N N . SER A 1 179 ? 10.124 -18.328 13.481 1.00 11.03 179 SER A N 1
ATOM 1508 C CA . SER A 1 179 ? 10.315 -19.093 14.731 1.00 13.11 179 SER A CA 1
ATOM 1509 C C . SER A 1 179 ? 9.916 -18.256 15.938 1.00 13.05 179 SER A C 1
ATOM 1510 O O . SER A 1 179 ? 9.530 -18.822 16.964 1.00 12.88 179 SER A O 1
ATOM 1513 N N . VAL A 1 180 ? 10.032 -16.905 15.868 1.00 11.28 180 VAL A N 1
ATOM 1514 C CA . VAL A 1 180 ? 9.641 -16.097 16.980 1.00 12.25 180 VAL A CA 1
ATOM 1515 C C . VAL A 1 180 ? 8.129 -16.110 17.127 1.00 11.20 180 VAL A C 1
ATOM 1516 O O . VAL A 1 180 ? 7.591 -16.164 18.216 1.00 11.98 180 VAL A O 1
ATOM 1520 N N . LEU A 1 181 ? 7.413 -16.027 16.009 1.00 12.05 181 LEU A N 1
ATOM 1521 C CA . LEU A 1 181 ? 5.926 -16.125 16.071 1.00 13.17 181 LEU A CA 1
ATOM 1522 C C . LEU A 1 181 ? 5.529 -17.465 16.678 1.00 15.06 181 LEU A C 1
ATOM 1523 O O . LEU A 1 181 ? 4.584 -17.526 17.467 1.00 15.62 181 LEU A O 1
ATOM 1528 N N . GLU A 1 182 ? 6.233 -18.504 16.261 1.00 14.38 182 GLU A N 1
ATOM 1529 C CA . GLU A 1 182 ? 5.915 -19.835 16.818 1.00 16.32 182 GLU A CA 1
ATOM 1530 C C . GLU A 1 182 ? 6.148 -19.878 18.307 1.00 18.04 182 GLU A C 1
ATOM 1531 O O . GLU A 1 182 ? 5.316 -20.454 19.063 1.00 19.43 182 GLU A O 1
ATOM 1537 N N . ALA A 1 183 ? 7.265 -19.354 18.786 1.00 15.25 183 ALA A N 1
ATOM 1538 C CA . ALA A 1 183 ? 7.566 -19.314 20.219 1.00 15.02 183 ALA A CA 1
ATOM 1539 C C . ALA A 1 183 ? 6.563 -18.430 20.948 1.00 15.84 183 ALA A C 1
ATOM 1540 O O . ALA A 1 183 ? 6.179 -18.727 22.090 1.00 17.26 183 ALA A O 1
ATOM 1542 N N . LEU A 1 184 ? 6.159 -17.287 20.372 1.00 14.06 184 LEU A N 1
ATOM 1543 C CA . LEU A 1 184 ? 5.266 -16.367 21.032 1.00 13.97 184 LEU A CA 1
ATOM 1544 C C . LEU A 1 184 ? 3.893 -17.014 21.328 1.00 13.67 184 LEU A C 1
ATOM 1545 O O . LEU A 1 184 ? 3.331 -16.845 22.415 1.00 14.59 184 LEU A O 1
ATOM 1550 N N . GLY A 1 185 ? 3.335 -17.678 20.316 1.00 14.61 185 GLY A N 1
ATOM 1551 C CA . GLY A 1 185 ? 1.961 -18.218 20.447 1.00 15.97 185 GLY A CA 1
ATOM 1552 C C . GLY A 1 185 ? 1.011 -17.131 20.892 1.00 15.82 185 GLY A C 1
ATOM 1553 O O . GLY A 1 185 ? 1.042 -15.987 20.395 1.00 16.27 185 GLY A O 1
ATOM 1554 N N . ASP A 1 186 ? 0.168 -17.398 21.896 1.00 15.37 186 ASP A N 1
ATOM 1555 C CA . ASP A 1 186 ? -0.809 -16.446 22.372 1.00 16.71 186 ASP A CA 1
ATOM 1556 C C . ASP A 1 186 ? -0.281 -15.631 23.531 1.00 15.78 186 ASP A C 1
ATOM 1557 O O . ASP A 1 186 ? -1.040 -14.965 24.231 1.00 16.96 186 ASP A O 1
ATOM 1562 N N . GLY A 1 187 ? 1.045 -15.556 23.693 1.00 15.68 187 GLY A N 1
ATOM 1563 C CA . GLY A 1 187 ? 1.569 -14.760 24.749 1.00 14.82 187 GLY A CA 1
ATOM 1564 C C . GLY A 1 187 ? 1.649 -13.255 24.500 1.00 14.33 187 GLY A C 1
ATOM 1565 O O . GLY A 1 187 ? 1.305 -12.753 23.425 1.00 15.76 187 GLY A O 1
ATOM 1566 N N . GLU A 1 188 ? 2.060 -12.577 25.546 1.00 15.94 188 GLU A N 1
ATOM 1567 C CA . GLU A 1 188 ? 2.217 -11.126 25.487 1.00 16.27 188 GLU A CA 1
ATOM 1568 C C . GLU A 1 188 ? 3.483 -10.734 24.700 1.00 13.68 188 GLU A C 1
ATOM 1569 O O . GLU A 1 188 ? 4.478 -11.435 24.673 1.00 13.45 188 GLU A O 1
ATOM 1575 N N . PHE A 1 189 ? 3.393 -9.507 24.133 1.00 12.89 189 PHE A N 1
ATOM 1576 C CA . PHE A 1 189 ? 4.552 -8.986 23.407 1.00 11.84 189 PHE A CA 1
ATOM 1577 C C . PHE A 1 189 ? 4.575 -7.484 23.565 1.00 11.35 189 PHE A C 1
ATOM 1578 O O . PHE A 1 189 ? 3.521 -6.869 23.729 1.00 13.98 189 PHE A O 1
ATOM 1586 N N . ILE A 1 190 ? 5.755 -6.890 23.395 1.00 9.95 190 ILE A N 1
ATOM 1587 C CA A ILE A 1 190 ? 5.846 -5.429 23.376 0.50 9.34 190 ILE A CA 1
ATOM 1588 C CA B ILE A 1 190 ? 5.858 -5.439 23.362 0.50 9.72 190 ILE A CA 1
ATOM 1589 C C . ILE A 1 190 ? 5.440 -4.923 21.968 1.00 8.59 190 ILE A C 1
ATOM 1590 O O . ILE A 1 190 ? 5.956 -5.429 20.951 1.00 9.69 190 ILE A O 1
ATOM 1599 N N . LYS A 1 191 ? 4.536 -3.971 21.908 1.00 9.17 191 LYS A N 1
ATOM 1600 C CA A LYS A 1 191 ? 4.051 -3.439 20.663 0.50 8.93 191 LYS A CA 1
ATOM 1601 C CA B LYS A 1 191 ? 4.038 -3.409 20.641 0.50 9.21 191 LYS A CA 1
ATOM 1602 C C . LYS A 1 191 ? 4.951 -2.292 20.210 1.00 9.37 191 LYS A C 1
ATOM 1603 O O . LYS A 1 191 ? 5.095 -1.271 20.924 1.00 11.43 191 LYS A O 1
ATOM 1614 N N . CYS A 1 192 ? 5.585 -2.456 19.072 1.00 8.03 192 CYS A N 1
ATOM 1615 C CA . CYS A 1 192 ? 6.545 -1.447 18.579 1.00 8.41 192 CYS A CA 1
ATOM 1616 C C . CYS A 1 192 ? 6.100 -0.923 17.227 1.00 8.13 192 CYS A C 1
ATOM 1617 O O . CYS A 1 192 ? 5.992 -1.717 16.267 1.00 9.93 192 CYS A O 1
ATOM 1620 N N . LEU A 1 193 ? 5.808 0.348 17.122 1.00 7.75 193 LEU A N 1
ATOM 1621 C CA . LEU A 1 193 ? 5.300 0.967 15.890 1.00 7.75 193 LEU A CA 1
ATOM 1622 C C . LEU A 1 193 ? 6.308 2.006 15.421 1.00 8.06 193 LEU A C 1
ATOM 1623 O O . LEU A 1 193 ? 6.668 2.905 16.228 1.00 7.96 193 LEU A O 1
ATOM 1628 N N . HIS A 1 194 ? 6.767 1.892 14.182 1.00 7.41 194 HIS A N 1
ATOM 1629 C CA . HIS A 1 194 ? 7.754 2.782 13.609 1.00 7.87 194 HIS A CA 1
ATOM 1630 C C . HIS A 1 194 ? 7.342 3.259 12.237 1.00 8.03 194 HIS A C 1
ATOM 1631 O O . HIS A 1 194 ? 6.908 2.434 11.398 1.00 8.93 194 HIS A O 1
ATOM 1638 N N . SER A 1 195 ? 7.516 4.530 11.949 1.00 8.11 195 SER A N 1
ATOM 1639 C CA . SER A 1 195 ? 7.454 4.977 10.566 1.00 8.30 195 SER A CA 1
ATOM 1640 C C . SER A 1 195 ? 8.471 6.063 10.312 1.00 8.59 195 SER A C 1
ATOM 1641 O O . SER A 1 195 ? 8.679 6.939 11.181 1.00 9.50 195 SER A O 1
ATOM 1644 N N . VAL A 1 196 ? 9.051 6.070 9.132 1.00 8.15 196 VAL A N 1
ATOM 1645 C CA . VAL A 1 196 ? 9.943 7.142 8.699 1.00 9.51 196 VAL A CA 1
ATOM 1646 C C . VAL A 1 196 ? 9.159 8.462 8.460 1.00 9.63 196 VAL A C 1
ATOM 1647 O O . VAL A 1 196 ? 9.789 9.521 8.359 1.00 10.41 196 VAL A O 1
ATOM 1651 N N . GLY A 1 197 ? 7.835 8.412 8.389 1.00 8.94 197 GLY A N 1
ATOM 1652 C CA . GLY A 1 197 ? 7.086 9.695 8.397 1.00 9.57 197 GLY A CA 1
ATOM 1653 C C . GLY A 1 197 ? 7.048 10.368 7.058 1.00 9.94 197 GLY A C 1
ATOM 1654 O O . GLY A 1 197 ? 6.942 11.620 7.023 1.00 11.61 197 GLY A O 1
ATOM 1655 N N . CYS A 1 198 ? 7.210 9.623 5.984 1.00 9.81 198 CYS A N 1
ATOM 1656 C CA . CYS A 1 198 ? 7.244 10.172 4.626 1.00 11.13 198 CYS A CA 1
ATOM 1657 C C . CYS A 1 198 ? 6.284 9.456 3.717 1.00 10.12 198 CYS A C 1
ATOM 1658 O O . CYS A 1 198 ? 6.721 8.760 2.800 1.00 10.80 198 CYS A O 1
ATOM 1661 N N . PRO A 1 199 ? 4.984 9.585 3.943 1.00 10.58 199 PRO A N 1
ATOM 1662 C CA . PRO A 1 199 ? 4.036 8.961 3.034 1.00 11.38 199 PRO A CA 1
ATOM 1663 C C . PRO A 1 199 ? 4.213 9.427 1.598 1.00 12.07 199 PRO A C 1
ATOM 1664 O O . PRO A 1 199 ? 4.610 10.570 1.364 1.00 11.87 199 PRO A O 1
ATOM 1668 N N . LEU A 1 200 ? 3.892 8.527 0.686 1.00 11.67 200 LEU A N 1
ATOM 1669 C CA . LEU A 1 200 ? 3.931 8.843 -0.751 1.00 13.28 200 LEU A CA 1
ATOM 1670 C C . LEU A 1 200 ? 2.576 9.375 -1.176 1.00 13.29 200 LEU A C 1
ATOM 1671 O O . LEU A 1 200 ? 1.587 8.897 -0.703 1.00 12.85 200 LEU A O 1
ATOM 1676 N N . PRO A 1 201 ? 2.530 10.390 -2.093 1.00 14.99 201 PRO A N 1
ATOM 1677 C CA . PRO A 1 201 ? 3.687 10.981 -2.738 1.00 14.35 201 PRO A CA 1
ATOM 1678 C C . PRO A 1 201 ? 4.420 11.914 -1.770 1.00 13.43 201 PRO A C 1
ATOM 1679 O O . PRO A 1 201 ? 3.787 12.554 -0.912 1.00 14.14 201 PRO A O 1
ATOM 1683 N N . LEU A 1 202 ? 5.735 11.988 -1.894 1.00 14.44 202 LEU A N 1
ATOM 1684 C CA . LEU A 1 202 ? 6.512 12.792 -0.973 1.00 14.51 202 LEU A CA 1
ATOM 1685 C C . LEU A 1 202 ? 6.112 14.253 -0.914 1.00 15.28 202 LEU A C 1
ATOM 1686 O O . LEU A 1 202 ? 5.985 14.894 -1.974 1.00 17.40 202 LEU A O 1
ATOM 1691 N N . LYS A 1 203 ? 5.942 14.788 0.273 1.00 15.07 203 LYS A N 1
ATOM 1692 C CA . LYS A 1 203 ? 5.581 16.190 0.433 1.00 17.87 203 LYS A CA 1
ATOM 1693 C C . LYS A 1 203 ? 6.834 17.045 0.400 1.00 17.69 203 LYS A C 1
ATOM 1694 O O . LYS A 1 203 ? 6.754 18.270 0.099 1.00 19.85 203 LYS A O 1
ATOM 1700 N N . LYS A 1 204 ? 7.981 16.468 0.769 1.00 17.75 204 LYS A N 1
ATOM 1701 C CA . LYS A 1 204 ? 9.240 17.190 0.845 1.00 19.94 204 LYS A CA 1
ATOM 1702 C C . LYS A 1 204 ? 10.333 16.434 0.130 1.00 21.23 204 LYS A C 1
ATOM 1703 O O . LYS A 1 204 ? 10.243 15.212 -0.079 1.00 18.21 204 LYS A O 1
ATOM 1709 N N . PRO A 1 205 ? 11.415 17.139 -0.231 1.00 23.11 205 PRO A N 1
ATOM 1710 C CA . PRO A 1 205 ? 12.490 16.537 -0.998 1.00 23.51 205 PRO A CA 1
ATOM 1711 C C . PRO A 1 205 ? 13.158 15.366 -0.220 1.00 18.42 205 PRO A C 1
ATOM 1712 O O . PRO A 1 205 ? 13.318 15.482 0.965 1.00 22.75 205 PRO A O 1
ATOM 1716 N N . LEU A 1 206 ? 13.396 14.244 -0.877 1.00 18.59 206 LEU A N 1
ATOM 1717 C CA . LEU A 1 206 ? 14.168 13.143 -0.296 1.00 16.00 206 LEU A CA 1
ATOM 1718 C C . LEU A 1 206 ? 15.649 13.464 -0.411 1.00 16.97 206 LEU A C 1
ATOM 1719 O O . LEU A 1 206 ? 16.103 13.837 -1.501 1.00 18.06 206 LEU A O 1
ATOM 1724 N N . VAL A 1 207 ? 16.388 13.420 0.679 1.00 15.37 207 VAL A N 1
ATOM 1725 C CA . VAL A 1 207 ? 17.816 13.700 0.716 1.00 14.54 207 VAL A CA 1
ATOM 1726 C C . VAL A 1 207 ? 18.591 12.377 0.870 1.00 15.35 207 VAL A C 1
ATOM 1727 O O . VAL A 1 207 ? 18.259 11.574 1.780 1.00 13.86 207 VAL A O 1
ATOM 1731 N N . ASN A 1 208 ? 19.573 12.142 -0.004 1.00 15.32 208 ASN A N 1
ATOM 1732 C CA . ASN A 1 208 ? 20.456 10.995 0.086 1.00 13.59 208 ASN A CA 1
ATOM 1733 C C . ASN A 1 208 ? 19.677 9.715 0.106 1.00 14.00 208 ASN A C 1
ATOM 1734 O O . ASN A 1 208 ? 20.101 8.731 0.718 1.00 13.77 208 ASN A O 1
ATOM 1739 N N . ASN A 1 209 ? 18.523 9.659 -0.581 1.00 13.69 209 ASN A N 1
ATOM 1740 C CA . ASN A 1 209 ? 17.727 8.445 -0.635 1.00 13.67 209 ASN A CA 1
ATOM 1741 C C . ASN A 1 209 ? 17.418 7.887 0.752 1.00 11.21 209 ASN A C 1
ATOM 1742 O O . ASN A 1 209 ? 17.316 6.671 0.910 1.00 11.78 209 ASN A O 1
ATOM 1747 N N . TRP A 1 210 ? 17.211 8.805 1.698 1.00 10.59 210 TRP A N 1
ATOM 1748 C CA . TRP A 1 210 ? 17.066 8.433 3.119 1.00 10.35 210 TRP A CA 1
ATOM 1749 C C . TRP A 1 210 ? 15.824 9.116 3.628 1.00 9.66 210 TRP A C 1
ATOM 1750 O O . TRP A 1 210 ? 15.848 10.255 4.046 1.00 10.09 210 TRP A O 1
ATOM 1761 N N . ALA A 1 211 ? 14.748 8.327 3.720 1.00 9.94 211 ALA A N 1
ATOM 1762 C CA . ALA A 1 211 ? 13.491 8.863 4.174 1.00 10.45 211 ALA A CA 1
ATOM 1763 C C . ALA A 1 211 ? 13.506 9.163 5.655 1.00 9.89 211 ALA A C 1
ATOM 1764 O O . ALA A 1 211 ? 13.916 8.331 6.476 1.00 10.01 211 ALA A O 1
ATOM 1766 N N . CYS A 1 212 ? 13.098 10.363 6.054 1.00 9.71 212 CYS A N 1
ATOM 1767 C CA . CYS A 1 212 ? 13.009 10.804 7.434 1.00 9.74 212 CYS A CA 1
ATOM 1768 C C . CYS A 1 212 ? 12.194 12.089 7.502 1.00 10.79 212 CYS A C 1
ATOM 1769 O O . CYS A 1 212 ? 11.927 12.737 6.461 1.00 11.48 212 CYS A O 1
ATOM 1772 N N . ASN A 1 213 ? 11.754 12.445 8.685 1.00 9.86 213 ASN A N 1
ATOM 1773 C CA . ASN A 1 213 ? 10.949 13.664 8.900 1.00 11.39 213 ASN A CA 1
ATOM 1774 C C . ASN A 1 213 ? 11.461 14.302 10.158 1.00 11.04 213 ASN A C 1
ATOM 1775 O O . ASN A 1 213 ? 10.969 14.093 11.257 1.00 11.71 213 ASN A O 1
ATOM 1780 N N . PRO A 1 214 ? 12.581 15.066 10.023 1.00 11.70 214 PRO A N 1
ATOM 1781 C CA . PRO A 1 214 ? 13.214 15.557 11.230 1.00 12.30 214 PRO A CA 1
ATOM 1782 C C . PRO A 1 214 ? 12.300 16.433 12.092 1.00 11.24 214 PRO A C 1
ATOM 1783 O O . PRO A 1 214 ? 12.322 16.341 13.281 1.00 13.03 214 PRO A O 1
ATOM 1787 N N . GLU A 1 215 ? 11.493 17.293 11.465 1.00 12.98 215 GLU A N 1
ATOM 1788 C CA . GLU A 1 215 ? 10.700 18.230 12.236 1.00 15.46 215 GLU A CA 1
ATOM 1789 C C . GLU A 1 215 ? 9.706 17.519 13.120 1.00 14.38 215 GLU A C 1
ATOM 1790 O O . GLU A 1 215 ? 9.373 18.012 14.197 1.00 17.09 215 GLU A O 1
ATOM 1796 N N . LEU A 1 216 ? 9.189 16.369 12.667 1.00 12.66 216 LEU A N 1
ATOM 1797 C CA . LEU A 1 216 ? 8.185 15.630 13.423 1.00 12.33 216 LEU A CA 1
ATOM 1798 C C . LEU A 1 216 ? 8.773 14.432 14.173 1.00 10.20 216 LEU A C 1
ATOM 1799 O O . LEU A 1 216 ? 8.012 13.605 14.725 1.00 10.58 216 LEU A O 1
ATOM 1804 N N . THR A 1 217 ? 10.084 14.313 14.264 1.00 10.28 217 THR A N 1
ATOM 1805 C CA . THR A 1 217 ? 10.658 13.122 14.868 1.00 9.72 217 THR A CA 1
ATOM 1806 C C . THR A 1 217 ? 10.299 13.053 16.368 1.00 9.60 217 THR A C 1
ATOM 1807 O O . THR A 1 217 ? 10.385 14.085 17.093 1.00 10.66 217 THR A O 1
ATOM 1811 N N . LEU A 1 218 ? 9.856 11.867 16.804 1.00 8.84 218 LEU A N 1
ATOM 1812 C CA . LEU A 1 218 ? 9.393 11.719 18.168 1.00 9.25 218 LEU A CA 1
ATOM 1813 C C . LEU A 1 218 ? 9.479 10.239 18.510 1.00 8.87 218 LEU A C 1
ATOM 1814 O O . LEU A 1 218 ? 8.882 9.406 17.774 1.00 9.44 218 LEU A O 1
ATOM 1819 N N . ILE A 1 219 ? 10.215 9.888 19.537 1.00 8.41 219 ILE A N 1
ATOM 1820 C CA . ILE A 1 219 ? 10.452 8.502 19.957 1.00 8.48 219 ILE A CA 1
ATOM 1821 C C . ILE A 1 219 ? 9.825 8.357 21.345 1.00 8.03 219 ILE A C 1
ATOM 1822 O O . ILE A 1 219 ? 10.381 8.821 22.334 1.00 9.03 219 ILE A O 1
ATOM 1827 N N . ALA A 1 220 ? 8.636 7.737 21.405 1.00 8.21 220 ALA A N 1
ATOM 1828 C CA . ALA A 1 220 ? 7.821 7.701 22.597 1.00 7.77 220 ALA A CA 1
ATOM 1829 C C . ALA A 1 220 ? 7.721 6.306 23.166 1.00 7.56 220 ALA A C 1
ATOM 1830 O O . ALA A 1 220 ? 7.699 5.272 22.449 1.00 8.37 220 ALA A O 1
ATOM 1832 N N . HIS A 1 221 ? 7.616 6.280 24.500 1.00 7.78 221 HIS A N 1
ATOM 1833 C CA . HIS A 1 221 ? 7.558 5.033 25.242 1.00 8.31 221 HIS A CA 1
ATOM 1834 C C . HIS A 1 221 ? 6.378 5.105 26.169 1.00 8.73 221 HIS A C 1
ATOM 1835 O O . HIS A 1 221 ? 6.247 6.100 26.880 1.00 9.68 221 HIS A O 1
ATOM 1842 N N . LEU A 1 222 ? 5.471 4.121 26.119 1.00 9.66 222 LEU A N 1
ATOM 1843 C CA . LEU A 1 222 ? 4.242 4.127 26.926 1.00 10.63 222 LEU A CA 1
ATOM 1844 C C . LEU A 1 222 ? 4.301 2.867 27.753 1.00 10.76 222 LEU A C 1
ATOM 1845 O O . LEU A 1 222 ? 3.669 1.826 27.385 1.00 11.69 222 LEU A O 1
ATOM 1850 N N . PRO A 1 223 ? 5.080 2.863 28.817 1.00 10.55 223 PRO A N 1
ATOM 1851 C CA . PRO A 1 223 ? 5.240 1.601 29.541 1.00 12.81 223 PRO A CA 1
ATOM 1852 C C . PRO A 1 223 ? 3.942 1.029 30.106 1.00 13.36 223 PRO A C 1
ATOM 1853 O O . PRO A 1 223 ? 3.826 -0.201 30.127 1.00 14.31 223 PRO A O 1
ATOM 1857 N N . ASP A 1 224 ? 2.965 1.834 30.456 1.00 14.65 224 ASP A N 1
ATOM 1858 C CA A ASP A 1 224 ? 1.759 1.210 31.019 0.50 15.50 224 ASP A CA 1
ATOM 1859 C CA B ASP A 1 224 ? 1.633 1.404 30.978 0.50 15.29 224 ASP A CA 1
ATOM 1860 C C . ASP A 1 224 ? 0.831 0.683 29.935 1.00 17.41 224 ASP A C 1
ATOM 1861 O O . ASP A 1 224 ? -0.186 -0.009 30.271 1.00 20.74 224 ASP A O 1
ATOM 1870 N N . ARG A 1 225 ? 1.120 0.983 28.680 1.00 14.42 225 ARG A N 1
ATOM 1871 C CA . ARG A 1 225 ? 0.456 0.319 27.549 1.00 14.59 225 ARG A CA 1
ATOM 1872 C C . ARG A 1 225 ? 1.324 -0.756 26.890 1.00 13.58 225 ARG A C 1
ATOM 1873 O O . ARG A 1 225 ? 0.852 -1.352 25.898 1.00 14.89 225 ARG A O 1
ATOM 1881 N N . ARG A 1 226 ? 2.542 -0.935 27.342 1.00 12.76 226 ARG A N 1
ATOM 1882 C CA A ARG A 1 226 ? 3.560 -1.835 26.707 0.50 13.55 226 ARG A CA 1
ATOM 1883 C CA B ARG A 1 226 ? 3.433 -1.889 26.675 0.50 12.89 226 ARG A CA 1
ATOM 1884 C C . ARG A 1 226 ? 3.693 -1.493 25.227 1.00 12.78 226 ARG A C 1
ATOM 1885 O O . ARG A 1 226 ? 3.703 -2.365 24.350 1.00 13.35 226 ARG A O 1
ATOM 1900 N N . GLU A 1 227 ? 3.834 -0.201 24.973 1.00 11.87 227 GLU A N 1
ATOM 1901 C CA A GLU A 1 227 ? 3.959 0.320 23.598 0.30 10.73 227 GLU A CA 1
ATOM 1902 C CA B GLU A 1 227 ? 3.974 0.291 23.581 0.70 10.83 227 GLU A CA 1
ATOM 1903 C C . GLU A 1 227 ? 5.204 1.172 23.439 1.00 9.62 227 GLU A C 1
ATOM 1904 O O . GLU A 1 227 ? 5.547 1.947 24.352 1.00 9.42 227 GLU A O 1
ATOM 1915 N N . ILE A 1 228 ? 5.822 1.094 22.272 1.00 8.17 228 ILE A N 1
ATOM 1916 C CA . ILE A 1 228 ? 6.872 2.015 21.826 1.00 8.28 228 ILE A CA 1
ATOM 1917 C C . ILE A 1 228 ? 6.390 2.532 20.488 1.00 7.61 228 ILE A C 1
ATOM 1918 O O . ILE A 1 228 ? 5.996 1.723 19.623 1.00 8.45 228 ILE A O 1
ATOM 1923 N N . ILE A 1 229 ? 6.375 3.845 20.330 1.00 8.14 229 ILE A N 1
ATOM 1924 C CA . ILE A 1 229 ? 5.857 4.467 19.112 1.00 8.30 229 ILE A CA 1
ATOM 1925 C C . ILE A 1 229 ? 6.844 5.497 18.644 1.00 8.25 229 ILE A C 1
ATOM 1926 O O . ILE A 1 229 ? 7.089 6.490 19.363 1.00 8.41 229 ILE A O 1
ATOM 1931 N N . SER A 1 230 ? 7.443 5.282 17.482 1.00 8.58 230 SER A N 1
ATOM 1932 C CA . SER A 1 230 ? 8.530 6.135 17.003 1.00 8.45 230 SER A CA 1
ATOM 1933 C C . SER A 1 230 ? 8.268 6.613 15.594 1.00 7.96 230 SER A C 1
ATOM 1934 O O . SER A 1 230 ? 7.941 5.815 14.690 1.00 9.42 230 SER A O 1
ATOM 1937 N N . PHE A 1 231 ? 8.431 7.910 15.390 1.00 8.54 231 PHE A N 1
ATOM 1938 C CA . PHE A 1 231 ? 8.083 8.542 14.132 1.00 8.88 231 PHE A CA 1
ATOM 1939 C C . PHE A 1 231 ? 9.199 9.417 13.632 1.00 8.53 231 PHE A C 1
ATOM 1940 O O . PHE A 1 231 ? 9.760 10.199 14.412 1.00 9.15 231 PHE A O 1
ATOM 1948 N N . GLY A 1 232 ? 9.526 9.332 12.339 1.00 9.03 232 GLY A N 1
ATOM 1949 C CA . GLY A 1 232 ? 10.316 10.390 11.712 1.00 9.55 232 GLY A CA 1
ATOM 1950 C C . GLY A 1 232 ? 11.787 10.154 11.551 1.00 10.23 232 GLY A C 1
ATOM 1951 O O . GLY A 1 232 ? 12.455 10.828 10.759 1.00 10.97 232 GLY A O 1
ATOM 1952 N N . SER A 1 233 ? 12.346 9.179 12.259 1.00 10.48 233 SER A N 1
ATOM 1953 C CA . SER A 1 233 ? 13.779 8.914 12.147 1.00 10.42 233 SER A CA 1
ATOM 1954 C C . SER A 1 233 ? 13.966 7.496 11.698 1.00 10.58 233 SER A C 1
ATOM 1955 O O . SER A 1 233 ? 13.322 6.574 12.254 1.00 11.73 233 SER A O 1
ATOM 1958 N N . GLY A 1 234 ? 14.865 7.297 10.715 1.00 9.71 234 GLY A N 1
ATOM 1959 C CA . GLY A 1 234 ? 15.223 5.994 10.295 1.00 10.96 234 GLY A CA 1
ATOM 1960 C C . GLY A 1 234 ? 16.400 5.402 10.945 1.00 10.40 234 GLY A C 1
ATOM 1961 O O . GLY A 1 234 ? 16.730 4.262 10.580 1.00 11.89 234 GLY A O 1
ATOM 1962 N N . TYR A 1 235 ? 17.004 6.099 11.898 1.00 10.76 235 TYR A N 1
ATOM 1963 C CA A TYR A 1 235 ? 18.285 5.837 12.341 0.70 10.68 235 TYR A CA 1
ATOM 1964 C CA B TYR A 1 235 ? 18.413 5.939 12.524 0.30 11.04 235 TYR A CA 1
ATOM 1965 C C . TYR A 1 235 ? 18.379 5.068 13.708 1.00 9.96 235 TYR A C 1
ATOM 1966 O O . TYR A 1 235 ? 17.658 5.432 14.636 1.00 10.69 235 TYR A O 1
ATOM 1983 N N . GLY A 1 236 ? 19.253 4.075 13.768 1.00 9.60 236 GLY A N 1
ATOM 1984 C CA . GLY A 1 236 ? 19.764 3.580 14.975 1.00 12.11 236 GLY A CA 1
ATOM 1985 C C . GLY A 1 236 ? 18.790 3.289 16.088 1.00 10.03 236 GLY A C 1
ATOM 1986 O O . GLY A 1 236 ? 17.758 2.599 15.915 1.00 11.64 236 GLY A O 1
ATOM 1987 N N . GLY A 1 237 ? 19.077 3.896 17.216 1.00 11.86 237 GLY A N 1
ATOM 1988 C CA . GLY A 1 237 ? 18.225 3.740 18.426 1.00 14.06 237 GLY A CA 1
ATOM 1989 C C . GLY A 1 237 ? 16.836 4.330 18.270 1.00 13.83 237 GLY A C 1
ATOM 1990 O O . GLY A 1 237 ? 15.871 4.014 19.050 1.00 14.83 237 GLY A O 1
ATOM 1991 N N . ASN A 1 238 ? 16.619 5.155 17.239 1.00 10.39 238 ASN A N 1
ATOM 1992 C CA . ASN A 1 238 ? 15.294 5.671 17.019 1.00 10.61 238 ASN A CA 1
ATOM 1993 C C . ASN A 1 238 ? 14.398 4.747 16.226 1.00 10.56 238 ASN A C 1
ATOM 1994 O O . ASN A 1 238 ? 13.160 4.863 16.288 1.00 13.41 238 ASN A O 1
ATOM 1999 N N . SER A 1 239 ? 14.960 3.790 15.502 1.00 9.83 239 SER A N 1
ATOM 2000 C CA . SER A 1 239 ? 14.198 2.931 14.592 1.00 10.04 239 SER A CA 1
ATOM 2001 C C . SER A 1 239 ? 14.279 1.454 14.872 1.00 9.86 239 SER A C 1
ATOM 2002 O O . SER A 1 239 ? 13.359 0.727 14.538 1.00 9.42 239 SER A O 1
ATOM 2005 N N . LEU A 1 240 ? 15.411 1.018 15.397 1.00 10.39 240 LEU A N 1
ATOM 2006 C CA . LEU A 1 240 ? 15.602 -0.368 15.801 1.00 9.90 240 LEU A CA 1
ATOM 2007 C C . LEU A 1 240 ? 15.072 -0.436 17.193 1.00 10.23 240 LEU A C 1
ATOM 2008 O O . LEU A 1 240 ? 15.789 -0.173 18.165 1.00 11.14 240 LEU A O 1
ATOM 2013 N N . LEU A 1 241 ? 13.768 -0.730 17.359 1.00 9.04 241 LEU A N 1
ATOM 2014 C CA . LEU A 1 241 ? 13.088 -0.414 18.626 1.00 9.00 241 LEU A CA 1
ATOM 2015 C C . LEU A 1 241 ? 13.394 -1.431 19.712 1.00 9.26 241 LEU A C 1
ATOM 2016 O O . LEU A 1 241 ? 13.149 -1.175 20.867 1.00 9.79 241 LEU A O 1
ATOM 2021 N N . GLY A 1 242 ? 13.961 -2.620 19.357 1.00 9.97 242 GLY A N 1
ATOM 2022 C CA . GLY A 1 242 ? 14.369 -3.564 20.412 1.00 11.76 242 GLY A CA 1
ATOM 2023 C C . GLY A 1 242 ? 15.405 -3.098 21.356 1.00 11.84 242 GLY A C 1
ATOM 2024 O O . GLY A 1 242 ? 15.395 -3.511 22.550 1.00 11.87 242 GLY A O 1
ATOM 2025 N N . LYS A 1 243 ? 16.295 -2.306 20.839 1.00 10.58 243 LYS A N 1
ATOM 2026 C CA . LYS A 1 243 ? 17.574 -2.010 21.528 1.00 11.16 243 LYS A CA 1
ATOM 2027 C C . LYS A 1 243 ? 17.390 -1.035 22.681 1.00 10.13 243 LYS A C 1
ATOM 2028 O O . LYS A 1 243 ? 17.283 -1.449 23.829 1.00 13.75 243 LYS A O 1
ATOM 2034 N N . LYS A 1 244 ? 17.396 0.260 22.378 1.00 9.29 244 LYS A N 1
ATOM 2035 C CA A LYS A 1 244 ? 17.329 1.191 23.510 0.70 8.13 244 LYS A CA 1
ATOM 2036 C CA B LYS A 1 244 ? 17.323 1.251 23.433 0.30 8.81 244 LYS A CA 1
ATOM 2037 C C . LYS A 1 244 ? 15.907 1.316 24.004 1.00 7.86 244 LYS A C 1
ATOM 2038 O O . LYS A 1 244 ? 15.680 1.296 25.206 1.00 8.51 244 LYS A O 1
ATOM 2049 N N . CYS A 1 245 ? 14.941 1.443 23.106 1.00 8.16 245 CYS A N 1
ATOM 2050 C CA . CYS A 1 245 ? 13.572 1.730 23.521 1.00 8.30 245 CYS A CA 1
ATOM 2051 C C . CYS A 1 245 ? 12.987 0.600 24.333 1.00 7.73 245 CYS A C 1
ATOM 2052 O O . CYS A 1 245 ? 12.439 0.781 25.404 1.00 8.14 245 CYS A O 1
ATOM 2055 N N . PHE A 1 246 ? 13.142 -0.643 23.829 1.00 8.82 246 PHE A N 1
ATOM 2056 C CA . PHE A 1 246 ? 12.644 -1.844 24.544 1.00 9.24 246 PHE A CA 1
ATOM 2057 C C . PHE A 1 246 ? 13.656 -2.298 25.623 1.00 9.38 246 PHE A C 1
ATOM 2058 O O . PHE A 1 246 ? 13.319 -2.325 26.788 1.00 10.08 246 PHE A O 1
ATOM 2066 N N . ALA A 1 247 ? 14.837 -2.600 25.181 1.00 9.26 247 ALA A N 1
ATOM 2067 C CA . ALA A 1 247 ? 15.689 -3.371 26.133 1.00 10.97 247 ALA A CA 1
ATOM 2068 C C . ALA A 1 247 ? 16.350 -2.486 27.209 1.00 9.33 247 ALA A C 1
ATOM 2069 O O . ALA A 1 247 ? 16.801 -3.056 28.165 1.00 9.31 247 ALA A O 1
ATOM 2071 N N . LEU A 1 248 ? 16.295 -1.152 27.081 1.00 8.35 248 LEU A N 1
ATOM 2072 C CA . LEU A 1 248 ? 16.619 -0.275 28.263 1.00 8.15 248 LEU A CA 1
ATOM 2073 C C . LEU A 1 248 ? 15.391 0.428 28.834 1.00 8.25 248 LEU A C 1
ATOM 2074 O O . LEU A 1 248 ? 15.131 0.296 30.038 1.00 8.60 248 LEU A O 1
ATOM 2079 N N . ARG A 1 249 ? 14.670 1.213 28.015 1.00 8.08 249 ARG A N 1
ATOM 2080 C CA . ARG A 1 249 ? 13.665 2.075 28.681 1.00 8.60 249 ARG A CA 1
ATOM 2081 C C . ARG A 1 249 ? 12.444 1.306 29.160 1.00 9.28 249 ARG A C 1
ATOM 2082 O O . ARG A 1 249 ? 12.098 1.366 30.335 1.00 9.27 249 ARG A O 1
ATOM 2090 N N . ILE A 1 250 ? 11.803 0.539 28.257 1.00 8.93 250 ILE A N 1
ATOM 2091 C CA . ILE A 1 250 ? 10.689 -0.297 28.704 1.00 9.27 250 ILE A CA 1
ATOM 2092 C C . ILE A 1 250 ? 11.141 -1.331 29.695 1.00 9.50 250 ILE A C 1
ATOM 2093 O O . ILE A 1 250 ? 10.549 -1.485 30.737 1.00 9.90 250 ILE A O 1
ATOM 2098 N N . ALA A 1 251 ? 12.230 -2.032 29.361 1.00 9.61 251 ALA A N 1
ATOM 2099 C CA . ALA A 1 251 ? 12.671 -3.161 30.179 1.00 9.99 251 ALA A CA 1
ATOM 2100 C C . ALA A 1 251 ? 13.101 -2.721 31.562 1.00 9.63 251 ALA A C 1
ATOM 2101 O O . ALA A 1 251 ? 12.860 -3.403 32.535 1.00 10.69 251 ALA A O 1
ATOM 2103 N N . SER A 1 252 ? 13.728 -1.522 31.690 1.00 8.84 252 SER A N 1
ATOM 2104 C CA . SER A 1 252 ? 14.104 -1.124 33.037 1.00 9.11 252 SER A CA 1
ATOM 2105 C C . SER A 1 252 ? 12.866 -0.956 33.959 1.00 10.17 252 SER A C 1
ATOM 2106 O O . SER A 1 252 ? 12.949 -1.231 35.130 1.00 10.28 252 SER A O 1
ATOM 2109 N N . ARG A 1 253 ? 11.780 -0.430 33.413 1.00 10.64 253 ARG A N 1
ATOM 2110 C CA A ARG A 1 253 ? 10.501 -0.245 34.159 0.70 13.21 253 ARG A CA 1
ATOM 2111 C CA B ARG A 1 253 ? 10.637 -0.318 34.349 0.30 11.86 253 ARG A CA 1
ATOM 2112 C C . ARG A 1 253 ? 9.955 -1.647 34.595 1.00 13.72 253 ARG A C 1
ATOM 2113 O O . ARG A 1 253 ? 9.573 -1.877 35.736 1.00 16.38 253 ARG A O 1
ATOM 2128 N N . LEU A 1 254 ? 9.959 -2.539 33.637 1.00 13.80 254 LEU A N 1
ATOM 2129 C CA . LEU A 1 254 ? 9.491 -3.921 33.912 1.00 15.26 254 LEU A CA 1
ATOM 2130 C C . LEU A 1 254 ? 10.361 -4.555 34.965 1.00 13.81 254 LEU A C 1
ATOM 2131 O O . LEU A 1 254 ? 9.879 -5.208 35.928 1.00 14.88 254 LEU A O 1
ATOM 2136 N N . ALA A 1 255 ? 11.679 -4.376 34.820 1.00 12.78 255 ALA A N 1
ATOM 2137 C CA . ALA A 1 255 ? 12.617 -4.954 35.741 1.00 11.45 255 ALA A CA 1
ATOM 2138 C C . ALA A 1 255 ? 12.349 -4.442 37.185 1.00 12.34 255 ALA A C 1
ATOM 2139 O O . ALA A 1 255 ? 12.447 -5.195 38.145 1.00 13.23 255 ALA A O 1
ATOM 2141 N N . LYS A 1 256 ? 12.114 -3.138 37.327 1.00 12.73 256 LYS A N 1
ATOM 2142 C CA . LYS A 1 256 ? 11.809 -2.563 38.655 1.00 14.24 256 LYS A CA 1
ATOM 2143 C C . LYS A 1 256 ? 10.568 -3.218 39.308 1.00 16.22 256 LYS A C 1
ATOM 2144 O O . LYS A 1 256 ? 10.525 -3.505 40.508 1.00 17.79 256 LYS A O 1
ATOM 2150 N N . GLU A 1 257 ? 9.594 -3.411 38.473 1.00 16.15 257 GLU A N 1
ATOM 2151 C CA . GLU A 1 257 ? 8.341 -3.996 39.019 1.00 17.52 257 GLU A CA 1
ATOM 2152 C C . GLU A 1 257 ? 8.509 -5.437 39.352 1.00 18.35 257 GLU A C 1
ATOM 2153 O O . GLU A 1 257 ? 7.842 -5.935 40.287 1.00 20.48 257 GLU A O 1
ATOM 2159 N N . GLU A 1 258 ? 9.359 -6.159 38.624 1.00 16.01 258 GLU A N 1
ATOM 2160 C CA . GLU A 1 258 ? 9.427 -7.623 38.710 1.00 16.35 258 GLU A CA 1
ATOM 2161 C C . GLU A 1 258 ? 10.622 -8.137 39.455 1.00 16.38 258 GLU A C 1
ATOM 2162 O O . GLU A 1 258 ? 10.762 -9.361 39.665 1.00 19.21 258 GLU A O 1
ATOM 2168 N N . GLY A 1 259 ? 11.552 -7.267 39.838 1.00 14.99 259 GLY A N 1
ATOM 2169 C CA . GLY A 1 259 ? 12.656 -7.679 40.649 1.00 15.49 259 GLY A CA 1
ATOM 2170 C C . GLY A 1 259 ? 13.987 -7.920 39.978 1.00 14.56 259 GLY A C 1
ATOM 2171 O O . GLY A 1 259 ? 14.862 -8.467 40.634 1.00 16.01 259 GLY A O 1
ATOM 2172 N N . TRP A 1 260 ? 14.153 -7.508 38.698 1.00 13.91 260 TRP A N 1
ATOM 2173 C CA . TRP A 1 260 ? 15.424 -7.785 38.004 1.00 12.43 260 TRP A CA 1
ATOM 2174 C C . TRP A 1 260 ? 16.039 -6.442 37.517 1.00 10.93 260 TRP A C 1
ATOM 2175 O O . TRP A 1 260 ? 15.640 -5.359 37.968 1.00 11.20 260 TRP A O 1
ATOM 2186 N N . LEU A 1 261 ? 17.043 -6.522 36.623 1.00 11.18 261 LEU A N 1
ATOM 2187 C CA . LEU A 1 261 ? 17.781 -5.289 36.174 1.00 9.90 261 LEU A CA 1
ATOM 2188 C C . LEU A 1 261 ? 17.970 -5.297 34.685 1.00 9.18 261 LEU A C 1
ATOM 2189 O O . LEU A 1 261 ? 18.331 -6.358 34.121 1.00 10.68 261 LEU A O 1
ATOM 2194 N N . ALA A 1 262 ? 17.748 -4.160 34.044 1.00 8.79 262 ALA A N 1
ATOM 2195 C CA . ALA A 1 262 ? 17.997 -3.993 32.611 1.00 8.47 262 ALA A CA 1
ATOM 2196 C C . ALA A 1 262 ? 18.955 -2.815 32.478 1.00 7.86 262 ALA A C 1
ATOM 2197 O O . ALA A 1 262 ? 18.596 -1.691 32.867 1.00 8.27 262 ALA A O 1
ATOM 2199 N N . GLU A 1 263 ? 20.135 -3.045 31.954 1.00 7.37 263 GLU A N 1
ATOM 2200 C CA . GLU A 1 263 ? 21.274 -2.133 32.145 1.00 7.46 263 GLU A CA 1
ATOM 2201 C C . GLU A 1 263 ? 22.068 -1.927 30.883 1.00 7.05 263 GLU A C 1
ATOM 2202 O O . GLU A 1 263 ? 22.110 -2.809 29.987 1.00 7.29 263 GLU A O 1
ATOM 2208 N N . HIS A 1 264 ? 22.748 -0.801 30.800 1.00 6.83 264 HIS A N 1
ATOM 2209 C CA . HIS A 1 264 ? 23.643 -0.462 29.693 1.00 6.79 264 HIS A CA 1
ATOM 2210 C C . HIS A 1 264 ? 25.018 -0.986 29.970 1.00 6.76 264 HIS A C 1
ATOM 2211 O O . HIS A 1 264 ? 25.965 -0.259 30.246 1.00 7.59 264 HIS A O 1
ATOM 2218 N N . MET A 1 265 ? 25.106 -2.312 29.925 1.00 6.96 265 MET A N 1
ATOM 2219 C CA . MET A 1 265 ? 26.309 -3.053 30.322 1.00 7.80 265 MET A CA 1
ATOM 2220 C C . MET A 1 265 ? 26.736 -4.039 29.265 1.00 7.26 265 MET A C 1
ATOM 2221 O O . MET A 1 265 ? 25.904 -4.782 28.738 1.00 7.66 265 MET A O 1
ATOM 2226 N N . LEU A 1 266 ? 28.018 -4.095 29.040 1.00 6.91 266 LEU A N 1
ATOM 2227 C CA . LEU A 1 266 ? 28.640 -5.276 28.367 1.00 7.59 266 LEU A CA 1
ATOM 2228 C C . LEU A 1 266 ? 28.638 -6.422 29.349 1.00 7.42 266 LEU A C 1
ATOM 2229 O O . LEU A 1 266 ? 28.585 -6.217 30.598 1.00 8.14 266 LEU A O 1
ATOM 2234 N N . ILE A 1 267 ? 28.755 -7.625 28.799 1.00 7.62 267 ILE A N 1
ATOM 2235 C CA . ILE A 1 267 ? 28.974 -8.860 29.572 1.00 8.82 267 ILE A CA 1
ATOM 2236 C C . ILE A 1 267 ? 30.115 -9.576 28.941 1.00 7.75 267 ILE A C 1
ATOM 2237 O O . ILE A 1 267 ? 30.131 -9.839 27.716 1.00 8.40 267 ILE A O 1
ATOM 2242 N N . LEU A 1 268 ? 31.146 -9.936 29.746 1.00 8.95 268 LEU A N 1
ATOM 2243 C CA . LEU A 1 268 ? 32.300 -10.676 29.189 1.00 9.48 268 LEU A CA 1
ATOM 2244 C C . LEU A 1 268 ? 32.630 -11.864 30.142 1.00 9.25 268 LEU A C 1
ATOM 2245 O O . LEU A 1 268 ? 32.298 -11.850 31.312 1.00 9.56 268 LEU A O 1
ATOM 2250 N N . GLY A 1 269 ? 33.226 -12.873 29.512 1.00 9.67 269 GLY A N 1
ATOM 2251 C CA . GLY A 1 269 ? 33.790 -14.017 30.253 1.00 9.90 269 GLY A CA 1
ATOM 2252 C C . GLY A 1 269 ? 35.284 -13.915 30.188 1.00 10.51 269 GLY A C 1
ATOM 2253 O O . GLY A 1 269 ? 35.883 -13.772 29.151 1.00 12.36 269 GLY A O 1
ATOM 2254 N N . ILE A 1 270 ? 35.905 -14.036 31.370 1.00 10.43 270 ILE A N 1
ATOM 2255 C CA . ILE A 1 270 ? 37.387 -13.960 31.487 1.00 11.68 270 ILE A CA 1
ATOM 2256 C C . ILE A 1 270 ? 37.955 -15.225 32.158 1.00 10.74 270 ILE A C 1
ATOM 2257 O O . ILE A 1 270 ? 37.418 -15.669 33.129 1.00 11.41 270 ILE A O 1
ATOM 2262 N N . THR A 1 271 ? 38.937 -15.753 31.443 1.00 11.63 271 THR A N 1
ATOM 2263 C CA . THR A 1 271 ? 39.553 -17.042 31.861 1.00 12.10 271 THR A CA 1
ATOM 2264 C C . THR A 1 271 ? 41.006 -16.777 32.174 1.00 10.55 271 THR A C 1
ATOM 2265 O O . THR A 1 271 ? 41.704 -16.228 31.393 1.00 12.28 271 THR A O 1
ATOM 2269 N N . ASN A 1 272 ? 41.380 -17.233 33.370 1.00 12.37 272 ASN A N 1
ATOM 2270 C CA . ASN A 1 272 ? 42.775 -17.065 33.820 1.00 12.83 272 ASN A CA 1
ATOM 2271 C C . ASN A 1 272 ? 43.649 -18.184 33.298 1.00 13.66 272 ASN A C 1
ATOM 2272 O O . ASN A 1 272 ? 43.160 -19.097 32.621 1.00 13.69 272 ASN A O 1
ATOM 2277 N N . PRO A 1 273 ? 44.974 -18.086 33.504 1.00 14.57 273 PRO A N 1
ATOM 2278 C CA . PRO A 1 273 ? 45.859 -19.116 32.957 1.00 15.75 273 PRO A CA 1
ATOM 2279 C C . PRO A 1 273 ? 45.610 -20.471 33.566 1.00 15.20 273 PRO A C 1
ATOM 2280 O O . PRO A 1 273 ? 46.053 -21.489 32.927 1.00 21.11 273 PRO A O 1
ATOM 2284 N N . GLU A 1 274 ? 44.980 -20.567 34.692 1.00 14.12 274 GLU A N 1
ATOM 2285 C CA . GLU A 1 274 ? 44.645 -21.894 35.317 1.00 16.05 274 GLU A CA 1
ATOM 2286 C C . GLU A 1 274 ? 43.306 -22.464 34.826 1.00 16.32 274 GLU A C 1
ATOM 2287 O O . GLU A 1 274 ? 42.825 -23.488 35.332 1.00 17.76 274 GLU A O 1
ATOM 2293 N N . GLY A 1 275 ? 42.670 -21.784 33.848 1.00 14.75 275 GLY A N 1
ATOM 2294 C CA . GLY A 1 275 ? 41.417 -22.257 33.271 1.00 14.53 275 GLY A CA 1
ATOM 2295 C C . GLY A 1 275 ? 40.183 -21.904 34.071 1.00 15.85 275 GLY A C 1
ATOM 2296 O O . GLY A 1 275 ? 39.087 -22.408 33.776 1.00 16.57 275 GLY A O 1
ATOM 2297 N N . LYS A 1 276 ? 40.302 -21.067 35.123 1.00 14.47 276 LYS A N 1
ATOM 2298 C CA . LYS A 1 276 ? 39.156 -20.657 35.898 1.00 14.57 276 LYS A CA 1
ATOM 2299 C C . LYS A 1 276 ? 38.496 -19.450 35.197 1.00 12.43 276 LYS A C 1
ATOM 2300 O O . LYS A 1 276 ? 39.194 -18.574 34.727 1.00 13.44 276 LYS A O 1
ATOM 2306 N N . LYS A 1 277 ? 37.193 -19.507 35.090 1.00 13.67 277 LYS A N 1
ATOM 2307 C CA . LYS A 1 277 ? 36.445 -18.485 34.285 1.00 13.36 277 LYS A CA 1
ATOM 2308 C C . LYS A 1 277 ? 35.411 -17.843 35.131 1.00 12.23 277 LYS A C 1
ATOM 2309 O O . LYS A 1 277 ? 34.742 -18.405 35.966 1.00 13.92 277 LYS A O 1
ATOM 2315 N N . LYS A 1 278 ? 35.306 -16.503 34.946 1.00 11.75 278 LYS A N 1
ATOM 2316 C CA . LYS A 1 278 ? 34.280 -15.682 35.583 1.00 11.73 278 LYS A CA 1
ATOM 2317 C C . LYS A 1 278 ? 33.629 -14.727 34.546 1.00 10.54 278 LYS A C 1
ATOM 2318 O O . LYS A 1 278 ? 34.277 -14.336 33.598 1.00 12.25 278 LYS A O 1
ATOM 2324 N N . TYR A 1 279 ? 32.424 -14.366 34.889 1.00 10.14 279 TYR A N 1
ATOM 2325 C CA . TYR A 1 279 ? 31.731 -13.366 34.054 1.00 9.98 279 TYR A CA 1
ATOM 2326 C C . TYR A 1 279 ? 31.619 -12.080 34.821 1.00 9.64 279 TYR A C 1
ATOM 2327 O O . TYR A 1 279 ? 31.343 -12.038 36.043 1.00 10.48 279 TYR A O 1
ATOM 2336 N N . LEU A 1 280 ? 31.841 -10.989 34.087 1.00 9.06 280 LEU A N 1
ATOM 2337 C CA . LEU A 1 280 ? 31.796 -9.611 34.579 1.00 9.77 280 LEU A CA 1
ATOM 2338 C C . LEU A 1 280 ? 30.850 -8.809 33.698 1.00 9.31 280 LEU A C 1
ATOM 2339 O O . LEU A 1 280 ? 30.777 -8.998 32.476 1.00 10.00 280 LEU A O 1
ATOM 2344 N N . ALA A 1 281 ? 30.155 -7.891 34.320 1.00 8.45 281 ALA A N 1
ATOM 2345 C CA . ALA A 1 281 ? 29.325 -6.904 33.571 1.00 8.62 281 ALA A CA 1
ATOM 2346 C C . ALA A 1 281 ? 29.870 -5.503 33.771 1.00 8.99 281 ALA A C 1
ATOM 2347 O O . ALA A 1 281 ? 30.456 -5.238 34.868 1.00 9.58 281 ALA A O 1
ATOM 2349 N N . ALA A 1 282 ? 29.850 -4.638 32.780 1.00 8.27 282 ALA A N 1
ATOM 2350 C CA . ALA A 1 282 ? 30.434 -3.295 32.950 1.00 7.59 282 ALA A CA 1
ATOM 2351 C C . ALA A 1 282 ? 29.579 -2.266 32.285 1.00 7.47 282 ALA A C 1
ATOM 2352 O O . ALA A 1 282 ? 29.234 -2.393 31.069 1.00 7.74 282 ALA A O 1
ATOM 2354 N N . ALA A 1 283 ? 29.248 -1.221 33.025 1.00 7.72 283 ALA A N 1
ATOM 2355 C CA . ALA A 1 283 ? 28.506 -0.052 32.513 1.00 7.97 283 ALA A CA 1
ATOM 2356 C C . ALA A 1 283 ? 29.463 1.105 32.345 1.00 7.99 283 ALA A C 1
ATOM 2357 O O . ALA A 1 283 ? 29.996 1.640 33.363 1.00 8.85 283 ALA A O 1
ATOM 2359 N N . PHE A 1 284 ? 29.712 1.476 31.107 1.00 8.34 284 PHE A N 1
ATOM 2360 C CA . PHE A 1 284 ? 30.420 2.729 30.794 1.00 8.50 284 PHE A CA 1
ATOM 2361 C C . PHE A 1 284 ? 29.504 3.496 29.907 1.00 8.74 284 PHE A C 1
ATOM 2362 O O . PHE A 1 284 ? 28.755 2.931 29.095 1.00 8.71 284 PHE A O 1
ATOM 2370 N N . PRO A 1 285 ? 29.492 4.824 29.971 1.00 9.57 285 PRO A N 1
ATOM 2371 C CA . PRO A 1 285 ? 28.662 5.642 29.072 1.00 10.41 285 PRO A CA 1
ATOM 2372 C C . PRO A 1 285 ? 29.066 5.418 27.664 1.00 10.32 285 PRO A C 1
ATOM 2373 O O . PRO A 1 285 ? 30.216 5.054 27.339 1.00 10.43 285 PRO A O 1
ATOM 2377 N N . SER A 1 286 ? 28.153 5.819 26.784 1.00 12.36 286 SER A N 1
ATOM 2378 C CA . SER A 1 286 ? 28.514 5.908 25.406 1.00 14.23 286 SER A CA 1
ATOM 2379 C C . SER A 1 286 ? 29.798 6.722 25.252 1.00 14.07 286 SER A C 1
ATOM 2380 O O . SER A 1 286 ? 30.077 7.647 26.062 1.00 13.10 286 SER A O 1
ATOM 2383 N N . ALA A 1 287 ? 30.673 6.359 24.302 1.00 14.11 287 ALA A N 1
ATOM 2384 C CA . ALA A 1 287 ? 31.886 6.945 24.055 1.00 14.29 287 ALA A CA 1
ATOM 2385 C C . ALA A 1 287 ? 33.060 6.695 25.080 1.00 13.27 287 ALA A C 1
ATOM 2386 O O . ALA A 1 287 ? 34.123 7.266 25.027 1.00 14.83 287 ALA A O 1
ATOM 2388 N N . CYS A 1 288 ? 32.837 5.698 25.974 1.00 11.16 288 CYS A N 1
ATOM 2389 C CA . CYS A 1 288 ? 33.787 5.407 27.023 1.00 9.58 288 CYS A CA 1
ATOM 2390 C C . CYS A 1 288 ? 34.256 3.964 26.949 1.00 9.46 288 CYS A C 1
ATOM 2391 O O . CYS A 1 288 ? 34.933 3.523 27.854 1.00 9.94 288 CYS A O 1
ATOM 2394 N N . GLY A 1 289 ? 33.994 3.259 25.847 1.00 8.95 289 GLY A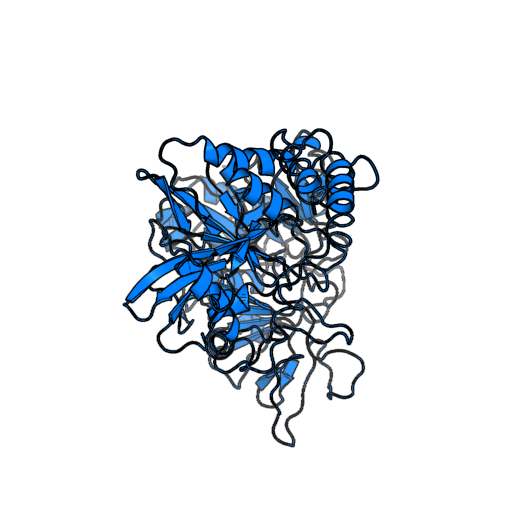 N 1
ATOM 2395 C CA . GLY A 1 289 ? 34.721 2.041 25.553 1.00 8.97 289 GLY A CA 1
ATOM 2396 C C . GLY A 1 289 ? 34.117 0.742 25.945 1.00 7.88 289 GLY A C 1
ATOM 2397 O O . GLY A 1 289 ? 34.900 -0.265 26.070 1.00 9.09 289 GLY A O 1
ATOM 2398 N N . LYS A 1 290 ? 32.814 0.568 26.103 1.00 7.96 290 LYS A N 1
ATOM 2399 C CA . LYS A 1 290 ? 32.286 -0.760 26.357 1.00 7.69 290 LYS A CA 1
ATOM 2400 C C . LYS A 1 290 ? 32.719 -1.729 25.292 1.00 7.44 290 LYS A C 1
ATOM 2401 O O . LYS A 1 290 ? 33.147 -2.860 25.610 1.00 8.40 290 LYS A O 1
ATOM 2407 N N . THR A 1 291 ? 32.524 -1.402 24.021 1.00 7.73 291 THR A N 1
ATOM 2408 C CA . THR A 1 291 ? 32.757 -2.394 22.988 1.00 8.08 291 THR A CA 1
ATOM 2409 C C . THR A 1 291 ? 34.204 -2.814 22.964 1.00 8.38 291 THR A C 1
ATOM 2410 O O . THR A 1 291 ? 34.490 -3.998 22.720 1.00 9.79 291 THR A O 1
ATOM 2414 N N . ASN A 1 292 ? 35.130 -1.934 23.230 1.00 8.56 292 ASN A N 1
ATOM 2415 C CA . ASN A 1 292 ? 36.576 -2.285 23.287 1.00 8.76 292 ASN A CA 1
ATOM 2416 C C . ASN A 1 292 ? 36.812 -3.330 24.357 1.00 9.17 292 ASN A C 1
ATOM 2417 O O . ASN A 1 292 ? 37.624 -4.242 24.173 1.00 10.01 292 ASN A O 1
ATOM 2422 N N . LEU A 1 293 ? 36.223 -3.135 25.536 1.00 8.73 293 LEU A N 1
ATOM 2423 C CA . LEU A 1 293 ? 36.455 -4.057 26.650 1.00 8.76 293 LEU A CA 1
ATOM 2424 C C . LEU A 1 293 ? 35.792 -5.389 26.409 1.00 9.16 293 LEU A C 1
ATOM 2425 O O . LEU A 1 293 ? 36.386 -6.478 26.690 1.00 9.72 293 LEU A O 1
ATOM 2430 N N . ALA A 1 294 ? 34.565 -5.342 25.887 1.00 8.95 294 ALA A N 1
ATOM 2431 C CA . ALA A 1 294 ? 33.770 -6.564 25.689 1.00 9.14 294 ALA A CA 1
ATOM 2432 C C . ALA A 1 294 ? 34.460 -7.522 24.729 1.00 9.88 294 ALA A C 1
ATOM 2433 O O . ALA A 1 294 ? 34.256 -8.744 24.846 1.00 11.82 294 ALA A O 1
ATOM 2435 N N . MET A 1 295 ? 35.229 -7.001 23.827 1.00 10.23 295 MET A N 1
ATOM 2436 C CA . MET A 1 295 ? 35.881 -7.791 22.761 1.00 11.12 295 MET A CA 1
ATOM 2437 C C . MET A 1 295 ? 37.372 -7.811 22.937 1.00 12.15 295 MET A C 1
ATOM 2438 O O . MET A 1 295 ? 38.110 -8.086 21.959 1.00 11.89 295 MET A O 1
ATOM 2443 N N . MET A 1 296 ? 37.881 -7.374 24.084 1.00 10.79 296 MET A N 1
ATOM 2444 C CA . MET A 1 296 ? 39.304 -7.213 24.304 1.00 11.32 296 MET A CA 1
ATOM 2445 C C . MET A 1 296 ? 40.148 -8.412 23.843 1.00 10.98 296 MET A C 1
ATOM 2446 O O . MET A 1 296 ? 39.829 -9.536 24.124 1.00 12.54 296 MET A O 1
ATOM 2451 N N . ASN A 1 297 ? 41.265 -8.071 23.223 1.00 11.82 297 ASN A N 1
ATOM 2452 C CA . ASN A 1 297 ? 42.366 -9.025 23.031 1.00 11.95 297 ASN A CA 1
ATOM 2453 C C . ASN A 1 297 ? 43.401 -8.806 24.167 1.00 11.96 297 ASN A C 1
ATOM 2454 O O . ASN A 1 297 ? 44.119 -7.813 24.132 1.00 12.16 297 ASN A O 1
ATOM 2459 N N . PRO A 1 298 ? 43.404 -9.656 25.195 1.00 11.99 298 PRO A N 1
ATOM 2460 C CA . PRO A 1 298 ? 44.217 -9.332 26.367 1.00 11.81 298 PRO A CA 1
ATOM 2461 C C . PRO A 1 298 ? 45.685 -9.422 26.053 1.00 12.81 298 PRO A C 1
ATOM 2462 O O . PRO A 1 298 ? 46.122 -10.354 25.325 1.00 13.86 298 PRO A O 1
ATOM 2466 N N . THR A 1 299 ? 46.484 -8.519 26.584 1.00 13.01 299 THR A N 1
ATOM 2467 C CA . THR A 1 299 ? 47.927 -8.603 26.373 1.00 13.93 299 THR A CA 1
ATOM 2468 C C . THR A 1 299 ? 48.542 -9.582 27.358 1.00 14.99 299 THR A C 1
ATOM 2469 O O . THR A 1 299 ? 49.630 -10.094 27.085 1.00 17.97 299 THR A O 1
ATOM 2473 N N . LEU A 1 300 ? 47.976 -9.838 28.519 1.00 14.72 300 LEU A N 1
ATOM 2474 C CA . LEU A 1 300 ? 48.643 -10.731 29.440 1.00 17.41 300 LEU A CA 1
ATOM 2475 C C . LEU A 1 300 ? 48.635 -12.148 28.907 1.00 18.74 300 LEU A C 1
ATOM 2476 O O . LEU A 1 300 ? 47.562 -12.683 28.547 1.00 18.25 300 LEU A O 1
ATOM 2481 N N . PRO A 1 301 ? 49.831 -12.818 28.868 1.00 21.16 301 PRO A N 1
ATOM 2482 C CA . PRO A 1 301 ? 49.833 -14.196 28.412 1.00 20.88 301 PRO A CA 1
ATOM 2483 C C . PRO A 1 301 ? 48.996 -15.158 29.267 1.00 17.87 301 PRO A C 1
ATOM 2484 O O . PRO A 1 301 ? 48.936 -15.029 30.480 1.00 20.45 301 PRO A O 1
ATOM 2488 N N . GLY A 1 302 ? 48.298 -16.058 28.579 1.00 19.06 302 GLY A N 1
ATOM 2489 C CA . GLY A 1 302 ? 47.535 -17.046 29.280 1.00 21.04 302 GLY A CA 1
ATOM 2490 C C . GLY A 1 302 ? 46.092 -16.698 29.645 1.00 19.99 302 GLY A C 1
ATOM 2491 O O . GLY A 1 302 ? 45.347 -17.556 30.123 1.00 22.76 302 GLY A O 1
ATOM 2492 N N . TRP A 1 303 ? 45.724 -15.417 29.507 1.00 16.96 303 TRP A N 1
ATOM 2493 C CA . TRP A 1 303 ? 44.338 -14.966 29.740 1.00 15.17 303 TRP A CA 1
ATOM 2494 C C . TRP A 1 303 ? 43.527 -15.026 28.440 1.00 14.48 303 TRP A C 1
ATOM 2495 O O . TRP A 1 303 ? 44.025 -14.925 27.341 1.00 16.35 303 TRP A O 1
ATOM 2506 N N . LYS A 1 304 ? 42.235 -15.170 28.641 1.00 14.56 304 LYS A N 1
ATOM 2507 C CA . LYS A 1 304 ? 41.300 -15.146 27.542 1.00 14.28 304 LYS A CA 1
ATOM 2508 C C . LYS A 1 304 ? 40.130 -14.250 27.951 1.00 12.61 304 LYS A C 1
ATOM 2509 O O . LYS A 1 304 ? 39.626 -14.337 29.050 1.00 14.02 304 LYS A O 1
ATOM 2515 N N . VAL A 1 305 ? 39.673 -13.463 26.984 1.00 12.21 305 VAL A N 1
ATOM 2516 C CA . VAL A 1 305 ? 38.407 -12.712 27.127 1.00 11.32 305 VAL A CA 1
ATOM 2517 C C . VAL A 1 305 ? 37.450 -13.135 26.014 1.00 11.35 305 VAL A C 1
ATOM 2518 O O . VAL A 1 305 ? 37.889 -13.194 24.886 1.00 12.89 305 VAL A O 1
ATOM 2522 N N . GLU A 1 306 ? 36.230 -13.401 26.396 1.00 10.50 306 GLU A N 1
ATOM 2523 C CA . GLU A 1 306 ? 35.163 -13.745 25.423 1.00 11.34 306 GLU A CA 1
ATOM 2524 C C . GLU A 1 306 ? 33.953 -12.847 25.662 1.00 10.28 306 GLU A C 1
ATOM 2525 O O . GLU A 1 306 ? 33.711 -12.420 26.781 1.00 10.83 306 GLU A O 1
ATOM 2531 N N . CYS A 1 307 ? 33.253 -12.527 24.580 1.00 9.71 307 CYS A N 1
ATOM 2532 C CA . CYS A 1 307 ? 32.159 -11.566 24.618 1.00 9.64 307 CYS A CA 1
ATOM 2533 C C . CYS A 1 307 ? 30.829 -12.202 24.693 1.00 8.99 307 CYS A C 1
ATOM 2534 O O . CYS A 1 307 ? 30.485 -13.020 23.791 1.00 9.99 307 CYS A O 1
ATOM 2537 N N . VAL A 1 308 ? 30.048 -11.903 25.703 1.00 8.64 308 VAL A N 1
ATOM 2538 C CA . VAL A 1 308 ? 28.646 -12.294 25.729 1.00 9.24 308 VAL A CA 1
ATOM 2539 C C . VAL A 1 308 ? 27.754 -11.206 25.081 1.00 8.87 308 VAL A C 1
ATOM 2540 O O . VAL A 1 308 ? 26.874 -11.527 24.276 1.00 8.47 308 VAL A O 1
ATOM 2544 N N . GLY A 1 309 ? 27.967 -9.939 25.436 1.00 8.30 309 GLY A N 1
ATOM 2545 C CA . GLY A 1 309 ? 27.346 -8.792 24.718 1.00 8.09 309 GLY A CA 1
ATOM 2546 C C . GLY A 1 309 ? 28.165 -7.580 24.942 1.00 7.58 309 GLY A C 1
ATOM 2547 O O . GLY A 1 309 ? 29.006 -7.514 25.852 1.00 7.88 309 GLY A O 1
ATOM 2548 N N . ASP A 1 310 ? 27.968 -6.563 24.117 1.00 7.53 310 ASP A N 1
ATOM 2549 C CA . ASP A 1 310 ? 28.728 -5.356 24.238 1.00 7.77 310 ASP A CA 1
ATOM 2550 C C . ASP A 1 310 ? 27.960 -4.125 24.698 1.00 7.00 310 ASP A C 1
ATOM 2551 O O . ASP A 1 310 ? 28.573 -3.055 24.752 1.00 7.65 310 ASP A O 1
ATOM 2556 N N . ASP A 1 311 ? 26.669 -4.243 24.992 1.00 6.64 311 ASP A N 1
ATOM 2557 C CA . ASP A 1 311 ? 25.891 -2.988 25.153 1.00 6.90 311 ASP A CA 1
ATOM 2558 C C . ASP A 1 311 ? 24.747 -3.104 26.164 1.00 6.66 311 ASP A C 1
ATOM 2559 O O . ASP A 1 311 ? 24.534 -2.120 26.905 1.00 7.50 311 ASP A O 1
ATOM 2564 N N . ILE A 1 312 ? 23.985 -4.170 26.194 1.00 7.29 312 ILE A N 1
ATOM 2565 C CA A ILE A 1 312 ? 22.847 -4.255 27.099 0.50 6.76 312 ILE A CA 1
ATOM 2566 C CA B ILE A 1 312 ? 22.802 -4.297 26.992 0.50 7.38 312 ILE A CA 1
ATOM 2567 C C . ILE A 1 312 ? 22.852 -5.587 27.817 1.00 7.01 312 ILE A C 1
ATOM 2568 O O . ILE A 1 312 ? 23.173 -6.643 27.248 1.00 7.66 312 ILE A O 1
ATOM 2577 N N . ALA A 1 313 ? 22.547 -5.561 29.113 1.00 7.53 313 ALA A N 1
ATOM 2578 C CA . ALA A 1 313 ? 22.456 -6.745 29.947 1.00 7.57 313 ALA A CA 1
ATOM 2579 C C . ALA A 1 313 ? 21.135 -6.784 30.658 1.00 7.37 313 ALA A C 1
ATOM 2580 O O . ALA A 1 313 ? 20.707 -5.756 31.225 1.00 8.11 313 ALA A O 1
ATOM 2582 N N . TRP A 1 314 ? 20.473 -7.952 30.661 1.00 8.01 314 TRP A N 1
ATOM 2583 C CA . TRP A 1 314 ? 19.321 -8.207 31.496 1.00 8.24 314 TRP A CA 1
ATOM 2584 C C . TRP A 1 314 ? 19.746 -9.196 32.534 1.00 8.42 314 TRP A C 1
ATOM 2585 O O . TRP A 1 314 ? 20.296 -10.257 32.215 1.00 9.36 314 TRP A O 1
ATOM 2596 N N . MET A 1 315 ? 19.548 -8.849 33.800 1.00 9.12 315 MET A N 1
ATOM 2597 C CA . MET A 1 315 ? 20.134 -9.621 34.924 1.00 9.70 315 MET A CA 1
ATOM 2598 C C . MET A 1 315 ? 19.070 -9.914 35.956 1.00 10.80 315 MET A C 1
ATOM 2599 O O . MET A 1 315 ? 18.329 -9.036 36.369 1.00 10.73 315 MET A O 1
ATOM 2604 N N . LYS A 1 316 ? 19.035 -11.186 36.380 1.00 10.94 316 LYS A N 1
ATOM 2605 C CA . LYS A 1 316 ? 17.994 -11.609 37.332 1.00 11.52 316 LYS A CA 1
ATOM 2606 C C . LYS A 1 316 ? 18.596 -12.657 38.245 1.00 12.25 316 LYS A C 1
ATOM 2607 O O . LYS A 1 316 ? 19.326 -13.566 37.805 1.00 11.55 316 LYS A O 1
ATOM 2613 N N . PHE A 1 317 ? 18.334 -12.492 39.542 1.00 12.76 317 PHE A N 1
ATOM 2614 C CA . PHE A 1 317 ? 18.848 -13.517 40.493 1.00 13.10 317 PHE A CA 1
ATOM 2615 C C . PHE A 1 317 ? 18.132 -14.858 40.327 1.00 13.20 317 PHE A C 1
ATOM 2616 O O . PHE A 1 317 ? 16.899 -14.887 40.180 1.00 15.61 317 PHE A O 1
ATOM 2624 N N . ASP A 1 318 ? 18.925 -15.912 40.278 1.00 13.55 318 ASP A N 1
ATOM 2625 C CA . ASP A 1 318 ? 18.326 -17.244 40.140 1.00 16.04 318 ASP A CA 1
ATOM 2626 C C . ASP A 1 318 ? 18.002 -17.819 41.517 1.00 18.06 318 ASP A C 1
ATOM 2627 O O . ASP A 1 318 ? 18.170 -17.185 42.517 1.00 18.52 318 ASP A O 1
ATOM 2632 N N . ALA A 1 319 ? 17.442 -19.025 41.489 1.00 21.37 319 ALA A N 1
ATOM 2633 C CA . ALA A 1 319 ? 17.051 -19.795 42.699 1.00 22.65 319 ALA A CA 1
ATOM 2634 C C . ALA A 1 319 ? 18.192 -19.961 43.679 1.00 24.41 319 ALA A C 1
ATOM 2635 O O . ALA A 1 319 ? 17.952 -20.037 44.892 1.00 25.86 319 ALA A O 1
ATOM 2637 N N . GLN A 1 320 ? 19.414 -20.019 43.198 1.00 23.23 320 GLN A N 1
ATOM 2638 C CA . GLN A 1 320 ? 20.570 -20.158 44.081 1.00 23.69 320 GLN A CA 1
ATOM 2639 C C . GLN A 1 320 ? 21.200 -18.823 44.509 1.00 21.29 320 GLN A C 1
ATOM 2640 O O . GLN A 1 320 ? 22.264 -18.791 45.148 1.00 22.23 320 GLN A O 1
ATOM 2646 N N . GLY A 1 321 ? 20.599 -17.715 44.078 1.00 18.52 321 GLY A N 1
ATOM 2647 C CA . GLY A 1 321 ? 21.094 -16.383 44.411 1.00 19.02 321 GLY A CA 1
ATOM 2648 C C . GLY A 1 321 ? 22.179 -15.857 43.496 1.00 17.41 321 GLY A C 1
ATOM 2649 O O . GLY A 1 321 ? 22.684 -14.769 43.746 1.00 16.03 321 GLY A O 1
ATOM 2650 N N . ASN A 1 322 ? 22.520 -16.549 42.406 1.00 14.65 322 ASN A N 1
ATOM 2651 C CA . ASN A 1 322 ? 23.451 -16.024 41.392 1.00 15.91 322 ASN A CA 1
ATOM 2652 C C . ASN A 1 322 ? 22.764 -14.962 40.553 1.00 13.14 322 ASN A C 1
ATOM 2653 O O . ASN A 1 322 ? 21.616 -15.151 40.132 1.00 13.53 322 ASN A O 1
ATOM 2658 N N . LEU A 1 323 ? 23.447 -13.866 40.286 1.00 12.82 323 LEU A N 1
ATOM 2659 C CA . LEU A 1 323 ? 22.897 -12.862 39.389 1.00 12.25 323 LEU A CA 1
ATOM 2660 C C . LEU A 1 323 ? 23.164 -13.316 37.973 1.00 11.46 323 LEU A C 1
ATOM 2661 O O . LEU A 1 323 ? 24.260 -13.191 37.487 1.00 14.71 323 LEU A O 1
ATOM 2666 N N . ARG A 1 324 ? 22.154 -13.809 37.277 1.00 10.61 324 ARG A N 1
ATOM 2667 C CA . ARG A 1 324 ? 22.339 -14.323 35.928 1.00 10.83 324 ARG A CA 1
ATOM 2668 C C . ARG A 1 324 ? 22.059 -13.216 34.904 1.00 9.73 324 ARG A C 1
ATOM 2669 O O . ARG A 1 324 ? 21.034 -12.585 34.977 1.00 11.91 324 ARG A O 1
ATOM 2677 N N . ALA A 1 325 ? 22.962 -13.129 33.944 1.00 9.58 325 ALA A N 1
ATOM 2678 C CA . ALA A 1 325 ? 22.816 -12.139 32.862 1.00 8.93 325 ALA A CA 1
ATOM 2679 C C . ALA A 1 325 ? 22.664 -12.766 31.522 1.00 8.73 325 ALA A C 1
ATOM 2680 O O . ALA A 1 325 ? 23.351 -13.732 31.188 1.00 8.79 325 ALA A O 1
ATOM 2682 N N . ILE A 1 326 ? 21.769 -12.185 30.698 1.00 8.23 326 ILE A N 1
ATOM 2683 C CA . ILE A 1 326 ? 21.786 -12.463 29.272 1.00 8.30 326 ILE A CA 1
ATOM 2684 C C . ILE A 1 326 ? 22.032 -11.187 28.529 1.00 8.54 326 ILE A C 1
ATOM 2685 O O . ILE A 1 326 ? 21.689 -10.043 28.963 1.00 8.25 326 ILE A O 1
ATOM 2690 N N . ASN A 1 327 ? 22.572 -11.340 27.337 1.00 7.58 327 ASN A N 1
ATOM 2691 C CA . ASN A 1 327 ? 22.587 -10.321 26.268 1.00 8.27 327 ASN A CA 1
ATOM 2692 C C . ASN A 1 327 ? 21.282 -10.428 25.531 1.00 7.99 327 ASN A C 1
ATOM 2693 O O . ASN A 1 327 ? 21.024 -11.435 24.847 1.00 8.40 327 ASN A O 1
ATOM 2698 N N . PRO A 1 328 ? 20.408 -9.423 25.575 1.00 7.87 328 PRO A N 1
ATOM 2699 C CA . PRO A 1 328 ? 19.160 -9.501 24.819 1.00 8.17 328 PRO A CA 1
ATOM 2700 C C . PRO A 1 328 ? 19.373 -9.195 23.347 1.00 7.61 328 PRO A C 1
ATOM 2701 O O . PRO A 1 328 ? 18.391 -9.310 22.569 1.00 9.12 328 PRO A O 1
ATOM 2705 N N . GLU A 1 329 ? 20.540 -8.787 22.900 1.00 7.74 329 GLU A N 1
ATOM 2706 C CA . GLU A 1 329 ? 20.754 -8.516 21.486 1.00 7.79 329 GLU A CA 1
ATOM 2707 C C . GLU A 1 329 ? 21.317 -9.760 20.781 1.00 7.54 329 GLU A C 1
ATOM 2708 O O . GLU A 1 329 ? 21.770 -10.722 21.411 1.00 8.79 329 GLU A O 1
ATOM 2714 N N . ASN A 1 330 ? 21.344 -9.658 19.458 1.00 7.85 330 ASN A N 1
ATOM 2715 C CA . ASN A 1 330 ? 21.808 -10.722 18.572 1.00 8.09 330 ASN A CA 1
ATOM 2716 C C . ASN A 1 330 ? 22.993 -10.302 17.746 1.00 7.87 330 ASN A C 1
ATOM 2717 O O . ASN A 1 330 ? 23.484 -11.068 16.870 1.00 8.75 330 ASN A O 1
ATOM 2722 N N . GLY A 1 331 ? 23.481 -9.064 17.937 1.00 8.22 331 GLY A N 1
ATOM 2723 C CA . GLY A 1 331 ? 24.531 -8.482 17.110 1.00 8.81 331 GLY A CA 1
ATOM 2724 C C . GLY A 1 331 ? 25.189 -7.335 17.873 1.00 8.39 331 GLY A C 1
ATOM 2725 O O . GLY A 1 331 ? 24.799 -7.042 19.046 1.00 9.09 331 GLY A O 1
ATOM 2726 N N . PHE A 1 332 ? 26.129 -6.705 17.233 1.00 7.93 332 PHE A N 1
ATOM 2727 C CA . PHE A 1 332 ? 26.796 -5.529 17.769 1.00 8.96 332 PHE A CA 1
ATOM 2728 C C . PHE A 1 332 ? 26.543 -4.358 16.898 1.00 8.36 332 PHE A C 1
ATOM 2729 O O . PHE A 1 332 ? 26.826 -4.383 15.678 1.00 9.15 332 PHE A O 1
ATOM 2737 N N . PHE A 1 333 ? 26.037 -3.293 17.474 1.00 8.00 333 PHE A N 1
ATOM 2738 C CA . PHE A 1 333 ? 25.763 -2.047 16.736 1.00 8.49 333 PHE A CA 1
ATOM 2739 C C . PHE A 1 333 ? 26.809 -1.013 17.198 1.00 8.37 333 PHE A C 1
ATOM 2740 O O . PHE A 1 333 ? 26.534 -0.125 17.990 1.00 8.52 333 PHE A O 1
ATOM 2748 N N . GLY A 1 334 ? 28.046 -1.196 16.756 1.00 8.48 334 GLY A N 1
ATOM 2749 C CA . GLY A 1 334 ? 29.206 -0.551 17.338 1.00 8.54 334 GLY A CA 1
ATOM 2750 C C . GLY A 1 334 ? 29.618 0.695 16.674 1.00 8.41 334 GLY A C 1
ATOM 2751 O O . GLY A 1 334 ? 29.492 0.839 15.420 1.00 9.11 334 GLY A O 1
ATOM 2752 N N . VAL A 1 335 ? 30.144 1.663 17.419 1.00 8.76 335 VAL A N 1
ATOM 2753 C CA . VAL A 1 335 ? 30.786 2.865 16.817 1.00 9.86 335 VAL A CA 1
ATOM 2754 C C . VAL A 1 335 ? 31.958 2.493 15.967 1.00 9.46 335 VAL A C 1
ATOM 2755 O O . VAL A 1 335 ? 32.852 1.753 16.395 1.00 10.09 335 VAL A O 1
ATOM 2759 N N . ALA A 1 336 ? 31.916 2.985 14.723 1.00 10.28 336 ALA A N 1
ATOM 2760 C CA . ALA A 1 336 ? 33.031 2.700 13.799 1.00 9.92 336 ALA A CA 1
ATOM 2761 C C . ALA A 1 336 ? 34.274 3.560 14.040 1.00 9.99 336 ALA A C 1
ATOM 2762 O O . ALA A 1 336 ? 35.353 2.955 14.262 1.00 10.87 336 ALA A O 1
ATOM 2764 N N . PRO A 1 337 ? 34.158 4.878 14.026 1.00 9.53 337 PRO A N 1
ATOM 2765 C CA . PRO A 1 337 ? 35.389 5.686 14.223 1.00 10.28 337 PRO A CA 1
ATOM 2766 C C . PRO A 1 337 ? 36.109 5.251 15.491 1.00 10.91 337 PRO A C 1
ATOM 2767 O O . PRO A 1 337 ? 35.496 4.962 16.554 1.00 10.96 337 PRO A O 1
ATOM 2771 N N . GLY A 1 338 ? 37.439 5.233 15.423 1.00 10.78 338 GLY A N 1
ATOM 2772 C CA . GLY A 1 338 ? 38.317 4.827 16.523 1.00 11.26 338 GLY A CA 1
ATOM 2773 C C . GLY A 1 338 ? 38.514 3.351 16.565 1.00 11.05 338 GLY A C 1
ATOM 2774 O O . GLY A 1 338 ? 39.371 2.900 17.376 1.00 13.85 338 GLY A O 1
ATOM 2775 N N . THR A 1 339 ?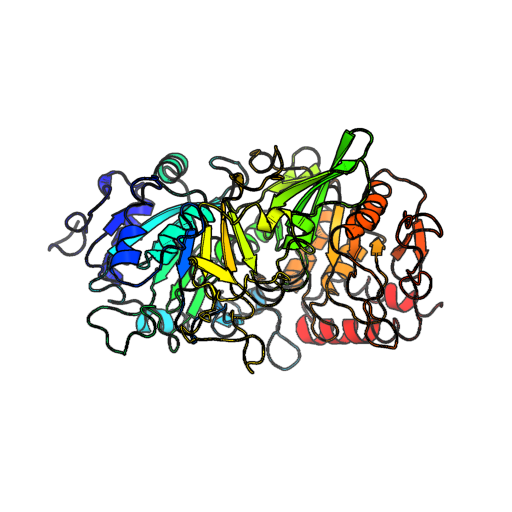 37.811 2.543 15.774 1.00 10.80 339 THR A N 1
ATOM 2776 C CA . THR A 1 339 ? 37.991 1.149 15.750 1.00 10.99 339 THR A CA 1
ATOM 2777 C C . THR A 1 339 ? 39.192 0.795 14.858 1.00 12.37 339 THR A C 1
ATOM 2778 O O . THR A 1 339 ? 39.169 1.168 13.631 1.00 12.74 339 THR A O 1
ATOM 2782 N N . SER A 1 340 ? 40.206 0.141 15.376 1.00 12.71 340 SER A N 1
ATOM 2783 C CA . SER A 1 340 ? 41.398 -0.173 14.577 1.00 13.42 340 SER A CA 1
ATOM 2784 C C . SER A 1 340 ? 41.873 -1.486 15.088 1.00 13.39 340 SER A C 1
ATOM 2785 O O . SER A 1 340 ? 41.482 -2.004 16.120 1.00 13.74 340 SER A O 1
ATOM 2788 N N . VAL A 1 341 ? 42.897 -2.020 14.403 1.00 15.13 341 VAL A N 1
ATOM 2789 C CA . VAL A 1 341 ? 43.631 -3.165 14.860 1.00 16.36 341 VAL A CA 1
ATOM 2790 C C . VAL A 1 341 ? 44.247 -2.980 16.244 1.00 13.37 341 VAL A C 1
ATOM 2791 O O . VAL A 1 341 ? 44.194 -3.928 16.969 1.00 16.72 341 VAL A O 1
ATOM 2795 N N . LYS A 1 342 ? 44.679 -1.774 16.575 1.00 15.55 342 LYS A N 1
ATOM 2796 C CA . LYS A 1 342 ? 45.213 -1.520 17.910 1.00 16.51 342 LYS A CA 1
ATOM 2797 C C . LYS A 1 342 ? 44.109 -1.462 18.973 1.00 15.18 342 LYS A C 1
ATOM 2798 O O . LYS A 1 342 ? 44.294 -1.944 20.071 1.00 16.62 342 LYS A O 1
ATOM 2804 N N . THR A 1 343 ? 42.931 -0.915 18.656 1.00 13.48 343 THR A N 1
ATOM 2805 C CA . THR A 1 343 ? 41.950 -0.635 19.693 1.00 12.77 343 THR A CA 1
ATOM 2806 C C . THR A 1 343 ? 40.916 -1.715 19.819 1.00 12.48 343 THR A C 1
ATOM 2807 O O . THR A 1 343 ? 40.241 -1.842 20.892 1.00 11.87 343 THR A O 1
ATOM 2811 N N . ASN A 1 344 ? 40.715 -2.487 18.771 1.00 12.12 344 ASN A N 1
ATOM 2812 C CA . ASN A 1 344 ? 39.694 -3.519 18.783 1.00 12.59 344 ASN A CA 1
ATOM 2813 C C . ASN A 1 344 ? 39.905 -4.494 17.649 1.00 12.53 344 ASN A C 1
ATOM 2814 O O . ASN A 1 344 ? 39.127 -4.546 16.669 1.00 12.50 344 ASN A O 1
ATOM 2819 N N . PRO A 1 345 ? 41.005 -5.288 17.711 1.00 12.89 345 PRO A N 1
ATOM 2820 C CA . PRO A 1 345 ? 41.267 -6.203 16.633 1.00 12.90 345 PRO A CA 1
ATOM 2821 C C . PRO A 1 345 ? 40.190 -7.248 16.402 1.00 13.07 345 PRO A C 1
ATOM 2822 O O . PRO A 1 345 ? 39.925 -7.606 15.235 1.00 14.96 345 PRO A O 1
ATOM 2826 N N . ASN A 1 346 ? 39.486 -7.677 17.430 1.00 12.92 346 ASN A N 1
ATOM 2827 C CA . ASN A 1 346 ? 38.417 -8.614 17.233 1.00 13.64 346 ASN A CA 1
ATOM 2828 C C . ASN A 1 346 ? 37.202 -8.004 16.512 1.00 13.76 346 ASN A C 1
ATOM 2829 O O . ASN A 1 346 ? 36.498 -8.705 15.734 1.00 15.19 346 ASN A O 1
ATOM 2834 N N . ALA A 1 347 ? 36.933 -6.726 16.702 1.00 13.39 347 ALA A N 1
ATOM 2835 C CA . ALA A 1 347 ? 35.861 -6.078 15.915 1.00 13.24 347 ALA A CA 1
ATOM 2836 C C . ALA A 1 347 ? 36.303 -6.005 14.450 1.00 13.71 347 ALA A C 1
ATOM 2837 O O . ALA A 1 347 ? 35.466 -6.258 13.540 1.00 14.40 347 ALA A O 1
ATOM 2839 N N . ILE A 1 348 ? 37.532 -5.590 14.180 1.00 13.90 348 ILE A N 1
ATOM 2840 C CA . ILE A 1 348 ? 38.032 -5.543 12.802 1.00 15.61 348 ILE A CA 1
ATOM 2841 C C . ILE A 1 348 ? 37.805 -6.865 12.064 1.00 18.30 348 ILE A C 1
ATOM 2842 O O . ILE A 1 348 ? 37.468 -6.852 10.850 1.00 18.29 348 ILE A O 1
ATOM 2847 N N . LYS A 1 349 ? 38.000 -7.993 12.760 1.00 16.53 349 LYS A N 1
ATOM 2848 C CA . LYS A 1 349 ? 37.891 -9.324 12.159 1.00 20.33 349 LYS A CA 1
ATOM 2849 C C . LYS A 1 349 ? 36.432 -9.486 11.843 1.00 19.92 349 LYS A C 1
ATOM 2850 O O . LYS A 1 349 ? 36.117 -9.889 10.692 1.00 25.45 349 LYS A O 1
ATOM 2856 N N . THR A 1 350 ? 35.558 -9.183 12.797 1.00 16.64 350 THR A N 1
ATOM 2857 C CA A THR A 1 350 ? 34.077 -9.469 12.863 0.50 15.64 350 THR A CA 1
ATOM 2858 C CA B THR A 1 350 ? 34.260 -9.607 12.608 0.50 15.91 350 THR A CA 1
ATOM 2859 C C . THR A 1 350 ? 33.331 -8.836 11.666 1.00 14.25 350 THR A C 1
ATOM 2860 O O . THR A 1 350 ? 32.349 -9.456 11.154 1.00 14.94 350 THR A O 1
ATOM 2867 N N . ILE A 1 351 ? 33.743 -7.618 11.319 1.00 13.63 351 ILE A N 1
ATOM 2868 C CA . ILE A 1 351 ? 32.912 -6.737 10.492 1.00 12.42 351 ILE A CA 1
ATOM 2869 C C . ILE A 1 351 ? 33.207 -6.884 9.022 1.00 13.89 351 ILE A C 1
ATOM 2870 O O . ILE A 1 351 ? 32.719 -6.086 8.238 1.00 14.10 351 ILE A O 1
ATOM 2875 N N . GLN A 1 352 ? 34.044 -7.879 8.680 1.00 15.20 352 GLN A N 1
ATOM 2876 C CA . GLN A 1 352 ? 34.358 -8.033 7.264 1.00 15.88 352 GLN A CA 1
ATOM 2877 C C . GLN A 1 352 ? 33.422 -8.920 6.513 1.00 13.25 352 GLN A C 1
ATOM 2878 O O . GLN A 1 352 ? 33.672 -9.140 5.292 1.00 13.89 352 GLN A O 1
ATOM 2884 N N . LYS A 1 353 ? 32.373 -9.439 7.114 1.00 12.82 353 LYS A N 1
ATOM 2885 C CA . LYS A 1 353 ? 31.393 -10.123 6.366 1.00 13.27 353 LYS A CA 1
ATOM 2886 C C . LYS A 1 353 ? 30.000 -9.918 6.972 1.00 11.83 353 LYS A C 1
ATOM 2887 O O . LYS A 1 353 ? 29.887 -9.687 8.219 1.00 12.39 353 LYS A O 1
ATOM 2893 N N . ASN A 1 354 ? 28.990 -9.938 6.142 1.00 11.78 354 ASN A N 1
ATOM 2894 C CA . ASN A 1 354 ? 27.615 -9.883 6.575 1.00 11.07 354 ASN A CA 1
ATOM 2895 C C . ASN A 1 354 ? 27.308 -8.667 7.469 1.00 10.89 354 ASN A C 1
ATOM 2896 O O . ASN A 1 354 ? 26.452 -8.795 8.356 1.00 10.90 354 ASN A O 1
ATOM 2901 N N . THR A 1 355 ? 27.887 -7.538 7.178 1.00 10.39 355 THR A N 1
ATOM 2902 C CA . THR A 1 355 ? 27.797 -6.358 8.061 1.00 10.32 355 THR A CA 1
ATOM 2903 C C . THR A 1 355 ? 27.277 -5.171 7.306 1.00 10.21 355 THR A C 1
ATOM 2904 O O . THR A 1 355 ? 27.605 -4.928 6.148 1.00 10.47 355 THR A O 1
ATOM 2908 N N . ILE A 1 356 ? 26.362 -4.435 7.954 1.00 9.44 356 ILE A N 1
ATOM 2909 C CA . ILE A 1 356 ? 25.873 -3.149 7.436 1.00 8.94 356 ILE A CA 1
ATOM 2910 C C . ILE A 1 356 ? 26.539 -2.026 8.128 1.00 8.74 356 ILE A C 1
ATOM 2911 O O . ILE A 1 356 ? 26.493 -1.952 9.376 1.00 9.35 356 ILE A O 1
ATOM 2916 N N . PHE A 1 357 ? 27.108 -1.098 7.373 1.00 8.77 357 PHE A N 1
ATOM 2917 C CA . PHE A 1 357 ? 27.758 0.087 7.880 1.00 8.40 357 PHE A CA 1
ATOM 2918 C C . PHE A 1 357 ? 26.893 1.273 7.593 1.00 9.29 357 PHE A C 1
ATOM 2919 O O . PHE A 1 357 ? 26.319 1.349 6.497 1.00 10.51 357 PHE A O 1
ATOM 2927 N N . THR A 1 358 ? 26.842 2.230 8.510 1.00 8.84 358 THR A N 1
ATOM 2928 C CA . THR A 1 358 ? 26.058 3.441 8.287 1.00 8.97 358 THR A CA 1
ATOM 2929 C C . THR A 1 358 ? 26.919 4.644 8.529 1.00 9.00 358 THR A C 1
ATOM 2930 O O . THR A 1 358 ? 27.474 4.792 9.625 1.00 9.70 358 THR A O 1
ATOM 2934 N N . ASN A 1 359 ? 27.018 5.531 7.542 1.00 8.84 359 ASN A N 1
ATOM 2935 C CA . ASN A 1 359 ? 27.665 6.818 7.677 1.00 9.46 359 ASN A CA 1
ATOM 2936 C C . ASN A 1 359 ? 29.217 6.783 7.847 1.00 9.82 359 ASN A C 1
ATOM 2937 O O . ASN A 1 359 ? 29.798 7.694 8.424 1.00 10.15 359 ASN A O 1
ATOM 2942 N N . VAL A 1 360 ? 29.790 5.749 7.307 1.00 9.63 360 VAL A N 1
ATOM 2943 C CA . VAL A 1 360 ? 31.250 5.691 7.197 1.00 10.68 360 VAL A CA 1
ATOM 2944 C C . VAL A 1 360 ? 31.672 6.059 5.762 1.00 10.55 360 VAL A C 1
ATOM 2945 O O . VAL A 1 360 ? 30.842 6.217 4.838 1.00 11.59 360 VAL A O 1
ATOM 2949 N N . ALA A 1 361 ? 32.993 6.258 5.585 1.00 10.81 361 ALA A N 1
ATOM 2950 C CA . ALA A 1 361 ? 33.565 6.536 4.252 1.00 10.17 361 ALA A CA 1
ATOM 2951 C C . ALA A 1 361 ? 33.788 5.230 3.542 1.00 10.61 361 ALA A C 1
ATOM 2952 O O . ALA A 1 361 ? 33.898 4.152 4.074 1.00 10.95 361 ALA A O 1
ATOM 2954 N N . GLU A 1 362 ? 33.854 5.334 2.176 1.00 12.71 362 GLU A N 1
ATOM 2955 C CA . GLU A 1 362 ? 34.073 4.205 1.312 1.00 12.75 362 GLU A CA 1
ATOM 2956 C C . GLU A 1 362 ? 35.362 4.421 0.469 1.00 12.77 362 GLU A C 1
ATOM 2957 O O . GLU A 1 362 ? 35.538 5.488 -0.108 1.00 14.34 362 GLU A O 1
ATOM 2963 N N . THR A 1 363 ? 36.230 3.461 0.461 1.00 12.75 363 THR A N 1
ATOM 2964 C CA . THR A 1 363 ? 37.435 3.581 -0.369 1.00 13.18 363 THR A CA 1
ATOM 2965 C C . THR A 1 363 ? 37.136 3.123 -1.792 1.00 13.22 363 THR A C 1
ATOM 2966 O O . THR A 1 363 ? 36.141 2.505 -2.086 1.00 13.64 363 THR A O 1
ATOM 2970 N N . SER A 1 364 ? 38.006 3.542 -2.735 1.00 14.06 364 SER A N 1
ATOM 2971 C CA . SER A 1 364 ? 37.719 3.355 -4.185 1.00 14.91 364 SER A CA 1
ATOM 2972 C C . SER A 1 364 ? 37.759 1.861 -4.550 1.00 16.27 364 SER A C 1
ATOM 2973 O O . SER A 1 364 ? 37.226 1.459 -5.626 1.00 18.56 364 SER A O 1
ATOM 2976 N N . ASP A 1 365 ? 38.360 1.005 -3.744 1.00 15.09 365 ASP A N 1
ATOM 2977 C CA . ASP A 1 365 ? 38.271 -0.438 -3.929 1.00 16.66 365 ASP A CA 1
ATOM 2978 C C . ASP A 1 365 ? 37.096 -1.075 -3.167 1.00 14.00 365 ASP A C 1
ATOM 2979 O O . ASP A 1 365 ? 37.031 -2.300 -3.095 1.00 14.68 365 ASP A O 1
ATOM 2984 N N . GLY A 1 366 ? 36.174 -0.238 -2.694 1.00 14.72 366 GLY A N 1
ATOM 2985 C CA . GLY A 1 366 ? 34.953 -0.816 -2.092 1.00 13.71 366 GLY A CA 1
ATOM 2986 C C . GLY A 1 366 ? 35.115 -1.264 -0.654 1.00 13.84 366 GLY A C 1
ATOM 2987 O O . GLY A 1 366 ? 34.327 -2.092 -0.233 1.00 14.39 366 GLY A O 1
ATOM 2988 N N . GLY A 1 367 ? 36.081 -0.707 0.064 1.00 13.50 367 GLY A N 1
ATOM 2989 C CA . GLY A 1 367 ? 36.243 -0.880 1.521 1.00 13.84 367 GLY A CA 1
ATOM 2990 C C . GLY A 1 367 ? 35.686 0.285 2.288 1.00 12.18 367 GLY A C 1
ATOM 2991 O O . GLY A 1 367 ? 35.106 1.198 1.773 1.00 12.98 367 GLY A O 1
ATOM 2992 N N . VAL A 1 368 ? 35.875 0.178 3.626 1.00 12.95 368 VAL A N 1
ATOM 2993 C CA . VAL A 1 368 ? 35.398 1.220 4.568 1.00 12.43 368 VAL A CA 1
ATOM 2994 C C . VAL A 1 368 ? 36.494 1.997 5.208 1.00 12.20 368 VAL A C 1
ATOM 2995 O O . VAL A 1 368 ? 37.639 1.490 5.289 1.00 14.73 368 VAL A O 1
ATOM 2999 N N . TYR A 1 369 ? 36.214 3.200 5.610 1.00 11.60 369 TYR A N 1
ATOM 3000 C CA . TYR A 1 369 ? 37.216 4.031 6.235 1.00 12.17 369 TYR A CA 1
ATOM 3001 C C . TYR A 1 369 ? 36.568 4.969 7.235 1.00 11.84 369 TYR A C 1
ATOM 3002 O O . TYR A 1 369 ? 35.367 5.316 7.120 1.00 12.79 369 TYR A O 1
ATOM 3011 N N . TRP A 1 370 ? 37.331 5.389 8.240 1.00 12.82 370 TRP A N 1
ATOM 3012 C CA . TRP A 1 370 ? 36.869 6.289 9.275 1.00 11.47 370 TRP A CA 1
ATOM 3013 C C . TRP A 1 370 ? 38.056 6.857 10.057 1.00 11.99 370 TRP A C 1
ATOM 3014 O O . TRP A 1 370 ? 39.135 6.214 10.038 1.00 13.60 370 TRP A O 1
ATOM 3025 N N . GLU A 1 371 ? 37.811 8.013 10.667 1.00 13.17 371 GLU A N 1
ATOM 3026 C CA . GLU A 1 371 ? 38.777 8.548 11.664 1.00 14.49 371 GLU A CA 1
ATOM 3027 C C . GLU A 1 371 ? 39.203 7.429 12.611 1.00 15.34 371 GLU A C 1
ATOM 3028 O O . GLU A 1 371 ? 38.343 6.634 13.114 1.00 13.99 371 GLU A O 1
ATOM 3034 N N . GLY A 1 372 ? 40.503 7.379 12.932 1.00 14.43 372 GLY A N 1
ATOM 3035 C CA . GLY A 1 372 ? 41.007 6.401 13.896 1.00 15.04 372 GLY A CA 1
ATOM 3036 C C . GLY A 1 372 ? 41.164 5.027 13.431 1.00 13.30 372 GLY A C 1
ATOM 3037 O O . GLY A 1 372 ? 41.491 4.146 14.208 1.00 16.90 372 GLY A O 1
ATOM 3038 N N . ILE A 1 373 ? 40.901 4.748 12.127 1.00 14.25 373 ILE A N 1
ATOM 3039 C CA . ILE A 1 373 ? 41.072 3.445 11.627 1.00 13.68 373 ILE A CA 1
ATOM 3040 C C . ILE A 1 373 ? 42.600 3.016 11.665 1.00 14.19 373 ILE A C 1
ATOM 3041 O O . ILE A 1 373 ? 42.846 1.822 11.715 1.00 14.99 373 ILE A O 1
ATOM 3046 N N . ASP A 1 374 ? 43.476 4.031 11.597 1.00 16.33 374 ASP A N 1
ATOM 3047 C CA . ASP A 1 374 ? 44.919 3.864 11.915 1.00 19.07 374 ASP A CA 1
ATOM 3048 C C . ASP A 1 374 ? 45.441 2.829 10.966 1.00 22.10 374 ASP A C 1
ATOM 3049 O O . ASP A 1 374 ? 46.049 1.804 11.345 1.00 29.17 374 ASP A O 1
ATOM 3054 N N . GLU A 1 375 ? 45.176 3.035 9.687 1.00 20.15 375 GLU A N 1
ATOM 3055 C CA . GLU A 1 375 ? 45.855 2.228 8.725 1.00 24.04 375 GLU A CA 1
ATOM 3056 C C . GLU A 1 375 ? 45.828 2.894 7.390 1.00 23.02 375 GLU A C 1
ATOM 3057 O O . GLU A 1 375 ? 44.879 3.582 7.017 1.00 22.89 375 GLU A O 1
ATOM 3063 N N . PRO A 1 376 ? 46.953 2.786 6.692 1.00 20.31 376 PRO A N 1
ATOM 3064 C CA . PRO A 1 376 ? 47.112 3.560 5.504 1.00 20.32 376 PRO A CA 1
ATOM 3065 C C . PRO A 1 376 ? 46.517 2.849 4.307 1.00 20.91 376 PRO A C 1
ATOM 3066 O O . PRO A 1 376 ? 46.403 1.618 4.280 1.00 21.32 376 PRO A O 1
ATOM 3070 N N . LEU A 1 377 ? 46.191 3.650 3.324 1.00 19.52 377 LEU A N 1
ATOM 3071 C CA . LEU A 1 377 ? 45.730 3.123 2.029 1.00 18.66 377 LEU A CA 1
ATOM 3072 C C . LEU A 1 377 ? 46.889 3.108 1.004 1.00 19.66 377 LEU A C 1
ATOM 3073 O O . LEU A 1 377 ? 47.830 3.930 1.110 1.00 20.22 377 LEU A O 1
ATOM 3078 N N . ALA A 1 378 ? 46.831 2.178 0.053 1.00 19.36 378 ALA A N 1
ATOM 3079 C CA . ALA A 1 378 ? 47.875 2.148 -1.027 1.00 19.55 378 ALA A CA 1
ATOM 3080 C C . ALA A 1 378 ? 47.807 3.446 -1.805 1.00 20.30 378 ALA A C 1
ATOM 3081 O O . ALA A 1 378 ? 46.752 4.034 -1.941 1.00 17.20 378 ALA A O 1
ATOM 3083 N N . PRO A 1 379 ? 48.944 3.904 -2.397 1.00 19.14 379 PRO A N 1
ATOM 3084 C CA . PRO A 1 379 ? 48.835 5.087 -3.252 1.00 18.51 379 PRO A CA 1
ATOM 3085 C C . PRO A 1 379 ? 47.813 4.838 -4.365 1.00 14.72 379 PRO A C 1
ATOM 3086 O O . PRO A 1 379 ? 47.787 3.711 -4.906 1.00 16.07 379 PRO A O 1
ATOM 3090 N N . GLY A 1 380 ? 47.013 5.834 -4.678 1.00 15.90 380 GLY A N 1
ATOM 3091 C CA . GLY A 1 380 ? 46.038 5.775 -5.692 1.00 15.41 380 GLY A CA 1
ATOM 3092 C C . GLY A 1 380 ? 44.673 5.487 -5.127 1.00 15.19 380 GLY A C 1
ATOM 3093 O O . GLY A 1 380 ? 43.721 5.823 -5.743 1.00 17.69 380 GLY A O 1
ATOM 3094 N N . VAL A 1 381 ? 44.569 4.875 -3.935 1.00 15.27 381 VAL A N 1
ATOM 3095 C CA . VAL A 1 381 ? 43.236 4.567 -3.387 1.00 15.80 381 VAL A CA 1
ATOM 3096 C C . VAL A 1 381 ? 42.632 5.860 -2.845 1.00 15.68 381 VAL A C 1
ATOM 3097 O O . VAL A 1 381 ? 43.282 6.605 -2.068 1.00 19.85 381 VAL A O 1
ATOM 3101 N N . THR A 1 382 ? 41.420 6.183 -3.248 1.00 14.56 382 THR A N 1
ATOM 3102 C CA . THR A 1 382 ? 40.794 7.438 -2.885 1.00 14.76 382 THR A CA 1
ATOM 3103 C C . THR A 1 382 ? 39.590 7.133 -1.925 1.00 13.98 382 THR A C 1
ATOM 3104 O O . THR A 1 382 ? 39.195 5.983 -1.790 1.00 14.70 382 THR A O 1
ATOM 3108 N N . ILE A 1 383 ? 39.062 8.203 -1.374 1.00 13.63 383 ILE A N 1
ATOM 3109 C CA . ILE A 1 383 ? 38.027 8.091 -0.313 1.00 14.54 383 ILE A CA 1
ATOM 3110 C C . ILE A 1 383 ? 36.873 8.917 -0.726 1.00 13.08 383 ILE A C 1
ATOM 3111 O O . ILE A 1 383 ? 37.006 10.111 -1.053 1.00 15.77 383 ILE A O 1
ATOM 3116 N N . THR A 1 384 ? 35.669 8.337 -0.553 1.00 14.38 384 THR A N 1
ATOM 3117 C CA . THR A 1 384 ? 34.423 9.064 -0.587 1.00 14.17 384 THR A CA 1
ATOM 3118 C C . THR A 1 384 ? 33.905 9.241 0.856 1.00 13.51 384 THR A C 1
ATOM 3119 O O . THR A 1 384 ? 33.756 8.229 1.525 1.00 13.92 384 THR A O 1
ATOM 3123 N N . SER A 1 385 ? 33.682 10.461 1.300 1.00 12.87 385 SER A N 1
ATOM 3124 C CA . SER A 1 385 ? 33.186 10.615 2.658 1.00 12.60 385 SER A CA 1
ATOM 3125 C C . SER A 1 385 ? 31.780 10.077 2.812 1.00 11.73 385 SER A C 1
ATOM 3126 O O . SER A 1 385 ? 31.081 9.745 1.855 1.00 13.06 385 SER A O 1
ATOM 3129 N N . TRP A 1 386 ? 31.334 10.108 4.077 1.00 11.86 386 TRP A N 1
ATOM 3130 C CA . TRP A 1 386 ? 29.935 9.712 4.402 1.00 11.74 386 TRP A CA 1
ATOM 3131 C C . TRP A 1 386 ? 28.953 10.672 3.826 1.00 12.89 386 TRP A C 1
ATOM 3132 O O . TRP A 1 386 ? 27.739 10.395 3.894 1.00 13.72 386 TRP A O 1
ATOM 3143 N N . LYS A 1 387 ? 29.390 11.820 3.307 1.00 13.64 387 LYS A N 1
ATOM 3144 C CA . LYS A 1 387 ? 28.489 12.834 2.700 1.00 14.34 387 LYS A CA 1
ATOM 3145 C C . LYS A 1 387 ? 28.554 12.721 1.185 1.00 16.56 387 LYS A C 1
ATOM 3146 O O . LYS A 1 387 ? 28.081 13.615 0.462 1.00 19.60 387 LYS A O 1
ATOM 3152 N N . ASN A 1 388 ? 29.119 11.633 0.714 1.00 16.77 388 ASN A N 1
ATOM 3153 C CA . ASN A 1 388 ? 29.222 11.286 -0.689 1.00 20.80 388 ASN A CA 1
ATOM 3154 C C . ASN A 1 388 ? 30.062 12.283 -1.470 1.00 20.44 388 ASN A C 1
ATOM 3155 O O . ASN A 1 388 ? 29.718 12.644 -2.622 1.00 25.34 388 ASN A O 1
ATOM 3160 N N . LYS A 1 389 ? 31.128 12.793 -0.862 1.00 19.54 389 LYS A N 1
ATOM 3161 C CA . LYS A 1 389 ? 32.027 13.727 -1.573 1.00 22.44 389 LYS A CA 1
ATOM 3162 C C . LYS A 1 389 ? 33.414 13.197 -1.518 1.00 22.56 389 LYS A C 1
ATOM 3163 O O . LYS A 1 389 ? 33.817 12.529 -0.560 1.00 20.26 389 LYS A O 1
ATOM 3169 N N . GLU A 1 390 ? 34.198 13.505 -2.538 1.00 21.88 390 GLU A N 1
ATOM 3170 C CA . GLU A 1 390 ? 35.602 13.179 -2.467 1.00 21.64 390 GLU A CA 1
ATOM 3171 C C . GLU A 1 390 ? 36.251 13.825 -1.238 1.00 20.64 390 GLU A C 1
ATOM 3172 O O . GLU A 1 390 ? 35.939 14.968 -0.875 1.00 21.79 390 GLU A O 1
ATOM 3178 N N . TRP A 1 391 ? 37.162 13.100 -0.613 1.00 19.32 391 TRP A N 1
ATOM 3179 C CA . TRP A 1 391 ? 37.786 13.528 0.632 1.00 19.54 391 TRP A CA 1
ATOM 3180 C C . TRP A 1 391 ? 39.244 13.114 0.736 1.00 18.33 391 TRP A C 1
ATOM 3181 O O . TRP A 1 391 ? 39.648 12.007 0.354 1.00 19.01 391 TRP A O 1
ATOM 3192 N N . ARG A 1 392 ? 40.069 13.971 1.338 1.00 20.67 392 ARG A N 1
ATOM 3193 C CA . ARG A 1 392 ? 41.475 13.627 1.622 1.00 23.51 392 ARG A CA 1
ATOM 3194 C C . ARG A 1 392 ? 41.776 13.971 3.082 1.00 24.06 392 ARG A C 1
ATOM 3195 O O . ARG A 1 392 ? 41.122 14.836 3.642 1.00 25.46 392 ARG A O 1
ATOM 3203 N N . PRO A 1 393 ? 42.771 13.331 3.700 1.00 27.92 393 PRO A N 1
ATOM 3204 C CA . PRO A 1 393 ? 43.018 13.519 5.150 1.00 30.52 393 PRO A CA 1
ATOM 3205 C C . PRO A 1 393 ? 43.252 14.946 5.651 1.00 32.55 393 PRO A C 1
ATOM 3206 O O . PRO A 1 393 ? 42.923 15.259 6.805 1.00 34.88 393 PRO A O 1
ATOM 3210 N N . GLN A 1 394 ? 43.780 15.822 4.811 1.00 34.46 394 GLN A N 1
ATOM 3211 C CA . GLN A 1 394 ? 43.989 17.217 5.247 1.00 39.12 394 GLN A CA 1
ATOM 3212 C C . GLN A 1 394 ? 42.682 18.014 5.473 1.00 39.90 394 GLN A C 1
ATOM 3213 O O . GLN A 1 394 ? 42.698 19.086 6.100 1.00 39.46 394 GLN A O 1
ATOM 3219 N N . ASP A 1 395 ? 41.565 17.484 4.974 1.00 34.63 395 ASP A N 1
ATOM 3220 C CA . ASP A 1 395 ? 40.299 18.223 4.908 1.00 31.95 395 ASP A CA 1
ATOM 3221 C C . ASP A 1 395 ? 39.766 18.564 6.301 1.00 30.66 395 ASP A C 1
ATOM 3222 O O . ASP A 1 395 ? 40.127 17.923 7.292 1.00 31.58 395 ASP A O 1
ATOM 3227 N N . GLU A 1 396 ? 38.926 19.591 6.360 1.00 31.34 396 GLU A N 1
ATOM 3228 C CA . GLU A 1 396 ? 38.511 20.184 7.617 1.00 33.92 396 GLU A CA 1
ATOM 3229 C C . GLU A 1 396 ? 37.550 19.271 8.383 1.00 33.57 396 GLU A C 1
ATOM 3230 O O . GLU A 1 396 ? 37.566 19.243 9.607 1.00 36.59 396 GLU A O 1
ATOM 3236 N N . GLU A 1 397 ? 36.722 18.527 7.665 1.00 29.24 397 GLU A N 1
ATOM 3237 C CA . GLU A 1 397 ? 35.675 17.717 8.314 1.00 26.36 397 GLU A CA 1
ATOM 3238 C C . GLU A 1 397 ? 36.017 16.229 8.223 1.00 21.16 397 GLU A C 1
ATOM 3239 O O . GLU A 1 397 ? 36.824 15.823 7.405 1.00 20.74 397 GLU A O 1
ATOM 3245 N N . PRO A 1 398 ? 35.435 15.399 9.111 1.00 19.46 398 PRO A N 1
ATOM 3246 C CA . PRO A 1 398 ? 35.811 13.987 9.136 1.00 16.90 398 PRO A CA 1
ATOM 3247 C C . PRO A 1 398 ? 35.263 13.213 7.924 1.00 15.04 398 PRO A C 1
ATOM 3248 O O . PRO A 1 398 ? 34.236 13.625 7.355 1.00 16.86 398 PRO A O 1
ATOM 3252 N N . CYS A 1 399 ? 35.904 12.139 7.546 1.00 14.48 399 CYS A N 1
ATOM 3253 C CA . CYS A 1 399 ? 35.401 11.326 6.468 1.00 13.94 399 CYS A CA 1
ATOM 3254 C C . CYS A 1 399 ? 34.181 10.487 6.878 1.00 13.03 399 CYS A C 1
ATOM 3255 O O . CYS A 1 399 ? 33.408 10.110 5.988 1.00 12.32 399 CYS A O 1
ATOM 3258 N N . ALA A 1 400 ? 34.034 10.213 8.185 1.00 12.54 400 ALA A N 1
ATOM 3259 C CA . ALA A 1 400 ? 32.882 9.430 8.702 1.00 12.10 400 ALA A CA 1
ATOM 3260 C C . ALA A 1 400 ? 32.181 10.260 9.742 1.00 12.00 400 ALA A C 1
ATOM 3261 O O . ALA A 1 400 ? 32.790 11.049 10.474 1.00 12.64 400 ALA A O 1
ATOM 3263 N N . HIS A 1 401 ? 30.868 10.081 9.900 1.00 11.74 401 HIS A N 1
ATOM 3264 C CA . HIS A 1 401 ? 30.178 10.738 11.012 1.00 11.57 401 HIS A CA 1
ATOM 3265 C C . HIS A 1 401 ? 30.744 10.241 12.335 1.00 11.19 401 HIS A C 1
ATOM 3266 O O . HIS A 1 401 ? 31.098 9.089 12.464 1.00 10.71 401 HIS A O 1
ATOM 3273 N N . PRO A 1 402 ? 30.897 11.117 13.340 1.00 11.86 402 PRO A N 1
ATOM 3274 C CA . PRO A 1 402 ? 31.572 10.668 14.569 1.00 13.12 402 PRO A CA 1
ATOM 3275 C C . PRO A 1 402 ? 30.880 9.520 15.340 1.00 12.96 402 PRO A C 1
ATOM 3276 O O . PRO A 1 402 ? 31.578 8.874 16.155 1.00 15.89 402 PRO A O 1
ATOM 3280 N N . ASN A 1 403 ? 29.619 9.341 15.069 1.00 11.86 403 ASN A N 1
ATOM 3281 C CA A ASN A 1 403 ? 29.015 8.185 15.753 0.50 12.17 403 ASN A CA 1
ATOM 3282 C CA B ASN A 1 403 ? 28.682 8.316 15.649 0.50 12.71 403 ASN A CA 1
ATOM 3283 C C . ASN A 1 403 ? 28.361 7.289 14.664 1.00 14.04 403 ASN A C 1
ATOM 3284 O O . ASN A 1 403 ? 27.333 6.611 14.842 1.00 15.53 403 ASN A O 1
ATOM 3293 N N . SER A 1 404 ? 29.025 7.240 13.503 1.00 11.41 404 SER A N 1
ATOM 3294 C CA . SER A 1 404 ? 28.764 6.207 12.531 1.00 10.29 404 SER A CA 1
ATOM 3295 C C . SER A 1 404 ? 28.956 4.825 13.135 1.00 8.98 404 SER A C 1
ATOM 3296 O O . SER A 1 404 ? 29.703 4.658 14.110 1.00 10.29 404 SER A O 1
ATOM 3299 N N . ARG A 1 405 ? 28.315 3.832 12.528 1.00 9.41 405 ARG A N 1
ATOM 3300 C CA . ARG A 1 405 ? 28.135 2.522 13.135 1.00 9.44 405 ARG A CA 1
ATOM 3301 C C . ARG A 1 405 ? 28.348 1.361 12.193 1.00 8.97 405 ARG A C 1
ATOM 3302 O O . ARG A 1 405 ? 28.072 1.534 10.971 1.00 9.36 405 ARG A O 1
ATOM 3310 N N . PHE A 1 406 ? 28.776 0.242 12.715 1.00 9.00 406 PHE A N 1
ATOM 3311 C CA . PHE A 1 406 ? 28.616 -1.032 12.044 1.00 9.08 406 PHE A CA 1
ATOM 3312 C C . PHE A 1 406 ? 27.537 -1.815 12.745 1.00 8.92 406 PHE A C 1
ATOM 3313 O O . PHE A 1 406 ? 27.255 -1.603 13.960 1.00 8.97 406 PHE A O 1
ATOM 3321 N N . CYS A 1 407 ? 26.899 -2.727 12.019 1.00 9.09 407 CYS A N 1
ATOM 3322 C CA . CYS A 1 407 ? 25.815 -3.508 12.524 1.00 8.51 407 CYS A CA 1
ATOM 3323 C C . CYS A 1 407 ? 26.143 -4.955 12.090 1.00 9.15 407 CYS A C 1
ATOM 3324 O O . CYS A 1 407 ? 26.070 -5.257 10.869 1.00 8.93 407 CYS A O 1
ATOM 3327 N N . THR A 1 408 ? 26.588 -5.787 13.026 1.00 9.14 408 THR A N 1
ATOM 3328 C CA . THR A 1 408 ? 27.271 -7.049 12.658 1.00 9.71 408 THR A CA 1
ATOM 3329 C C . THR A 1 408 ? 26.734 -8.177 13.478 1.00 9.15 408 THR A C 1
ATOM 3330 O O . THR A 1 408 ? 26.488 -8.005 14.711 1.00 9.36 408 THR A O 1
ATOM 3334 N N . PRO A 1 409 ? 26.607 -9.390 12.928 1.00 9.27 409 PRO A N 1
ATOM 3335 C CA . PRO A 1 409 ? 26.120 -10.530 13.710 1.00 9.56 409 PRO A CA 1
ATOM 3336 C C . PRO A 1 409 ? 27.012 -10.936 14.864 1.00 9.49 409 PRO A C 1
ATOM 3337 O O . PRO A 1 409 ? 28.247 -11.086 14.679 1.00 10.33 409 PRO A O 1
ATOM 3341 N N . ALA A 1 410 ? 26.433 -11.202 16.016 1.00 9.72 410 ALA A N 1
ATOM 3342 C CA . ALA A 1 410 ? 27.264 -11.614 17.176 1.00 10.43 410 ALA A CA 1
ATOM 3343 C C . ALA A 1 410 ? 27.856 -13.005 16.968 1.00 11.67 410 ALA A C 1
ATOM 3344 O O . ALA A 1 410 ? 28.995 -13.210 17.414 1.00 12.47 410 ALA A O 1
ATOM 3346 N N . SER A 1 411 ? 27.131 -13.885 16.301 1.00 12.33 411 SER A N 1
ATOM 3347 C CA . SER A 1 411 ? 27.612 -15.282 16.188 1.00 15.11 411 SER A CA 1
ATOM 3348 C C . SER A 1 411 ? 28.928 -15.321 15.381 1.00 18.31 411 SER A C 1
ATOM 3349 O O . SER A 1 411 ? 29.673 -16.325 15.516 1.00 20.84 411 SER A O 1
ATOM 3352 N N . GLN A 1 412 ? 29.266 -14.261 14.669 1.00 17.08 412 GLN A N 1
ATOM 3353 C CA . GLN A 1 412 ? 30.489 -14.022 13.882 1.00 20.59 412 GLN A CA 1
ATOM 3354 C C . GLN A 1 412 ? 31.688 -13.885 14.653 1.00 20.36 412 GLN A C 1
ATOM 3355 O O . GLN A 1 412 ? 32.699 -14.429 14.100 1.00 23.62 412 GLN A O 1
ATOM 3361 N N . CYS A 1 413 ? 31.614 -13.195 15.809 1.00 18.81 413 CYS A N 1
ATOM 3362 C CA . CYS A 1 413 ? 32.711 -12.639 16.563 1.00 18.50 413 CYS A CA 1
ATOM 3363 C C . CYS A 1 413 ? 33.614 -13.810 16.934 1.00 15.29 413 CYS A C 1
ATOM 3364 O O . CYS A 1 413 ? 33.145 -14.817 17.480 1.00 13.03 413 CYS A O 1
ATOM 3367 N N . PRO A 1 414 ? 34.926 -13.638 16.628 1.00 16.01 414 PRO A N 1
ATOM 3368 C CA . PRO A 1 414 ? 35.839 -14.759 16.853 1.00 14.65 414 PRO A CA 1
ATOM 3369 C C . PRO A 1 414 ? 36.021 -15.104 18.276 1.00 13.90 414 PRO A C 1
ATOM 3370 O O . PRO A 1 414 ? 36.489 -16.211 18.593 1.00 14.07 414 PRO A O 1
ATOM 3374 N N . ILE A 1 415 ? 35.642 -14.214 19.202 1.00 12.22 415 ILE A N 1
ATOM 3375 C CA . ILE A 1 415 ? 35.735 -14.512 20.594 1.00 12.76 415 ILE A CA 1
ATOM 3376 C C . ILE A 1 415 ? 34.355 -14.428 21.234 1.00 11.37 415 ILE A C 1
ATOM 3377 O O . ILE A 1 415 ? 34.232 -14.228 22.440 1.00 11.43 415 ILE A O 1
ATOM 3382 N N . ILE A 1 416 ? 33.295 -14.711 20.469 1.00 11.26 416 ILE A N 1
ATOM 3383 C CA . ILE A 1 416 ? 31.984 -14.801 21.096 1.00 11.18 416 ILE A CA 1
ATOM 3384 C C . ILE A 1 416 ? 32.033 -15.851 22.188 1.00 10.59 416 ILE A C 1
ATOM 3385 O O . ILE A 1 416 ? 32.623 -16.950 21.992 1.00 11.26 416 ILE A O 1
ATOM 3390 N N . ASP A 1 417 ? 31.373 -15.629 23.291 1.00 10.81 417 ASP A N 1
ATOM 3391 C CA . ASP A 1 417 ? 31.457 -16.525 24.422 1.00 10.44 417 ASP A CA 1
ATOM 3392 C C . ASP A 1 417 ? 30.594 -17.765 24.164 1.00 11.26 417 ASP A C 1
ATOM 3393 O O . ASP A 1 417 ? 29.460 -17.668 23.624 1.00 10.35 417 ASP A O 1
ATOM 3398 N N . PRO A 1 418 ? 31.062 -18.977 24.579 1.00 10.43 418 PRO A N 1
ATOM 3399 C CA . PRO A 1 418 ? 30.246 -20.188 24.340 1.00 11.55 418 PRO A CA 1
ATOM 3400 C C . PRO A 1 418 ? 28.889 -20.150 24.964 1.00 10.90 418 PRO A C 1
ATOM 3401 O O . PRO A 1 418 ? 27.976 -20.801 24.459 1.00 11.39 418 PRO A O 1
ATOM 3405 N N . ALA A 1 419 ? 28.723 -19.373 26.036 1.00 10.03 419 ALA A N 1
ATOM 3406 C CA . ALA A 1 419 ? 27.463 -19.255 26.750 1.00 10.15 419 ALA A CA 1
ATOM 3407 C C . ALA A 1 419 ? 26.633 -18.000 26.304 1.00 9.33 419 ALA A C 1
ATOM 3408 O O . ALA A 1 419 ? 25.679 -17.700 27.012 1.00 10.28 419 ALA A O 1
ATOM 3410 N N . TRP A 1 420 ? 27.013 -17.402 25.202 1.00 9.37 420 TRP A N 1
ATOM 3411 C CA . TRP A 1 420 ? 26.356 -16.104 24.864 1.00 10.41 420 TRP A CA 1
ATOM 3412 C C . TRP A 1 420 ? 24.897 -16.289 24.548 1.00 10.02 420 TRP A C 1
ATOM 3413 O O . TRP A 1 420 ? 24.131 -15.286 24.620 1.00 10.83 420 TRP A O 1
ATOM 3424 N N . GLU A 1 421 ? 24.418 -17.509 24.284 1.00 9.86 421 GLU A N 1
ATOM 3425 C CA . GLU A 1 421 ? 22.985 -17.757 24.121 1.00 11.69 421 GLU A CA 1
ATOM 3426 C C . GLU A 1 421 ? 22.476 -18.761 25.075 1.00 11.33 421 GLU A C 1
ATOM 3427 O O . GLU A 1 421 ? 21.328 -19.212 24.898 1.00 12.85 421 GLU A O 1
ATOM 3433 N N . SER A 1 422 ? 23.189 -19.088 26.139 1.00 11.98 422 SER A N 1
ATOM 3434 C CA . SER A 1 422 ? 22.632 -20.062 27.080 1.00 11.79 422 SER A CA 1
ATOM 3435 C C . SER A 1 422 ? 21.359 -19.460 27.691 1.00 12.62 422 SER A C 1
ATOM 3436 O O . SER A 1 422 ? 21.365 -18.307 28.160 1.00 11.38 422 SER A O 1
ATOM 3439 N N . PRO A 1 423 ? 20.247 -20.223 27.764 1.00 11.98 423 PRO A N 1
ATOM 3440 C CA . PRO A 1 423 ? 18.999 -19.583 28.139 1.00 12.66 423 PRO A CA 1
ATOM 3441 C C . PRO A 1 423 ? 18.917 -19.153 29.605 1.00 12.41 423 PRO A C 1
ATOM 3442 O O . PRO A 1 423 ? 18.102 -18.278 29.939 1.00 12.46 423 PRO A O 1
ATOM 3446 N N . GLU A 1 424 ? 19.709 -19.795 30.475 1.00 12.13 424 GLU A N 1
ATOM 3447 C CA . GLU A 1 424 ? 19.729 -19.464 31.907 1.00 12.63 424 GLU A CA 1
ATOM 3448 C C . GLU A 1 424 ? 20.591 -18.213 32.209 1.00 11.63 424 GLU A C 1
ATOM 3449 O O . GLU A 1 424 ? 20.594 -17.755 33.355 1.00 12.51 424 GLU A O 1
ATOM 3455 N N . GLY A 1 425 ? 21.361 -17.765 31.242 1.00 10.59 425 GLY A N 1
ATOM 3456 C CA . GLY A 1 425 ? 22.264 -16.604 31.482 1.00 10.79 425 GLY A CA 1
ATOM 3457 C C . GLY A 1 425 ? 23.531 -17.000 32.216 1.00 10.28 425 GLY A C 1
ATOM 3458 O O . GLY A 1 425 ? 23.701 -18.210 32.616 1.00 13.12 425 GLY A O 1
ATOM 3459 N N . VAL A 1 426 ? 24.457 -16.110 32.326 1.00 10.22 426 VAL A N 1
ATOM 3460 C CA . VAL A 1 426 ? 25.784 -16.363 32.872 1.00 10.82 426 VAL A CA 1
ATOM 3461 C C . VAL A 1 426 ? 25.822 -15.686 34.255 1.00 10.64 426 VAL A C 1
ATOM 3462 O O . VAL A 1 426 ? 25.273 -14.641 34.501 1.00 10.83 426 VAL A O 1
ATOM 3466 N N . PRO A 1 427 ? 26.554 -16.321 35.206 1.00 11.30 427 PRO A N 1
ATOM 3467 C CA . PRO A 1 427 ? 26.537 -15.836 36.579 1.00 11.47 427 PRO A CA 1
ATOM 3468 C C . PRO A 1 427 ? 27.573 -14.681 36.754 1.00 10.57 427 PRO A C 1
ATOM 3469 O O . PRO A 1 427 ? 28.775 -14.853 36.533 1.00 11.67 427 PRO A O 1
ATOM 3473 N N . ILE A 1 428 ? 27.044 -13.504 37.059 1.00 11.01 428 ILE A N 1
ATOM 3474 C CA . ILE A 1 428 ? 27.887 -12.310 37.164 1.00 11.24 428 ILE A CA 1
ATOM 3475 C C . ILE A 1 428 ? 28.540 -12.252 38.555 1.00 9.97 428 ILE A C 1
ATOM 3476 O O . ILE A 1 428 ? 27.834 -12.223 39.578 1.00 11.71 428 ILE A O 1
ATOM 3481 N N . GLU A 1 429 ? 29.854 -12.165 38.548 1.00 10.46 429 GLU A N 1
ATOM 3482 C CA . GLU A 1 429 ? 30.559 -12.110 39.851 1.00 11.42 429 GLU A CA 1
ATOM 3483 C C . GLU A 1 429 ? 31.146 -10.758 40.129 1.00 11.10 429 GLU A C 1
ATOM 3484 O O . GLU A 1 429 ? 31.585 -10.461 41.292 1.00 11.41 429 GLU A O 1
ATOM 3490 N N . GLY A 1 430 ? 31.212 -9.861 39.139 1.00 9.87 430 GLY A N 1
ATOM 3491 C CA . GLY A 1 430 ? 31.651 -8.451 39.356 1.00 9.93 430 GLY A CA 1
ATOM 3492 C C . GLY A 1 430 ? 30.917 -7.551 38.433 1.00 8.69 430 GLY A C 1
ATOM 3493 O O . GLY A 1 430 ? 30.600 -7.967 37.276 1.00 9.20 430 GLY A O 1
ATOM 3494 N N . ILE A 1 431 ? 30.648 -6.363 38.909 1.00 9.17 431 ILE A N 1
ATOM 3495 C CA . ILE A 1 431 ? 30.053 -5.282 38.114 1.00 9.23 431 ILE A CA 1
ATOM 3496 C C . ILE A 1 431 ? 31.054 -4.164 38.100 1.00 8.94 431 ILE A C 1
ATOM 3497 O O . ILE A 1 431 ? 31.540 -3.737 39.214 1.00 9.54 431 ILE A O 1
ATOM 3502 N N . ILE A 1 432 ? 31.375 -3.636 36.946 1.00 8.86 432 ILE A N 1
ATOM 3503 C CA . ILE A 1 432 ? 32.348 -2.576 36.774 1.00 8.49 432 ILE A CA 1
ATOM 3504 C C . ILE A 1 432 ? 31.653 -1.330 36.336 1.00 8.78 432 ILE A C 1
ATOM 3505 O O . ILE A 1 432 ? 30.912 -1.360 35.302 1.00 9.72 432 ILE A O 1
ATOM 3510 N N . PHE A 1 433 ? 31.890 -0.188 36.967 1.00 8.94 433 PHE A N 1
ATOM 3511 C CA . PHE A 1 433 ? 31.459 1.110 36.524 1.00 8.40 433 PHE A CA 1
ATOM 3512 C C . PHE A 1 433 ? 32.643 1.862 36.023 1.00 8.33 433 PHE A C 1
ATOM 3513 O O . PHE A 1 433 ? 33.795 1.591 36.453 1.00 9.67 433 PHE A O 1
ATOM 3521 N N . GLY A 1 434 ? 32.459 2.820 35.184 1.00 8.95 434 GLY A N 1
ATOM 3522 C CA . GLY A 1 434 ? 33.595 3.622 34.766 1.00 10.52 434 GLY A CA 1
ATOM 3523 C C . GLY A 1 434 ? 33.200 4.658 33.738 1.00 9.48 434 GLY A C 1
ATOM 3524 O O . GLY A 1 434 ? 32.143 4.533 33.080 1.00 12.13 434 GLY A O 1
ATOM 3525 N N . GLY A 1 435 ? 34.037 5.640 33.504 1.00 10.93 435 GLY A N 1
ATOM 3526 C CA . GLY A 1 435 ? 33.789 6.667 32.490 1.00 11.94 435 GLY A CA 1
ATOM 3527 C C . GLY A 1 435 ? 35.067 7.451 32.283 1.00 10.87 435 GLY A C 1
ATOM 3528 O O . GLY A 1 435 ? 36.188 6.949 32.551 1.00 11.70 435 GLY A O 1
ATOM 3529 N N . ARG A 1 436 ? 34.932 8.661 31.768 1.00 11.12 436 ARG A N 1
ATOM 3530 C CA . ARG A 1 436 ? 36.100 9.455 31.435 1.00 10.84 436 ARG A CA 1
ATOM 3531 C C . ARG A 1 436 ? 36.354 10.454 32.549 1.00 10.34 436 ARG A C 1
ATOM 3532 O O . ARG A 1 436 ? 35.565 11.412 32.701 1.00 10.68 436 ARG A O 1
ATOM 3540 N N . ARG A 1 437 ? 37.422 10.242 33.304 1.00 9.23 437 ARG A N 1
ATOM 3541 C CA . ARG A 1 437 ? 37.848 11.191 34.375 1.00 9.47 437 ARG A CA 1
ATOM 3542 C C . ARG A 1 437 ? 39.291 11.607 34.103 1.00 9.15 437 ARG A C 1
ATOM 3543 O O . ARG A 1 437 ? 40.216 10.919 34.474 1.00 9.96 437 ARG A O 1
ATOM 3551 N N . PRO A 1 438 ? 39.501 12.776 33.496 1.00 10.52 438 PRO A N 1
ATOM 3552 C CA . PRO A 1 438 ? 40.860 13.154 33.182 1.00 10.14 438 PRO A CA 1
ATOM 3553 C C . PRO A 1 438 ? 41.721 13.459 34.385 1.00 9.50 438 PRO A C 1
ATOM 3554 O O . PRO A 1 438 ? 42.944 13.375 34.324 1.00 10.73 438 PRO A O 1
ATOM 3558 N N . ALA A 1 439 ? 41.086 13.814 35.511 1.00 10.06 439 ALA A N 1
ATOM 3559 C CA . ALA A 1 439 ? 41.808 14.086 36.746 1.00 10.85 439 ALA A CA 1
ATOM 3560 C C . ALA A 1 439 ? 41.250 13.316 37.922 1.00 9.95 439 ALA A C 1
ATOM 3561 O O . ALA A 1 439 ? 40.047 12.975 37.956 1.00 11.05 439 ALA A O 1
ATOM 3563 N N . GLY A 1 440 ? 42.110 13.086 38.898 1.00 10.32 440 GLY A N 1
ATOM 3564 C CA . GLY A 1 440 ? 41.651 12.782 40.245 1.00 10.54 440 GLY A CA 1
ATOM 3565 C C . GLY A 1 440 ? 41.374 11.333 40.585 1.00 10.28 440 GLY A C 1
ATOM 3566 O O . GLY A 1 440 ? 41.536 10.906 41.728 1.00 11.63 440 GLY A O 1
ATOM 3567 N N . VAL A 1 441 ? 40.852 10.604 39.592 1.00 10.16 441 VAL A N 1
ATOM 3568 C CA . VAL A 1 441 ? 40.274 9.250 39.817 1.00 9.14 441 VAL A CA 1
ATOM 3569 C C . VAL A 1 441 ? 41.258 8.189 39.387 1.00 9.08 441 VAL A C 1
ATOM 3570 O O . VAL A 1 441 ? 41.681 8.217 38.245 1.00 9.42 441 VAL A O 1
ATOM 3574 N N . PRO A 1 442 ? 41.650 7.305 40.311 1.00 9.43 442 PRO A N 1
ATOM 3575 C CA A PRO A 1 442 ? 42.614 6.237 40.026 0.50 9.56 442 PRO A CA 1
ATOM 3576 C CA B PRO A 1 442 ? 42.694 6.401 39.842 0.50 9.71 442 PRO A CA 1
ATOM 3577 C C . PRO A 1 442 ? 42.177 5.273 38.926 1.00 8.68 442 PRO A C 1
ATOM 3578 O O . PRO A 1 442 ? 40.996 5.152 38.629 1.00 8.89 442 PRO A O 1
ATOM 3585 N N . LEU A 1 443 ? 43.117 4.522 38.400 1.00 8.63 443 LEU A N 1
ATOM 3586 C CA . LEU A 1 443 ? 42.831 3.492 37.397 1.00 8.48 443 LEU A CA 1
ATOM 3587 C C . LEU A 1 443 ? 41.742 2.538 37.800 1.00 8.44 443 LEU A C 1
ATOM 3588 O O . LEU A 1 443 ? 40.876 2.204 36.982 1.00 8.28 443 LEU A O 1
ATOM 3593 N N . VAL A 1 444 ? 41.802 2.044 39.044 1.00 8.73 444 VAL A N 1
ATOM 3594 C CA . VAL A 1 444 ? 40.778 1.101 39.497 1.00 8.39 444 VAL A CA 1
ATOM 3595 C C . VAL A 1 444 ? 40.603 1.180 40.999 1.00 8.08 444 VAL A C 1
ATOM 3596 O O . VAL A 1 444 ? 41.610 1.258 41.759 1.00 9.47 444 VAL A O 1
ATOM 3600 N N . TYR A 1 445 ? 39.378 1.105 41.486 1.00 8.73 445 TYR A N 1
ATOM 3601 C CA . TYR A 1 445 ? 39.129 0.929 42.913 1.00 8.64 445 TYR A CA 1
ATOM 3602 C C . TYR A 1 445 ? 37.932 -0.006 43.066 1.00 8.62 445 TYR A C 1
ATOM 3603 O O . TYR A 1 445 ? 37.153 -0.229 42.123 1.00 9.14 445 TYR A O 1
ATOM 3612 N N . GLU A 1 446 ? 37.794 -0.551 44.252 1.00 9.54 446 GLU A N 1
ATOM 3613 C CA . GLU A 1 446 ? 36.752 -1.498 44.630 1.00 9.21 446 GLU A CA 1
ATOM 3614 C C . GLU A 1 446 ? 35.876 -0.917 45.675 1.00 8.61 446 GLU A C 1
ATOM 3615 O O . GLU A 1 446 ? 36.387 -0.354 46.703 1.00 9.31 446 GLU A O 1
ATOM 3621 N N . ALA A 1 447 ? 34.581 -0.997 45.520 1.00 8.55 447 ALA A N 1
ATOM 3622 C CA . ALA A 1 447 ? 33.629 -0.456 46.464 1.00 9.61 447 ALA A CA 1
ATOM 3623 C C . ALA A 1 447 ? 33.665 -1.199 47.776 1.00 9.80 447 ALA A C 1
ATOM 3624 O O . ALA A 1 447 ? 33.938 -2.397 47.804 1.00 11.60 447 ALA A O 1
ATOM 3626 N N . LEU A 1 448 ? 33.334 -0.496 48.853 1.00 10.22 448 LEU A N 1
ATOM 3627 C CA . LEU A 1 448 ? 33.389 -1.025 50.221 1.00 11.67 448 LEU A CA 1
ATOM 3628 C C . LEU A 1 448 ? 32.258 -1.914 50.572 1.00 11.44 448 LEU A C 1
ATOM 3629 O O . LEU A 1 448 ? 32.374 -2.661 51.571 1.00 13.34 448 LEU A O 1
ATOM 3634 N N . SER A 1 449 ? 31.141 -1.845 49.854 1.00 11.04 449 SER A N 1
ATOM 3635 C CA . SER A 1 449 ? 29.921 -2.527 50.191 1.00 10.59 449 SER A CA 1
ATOM 3636 C C . SER A 1 449 ? 29.023 -2.375 48.956 1.00 11.00 449 SER A C 1
ATOM 3637 O O . SER A 1 449 ? 29.308 -1.581 48.061 1.00 10.09 449 SER A O 1
ATOM 3640 N N . TRP A 1 450 ? 27.883 -3.064 48.944 1.00 10.33 450 TRP A N 1
ATOM 3641 C CA . TRP A 1 450 ? 26.900 -2.900 47.926 1.00 10.15 450 TRP A CA 1
ATOM 3642 C C . TRP A 1 450 ? 26.409 -1.487 47.884 1.00 8.94 450 TRP A C 1
ATOM 3643 O O . TRP A 1 450 ? 26.269 -0.908 46.797 1.00 9.44 450 TRP A O 1
ATOM 3654 N N . GLN A 1 451 ? 26.069 -0.923 49.047 1.00 8.94 451 GLN A N 1
ATOM 3655 C CA . GLN A 1 451 ? 25.516 0.437 49.072 1.00 9.73 451 GLN A CA 1
ATOM 3656 C C . GLN A 1 451 ? 26.541 1.450 48.574 1.00 8.77 451 GLN A C 1
ATOM 3657 O O . GLN A 1 451 ? 26.211 2.381 47.864 1.00 8.70 451 GLN A O 1
ATOM 3663 N N . HIS A 1 452 ? 27.783 1.281 49.021 1.00 9.19 452 HIS A N 1
ATOM 3664 C CA . HIS A 1 452 ? 28.849 2.140 48.488 1.00 9.18 452 HIS A CA 1
ATOM 3665 C C . HIS A 1 452 ? 28.930 1.965 46.943 1.00 8.94 452 HIS A C 1
ATOM 3666 O O . HIS A 1 452 ? 29.070 2.956 46.210 1.00 8.64 452 HIS A O 1
ATOM 3673 N N . GLY A 1 453 ? 28.837 0.717 46.496 1.00 8.22 453 GLY A N 1
ATOM 3674 C CA . GLY A 1 453 ? 28.897 0.479 45.022 1.00 8.76 453 GLY A CA 1
ATOM 3675 C C . GLY A 1 453 ? 27.760 1.144 44.287 1.00 8.15 453 GLY A C 1
ATOM 3676 O O . GLY A 1 453 ? 28.001 1.659 43.169 1.00 8.86 453 GLY A O 1
ATOM 3677 N N . VAL A 1 454 ? 26.552 1.149 44.830 1.00 8.07 454 VAL A N 1
ATOM 3678 C CA . VAL A 1 454 ? 25.462 1.859 44.163 1.00 7.91 454 VAL A CA 1
ATOM 3679 C C . VAL A 1 454 ? 25.759 3.355 44.082 1.00 8.17 454 VAL A C 1
ATOM 3680 O O . VAL A 1 454 ? 25.523 4.020 43.089 1.00 8.73 454 VAL A O 1
ATOM 3684 N N . PHE A 1 455 ? 26.301 3.931 45.182 1.00 8.34 455 PHE A N 1
ATOM 3685 C CA . PHE A 1 455 ? 26.734 5.299 45.171 1.00 8.10 455 PHE A CA 1
ATOM 3686 C C . PHE A 1 455 ? 27.810 5.550 44.094 1.00 8.08 455 PHE A C 1
ATOM 3687 O O . PHE A 1 455 ? 27.748 6.572 43.399 1.00 8.49 455 PHE A O 1
ATOM 3695 N N . VAL A 1 456 ? 28.766 4.639 43.993 1.00 8.48 456 VAL A N 1
ATOM 3696 C CA . VAL A 1 456 ? 29.779 4.779 42.959 1.00 9.18 456 VAL A CA 1
ATOM 3697 C C . VAL A 1 456 ? 29.179 4.768 41.545 1.00 9.36 456 VAL A C 1
ATOM 3698 O O . VAL A 1 456 ? 29.552 5.615 40.715 1.00 9.00 456 VAL A O 1
ATOM 3702 N N . GLY A 1 457 ? 28.200 3.900 41.300 1.00 8.48 457 GLY A N 1
ATOM 3703 C CA . GLY A 1 457 ? 27.477 3.953 40.030 1.00 8.39 457 GLY A CA 1
ATOM 3704 C C . GLY A 1 457 ? 26.842 5.291 39.834 1.00 8.47 457 GLY A C 1
ATOM 3705 O O . GLY A 1 457 ? 26.822 5.868 38.720 1.00 8.70 457 GLY A O 1
ATOM 3706 N N . ALA A 1 458 ? 26.198 5.798 40.889 1.00 9.03 458 ALA A N 1
ATOM 3707 C CA . ALA A 1 458 ? 25.488 7.089 40.802 1.00 9.32 458 ALA A CA 1
ATOM 3708 C C . ALA A 1 458 ? 26.398 8.246 40.520 1.00 9.66 458 ALA A C 1
ATOM 3709 O O . ALA A 1 458 ? 25.927 9.243 39.967 1.00 10.96 458 ALA A O 1
ATOM 3711 N N . ALA A 1 459 ? 27.677 8.112 40.832 1.00 9.86 459 ALA A N 1
ATOM 3712 C CA . ALA A 1 459 ? 28.678 9.167 40.662 1.00 10.87 459 ALA A CA 1
ATOM 3713 C C . ALA A 1 459 ? 29.458 9.086 39.364 1.00 12.22 459 ALA A C 1
ATOM 3714 O O . ALA A 1 459 ? 30.420 9.874 39.133 1.00 11.90 459 ALA A O 1
ATOM 3716 N N . MET A 1 460 ? 29.117 8.178 38.450 1.00 10.81 460 MET A N 1
ATOM 3717 C CA . MET A 1 460 ? 29.826 8.020 37.222 1.00 10.33 460 MET A CA 1
ATOM 3718 C C . MET A 1 460 ? 29.724 9.226 36.345 1.00 10.36 460 MET A C 1
ATOM 3719 O O . MET A 1 460 ? 28.677 9.940 36.360 1.00 10.77 460 MET A O 1
ATOM 3724 N N . ARG A 1 461 ? 30.770 9.440 35.510 1.00 10.93 461 ARG A N 1
ATOM 3725 C CA . ARG A 1 461 ? 30.753 10.519 34.507 1.00 10.93 461 ARG A CA 1
ATOM 3726 C C . ARG A 1 461 ? 31.106 10.034 33.142 1.00 10.83 461 ARG A C 1
ATOM 3727 O O . ARG A 1 461 ? 32.043 9.218 32.995 1.00 11.58 461 ARG A O 1
ATOM 3735 N N . SER A 1 462 ? 30.465 10.619 32.146 1.00 10.46 462 SER A N 1
ATOM 3736 C CA . SER A 1 462 ? 30.818 10.310 30.759 1.00 12.05 462 SER A CA 1
ATOM 3737 C C . SER A 1 462 ? 31.975 11.161 30.230 1.00 13.38 462 SER A C 1
ATOM 3738 O O . SER A 1 462 ? 32.498 10.906 29.123 1.00 16.19 462 SER A O 1
ATOM 3741 N N . GLU A 1 463 ? 32.283 12.259 30.946 1.00 14.07 463 GLU A N 1
ATOM 3742 C CA . GLU A 1 463 ? 33.465 13.108 30.721 1.00 14.32 463 GLU A CA 1
ATOM 3743 C C . GLU A 1 463 ? 33.654 13.855 32.006 1.00 15.12 463 GLU A C 1
ATOM 3744 O O . GLU A 1 463 ? 32.821 13.818 32.883 1.00 14.85 463 GLU A O 1
ATOM 3750 N N . GLY A 1 464 ? 34.795 14.537 32.116 1.00 14.20 464 GLY A N 1
ATOM 3751 C CA . GLY A 1 464 ? 35.136 15.237 33.352 1.00 16.97 464 GLY A CA 1
ATOM 3752 C C . GLY A 1 464 ? 34.007 16.017 33.946 1.00 14.71 464 GLY A C 1
ATOM 3753 O O . GLY A 1 464 ? 33.835 15.985 35.154 1.00 18.41 464 GLY A O 1
ATOM 3754 N N . ILE A 1 465 ? 33.215 16.685 33.103 1.00 14.63 475 ILE A N 1
ATOM 3755 C CA A ILE A 1 465 ? 32.147 17.652 33.375 0.50 15.97 475 ILE A CA 1
ATOM 3756 C CA B ILE A 1 465 ? 32.200 17.537 33.688 0.50 14.26 475 ILE A CA 1
ATOM 3757 C C . ILE A 1 465 ? 30.753 17.040 33.534 1.00 14.53 475 ILE A C 1
ATOM 3758 O O . ILE A 1 465 ? 29.849 17.701 34.074 1.00 18.74 475 ILE A O 1
ATOM 3767 N N . MET A 1 466 ? 30.521 15.863 32.954 1.00 13.54 476 MET A N 1
ATOM 3768 C CA A MET A 1 466 ? 29.150 15.402 32.657 0.60 12.29 476 MET A CA 1
ATOM 3769 C CA B MET A 1 466 ? 29.167 15.387 32.623 0.40 11.73 476 MET A CA 1
ATOM 3770 C C . MET A 1 466 ? 28.810 14.146 33.439 1.00 11.68 476 MET A C 1
ATOM 3771 O O . MET A 1 466 ? 29.464 13.105 33.282 1.00 11.78 476 MET A O 1
ATOM 3780 N N . HIS A 1 467 ? 27.768 14.216 34.236 1.00 10.74 477 HIS A N 1
ATOM 3781 C CA . HIS A 1 467 ? 27.323 13.031 34.983 1.00 10.75 477 HIS A CA 1
ATOM 3782 C C . HIS A 1 467 ? 26.558 12.109 34.101 1.00 9.87 477 HIS A C 1
ATOM 3783 O O . HIS A 1 467 ? 25.711 12.512 33.316 1.00 10.47 477 HIS A O 1
ATOM 3790 N N . ASP A 1 468 ? 26.781 10.822 34.313 1.00 9.08 478 ASP A N 1
ATOM 3791 C CA . ASP A 1 468 ? 26.003 9.785 33.562 1.00 8.60 478 ASP A CA 1
ATOM 3792 C C . ASP A 1 468 ? 25.887 8.608 34.506 1.00 7.96 478 ASP A C 1
ATOM 3793 O O . ASP A 1 468 ? 26.607 7.598 34.397 1.00 7.75 478 ASP A O 1
ATOM 3798 N N . PRO A 1 469 ? 24.983 8.718 35.478 1.00 8.16 479 PRO A N 1
ATOM 3799 C CA . PRO A 1 469 ? 24.872 7.678 36.483 1.00 8.31 479 PRO A CA 1
ATOM 3800 C C . PRO A 1 469 ? 24.554 6.329 35.857 1.00 7.45 479 PRO A C 1
ATOM 3801 O O . PRO A 1 469 ? 23.591 6.214 35.074 1.00 7.50 479 PRO A O 1
ATOM 3805 N N . PHE A 1 470 ? 25.324 5.292 36.200 1.00 7.80 480 PHE A N 1
ATOM 3806 C CA . PHE A 1 470 ? 25.130 3.932 35.717 1.00 7.14 480 PHE A CA 1
ATOM 3807 C C . PHE A 1 470 ? 25.198 3.838 34.198 1.00 7.16 480 PHE A C 1
ATOM 3808 O O . PHE A 1 470 ? 24.749 2.821 33.630 1.00 7.38 480 PHE A O 1
ATOM 3816 N N . ALA A 1 471 ? 25.708 4.874 33.518 1.00 6.90 481 ALA A N 1
ATOM 3817 C CA . ALA A 1 471 ? 25.663 4.890 32.056 1.00 7.01 481 ALA A CA 1
ATOM 3818 C C . ALA A 1 471 ? 24.263 4.895 31.509 1.00 6.71 481 ALA A C 1
ATOM 3819 O O . ALA A 1 471 ? 24.038 4.633 30.324 1.00 7.44 481 ALA A O 1
ATOM 3821 N N . MET A 1 472 ? 23.304 5.258 32.339 1.00 7.03 482 MET A N 1
ATOM 3822 C CA . MET A 1 472 ? 21.891 5.153 31.973 1.00 7.51 482 MET A CA 1
ATOM 3823 C C . MET A 1 472 ? 21.223 6.497 31.798 1.00 7.78 482 MET A C 1
ATOM 3824 O O . MET A 1 472 ? 20.005 6.543 31.597 1.00 7.70 482 MET A O 1
ATOM 3829 N N . ARG A 1 473 ? 21.965 7.605 31.799 1.00 7.85 483 ARG A N 1
ATOM 3830 C CA . ARG A 1 473 ? 21.344 8.952 31.748 1.00 9.51 483 ARG A CA 1
ATOM 3831 C C . ARG A 1 473 ? 20.297 9.075 30.608 1.00 9.37 483 ARG A C 1
ATOM 3832 O O . ARG A 1 473 ? 19.246 9.618 30.850 1.00 9.92 483 ARG A O 1
ATOM 3840 N N . PRO A 1 474 ? 20.569 8.608 29.365 1.00 9.52 484 PRO A N 1
ATOM 3841 C CA . PRO A 1 474 ? 19.588 8.748 28.289 1.00 9.77 484 PRO A CA 1
ATOM 3842 C C . PRO A 1 474 ? 18.521 7.647 28.295 1.00 8.95 484 PRO A C 1
ATOM 3843 O O . PRO A 1 474 ? 17.671 7.685 27.367 1.00 9.00 484 PRO A O 1
ATOM 3847 N N . PHE A 1 475 ? 18.546 6.717 29.223 1.00 8.20 485 PHE A N 1
ATOM 3848 C CA . PHE A 1 475 ? 17.864 5.451 29.087 1.00 7.76 485 PHE A CA 1
ATOM 3849 C C . PHE A 1 475 ? 17.000 5.058 30.234 1.00 8.32 485 PHE A C 1
ATOM 3850 O O . PHE A 1 475 ? 16.342 4.010 30.198 1.00 9.53 485 PHE A O 1
ATOM 3858 N N . PHE A 1 476 ? 16.949 5.823 31.340 1.00 8.28 486 PHE A N 1
ATOM 3859 C CA . PHE A 1 476 ? 16.090 5.405 32.467 1.00 8.50 486 PHE A CA 1
ATOM 3860 C C . PHE A 1 476 ? 14.642 5.282 32.078 1.00 8.50 486 PHE A C 1
ATOM 3861 O O . PHE A 1 476 ? 14.092 6.199 31.476 1.00 9.89 486 PHE A O 1
ATOM 3869 N N . GLY A 1 477 ? 14.023 4.179 32.432 1.00 8.72 487 GLY A N 1
ATOM 3870 C CA . GLY A 1 477 ? 12.603 4.001 32.074 1.00 9.26 487 GLY A CA 1
ATOM 3871 C C . GLY A 1 477 ? 11.643 4.651 33.050 1.00 9.57 487 GLY A C 1
ATOM 3872 O O . GLY A 1 477 ? 10.433 4.632 32.804 1.00 9.73 487 GLY A O 1
ATOM 3873 N N . TYR A 1 478 ? 12.167 5.218 34.155 1.00 9.24 488 TYR A N 1
ATOM 3874 C CA . TYR A 1 478 ? 11.392 5.703 35.319 1.00 8.84 488 TYR A CA 1
ATOM 3875 C C . TYR A 1 478 ? 12.326 6.529 36.121 1.00 9.62 488 TYR A C 1
ATOM 3876 O O . TYR A 1 478 ? 13.550 6.645 35.836 1.00 9.90 488 TYR A O 1
ATOM 3885 N N . ASN A 1 479 ? 11.793 7.083 37.219 1.00 9.50 489 ASN A N 1
ATOM 3886 C CA . ASN A 1 479 ? 12.501 8.019 38.087 1.00 9.73 489 ASN A CA 1
ATOM 3887 C C . ASN A 1 479 ? 13.822 7.477 38.577 1.00 8.60 489 ASN A C 1
ATOM 3888 O O . ASN A 1 479 ? 13.853 6.446 39.226 1.00 8.81 489 ASN A O 1
ATOM 3893 N N . PHE A 1 480 ? 14.912 8.212 38.328 1.00 9.11 490 PHE A N 1
ATOM 3894 C CA . PHE A 1 480 ? 16.245 7.687 38.725 1.00 9.34 490 PHE A CA 1
ATOM 3895 C C . PHE A 1 480 ? 16.380 7.474 40.229 1.00 9.32 490 PHE A C 1
ATOM 3896 O O . PHE A 1 480 ? 17.057 6.547 40.645 1.00 9.20 490 PHE A O 1
ATOM 3904 N N . GLY A 1 481 ? 15.707 8.295 41.071 1.00 9.56 491 GLY A N 1
ATOM 3905 C CA . GLY A 1 481 ? 15.770 7.987 42.516 1.00 10.52 491 GLY A CA 1
ATOM 3906 C C . GLY A 1 481 ? 15.226 6.662 42.853 1.00 10.28 491 GLY A C 1
ATOM 3907 O O . GLY A 1 481 ? 15.734 5.956 43.694 1.00 10.72 491 GLY A O 1
ATOM 3908 N N . LYS A 1 482 ? 14.074 6.365 42.240 1.00 10.33 492 LYS A N 1
ATOM 3909 C CA . LYS A 1 482 ? 13.503 5.038 42.417 1.00 11.03 492 LYS A CA 1
ATOM 3910 C C . LYS A 1 482 ? 14.349 3.888 41.857 1.00 8.93 492 LYS A C 1
ATOM 3911 O O . LYS A 1 482 ? 14.386 2.799 42.400 1.00 9.87 492 LYS A O 1
ATOM 3917 N N . TYR A 1 483 ? 15.100 4.187 40.759 1.00 9.32 493 TYR A N 1
ATOM 3918 C CA . TYR A 1 483 ? 16.085 3.238 40.229 1.00 8.82 493 TYR A CA 1
ATOM 3919 C C . TYR A 1 483 ? 17.198 2.962 41.244 1.00 8.16 493 TYR A C 1
ATOM 3920 O O . TYR A 1 483 ? 17.560 1.818 41.446 1.00 8.75 493 TYR A O 1
ATOM 3929 N N . LEU A 1 484 ? 17.675 4.035 41.896 1.00 8.90 494 LEU A N 1
ATOM 3930 C CA . LEU A 1 484 ? 18.647 3.836 42.947 1.00 8.98 494 LEU A CA 1
ATOM 3931 C C . LEU A 1 484 ? 18.065 2.967 44.079 1.00 9.68 494 LEU A C 1
ATOM 3932 O O . LEU A 1 484 ? 18.733 2.052 44.548 1.00 9.55 494 LEU A O 1
ATOM 3937 N N . ALA A 1 485 ? 16.818 3.268 44.499 1.00 10.32 495 ALA A N 1
ATOM 3938 C CA . ALA A 1 485 ? 16.167 2.429 45.537 1.00 10.38 495 ALA A CA 1
ATOM 3939 C C . ALA A 1 485 ? 16.068 1.003 45.095 1.00 9.65 495 ALA A C 1
ATOM 3940 O O . ALA A 1 485 ? 16.304 0.085 45.867 1.00 10.59 495 ALA A O 1
ATOM 3942 N N . HIS A 1 486 ? 15.765 0.778 43.798 1.00 9.61 496 HIS A N 1
ATOM 3943 C CA . HIS A 1 486 ? 15.670 -0.601 43.293 1.00 10.24 496 HIS A CA 1
ATOM 3944 C C . HIS A 1 486 ? 16.994 -1.317 43.373 1.00 10.64 496 HIS A C 1
ATOM 3945 O O . HIS A 1 486 ? 17.111 -2.450 43.856 1.00 10.76 496 HIS A O 1
ATOM 3952 N N . TRP A 1 487 ? 18.092 -0.688 42.902 1.00 9.72 497 TRP A N 1
ATOM 3953 C CA . TRP A 1 487 ? 19.410 -1.309 43.066 1.00 9.38 497 TRP A CA 1
ATOM 3954 C C . TRP A 1 487 ? 19.704 -1.574 44.554 1.00 9.63 497 TRP A C 1
ATOM 3955 O O . TRP A 1 487 ? 20.208 -2.630 44.890 1.00 10.34 497 TRP A O 1
ATOM 3966 N N . LEU A 1 488 ? 19.417 -0.618 45.432 1.00 9.68 498 LEU A N 1
ATOM 3967 C CA . LEU A 1 488 ? 19.715 -0.790 46.880 1.00 11.48 498 LEU A CA 1
ATOM 3968 C C . LEU A 1 488 ? 18.904 -1.940 47.448 1.00 11.22 498 LEU A C 1
ATOM 3969 O O . LEU A 1 488 ? 19.426 -2.676 48.334 1.00 13.09 498 LEU A O 1
ATOM 3974 N N . SER A 1 489 ? 17.718 -2.183 46.928 1.00 11.17 499 SER A N 1
ATOM 3975 C CA . SER A 1 489 ? 16.891 -3.273 47.473 1.00 12.95 499 SER A CA 1
ATOM 3976 C C . SER A 1 489 ? 17.472 -4.609 47.249 1.00 14.17 499 SER A C 1
ATOM 3977 O O . SER A 1 489 ? 17.096 -5.549 47.953 1.00 14.94 499 SER A O 1
ATOM 3980 N N . MET A 1 490 ? 18.417 -4.761 46.297 1.00 13.54 500 MET A N 1
ATOM 3981 C CA . MET A 1 490 ? 19.000 -6.070 46.037 1.00 13.85 500 MET A CA 1
ATOM 3982 C C . MET A 1 490 ? 19.752 -6.605 47.217 1.00 14.33 500 MET A C 1
ATOM 3983 O O . MET A 1 490 ? 19.854 -7.836 47.387 1.00 16.45 500 MET A O 1
ATOM 3988 N N . ALA A 1 491 ? 20.215 -5.701 48.073 1.00 14.66 501 ALA A N 1
ATOM 3989 C CA . ALA A 1 491 ? 20.950 -6.144 49.283 1.00 17.13 501 ALA A CA 1
ATOM 3990 C C . ALA A 1 491 ? 20.012 -6.891 50.257 1.00 16.51 501 ALA A C 1
ATOM 3991 O O . ALA A 1 491 ? 20.521 -7.589 51.164 1.00 20.38 501 ALA A O 1
ATOM 3993 N N . HIS A 1 492 ? 18.706 -6.740 50.095 1.00 14.51 502 HIS A N 1
ATOM 3994 C CA . HIS A 1 492 ? 17.792 -7.329 51.059 1.00 15.71 502 HIS A CA 1
ATOM 3995 C C . HIS A 1 492 ? 17.175 -8.577 50.516 1.00 17.58 502 HIS A C 1
ATOM 3996 O O . HIS A 1 492 ? 16.346 -9.191 51.211 1.00 17.60 502 HIS A O 1
ATOM 4003 N N . ARG A 1 493 ? 17.529 -9.004 49.303 1.00 17.96 503 ARG A N 1
ATOM 4004 C CA A ARG A 1 493 ? 17.061 -10.283 48.717 0.60 19.30 503 ARG A CA 1
ATOM 4005 C CA B ARG A 1 493 ? 16.984 -10.218 48.737 0.40 19.22 503 ARG A CA 1
ATOM 4006 C C . ARG A 1 493 ? 17.761 -11.413 49.420 1.00 18.59 503 ARG A C 1
ATOM 4007 O O . ARG A 1 493 ? 18.997 -11.551 49.351 1.00 19.00 503 ARG A O 1
ATOM 4022 N N . PRO A 1 494 ? 17.015 -12.251 50.207 1.00 21.26 504 PRO A N 1
ATOM 4023 C CA . PRO A 1 494 ? 17.737 -13.334 50.904 1.00 22.57 504 PRO A CA 1
ATOM 4024 C C . PRO A 1 494 ? 18.519 -14.267 49.955 1.00 19.68 504 PRO A C 1
ATOM 4025 O O . PRO A 1 494 ? 18.061 -14.580 48.855 1.00 22.02 504 PRO A O 1
ATOM 4029 N N . ALA A 1 495 ? 19.716 -14.628 50.395 1.00 22.71 505 ALA A N 1
ATOM 4030 C CA . ALA A 1 495 ? 20.581 -15.564 49.669 1.00 23.84 505 ALA A CA 1
ATOM 4031 C C . ALA A 1 495 ? 21.227 -14.941 48.412 1.00 22.65 505 ALA A C 1
ATOM 4032 O O . ALA A 1 495 ? 21.979 -15.652 47.724 1.00 23.65 505 ALA A O 1
ATOM 4034 N N . ALA A 1 496 ? 20.998 -13.642 48.128 1.00 19.01 506 ALA A N 1
ATOM 4035 C CA . ALA A 1 496 ? 21.616 -13.021 46.931 1.00 18.65 506 ALA A CA 1
ATOM 4036 C C . ALA A 1 496 ? 23.136 -13.074 47.016 1.00 19.09 506 ALA A C 1
ATOM 4037 O O . ALA A 1 496 ? 23.730 -12.812 48.069 1.00 21.41 506 ALA A O 1
ATOM 4039 N N . LYS A 1 497 ? 23.782 -13.474 45.938 1.00 18.47 507 LYS A N 1
ATOM 4040 C CA . LYS A 1 497 ? 25.238 -13.427 45.842 1.00 18.01 507 LYS A CA 1
ATOM 4041 C C . LYS A 1 497 ? 25.543 -12.099 45.139 1.00 18.03 507 LYS A C 1
ATOM 4042 O O . LYS A 1 497 ? 25.567 -11.976 43.884 1.00 16.87 507 LYS A O 1
ATOM 4048 N N . LEU A 1 498 ? 25.738 -11.062 45.932 1.00 14.03 508 LEU A N 1
ATOM 4049 C CA . LEU A 1 498 ? 25.908 -9.713 45.361 1.00 13.23 508 LEU A CA 1
ATOM 4050 C C . LEU A 1 498 ? 27.261 -9.614 44.680 1.00 13.26 508 LEU A C 1
ATOM 4051 O O . LEU A 1 498 ? 28.299 -9.906 45.294 1.00 16.87 508 LEU A O 1
ATOM 4056 N N . PRO A 1 499 ? 27.322 -9.188 43.407 1.00 12.41 509 PRO A N 1
ATOM 4057 C CA . PRO A 1 499 ? 28.645 -9.085 42.788 1.00 12.81 509 PRO A CA 1
ATOM 4058 C C . PRO A 1 499 ? 29.508 -8.026 43.534 1.00 10.75 509 PRO A C 1
ATOM 4059 O O . PRO A 1 499 ? 28.982 -7.031 44.020 1.00 11.52 509 PRO A O 1
ATOM 4063 N N . LYS A 1 500 ? 30.817 -8.236 43.462 1.00 11.20 510 LYS A N 1
ATOM 4064 C CA . LYS A 1 500 ? 31.742 -7.190 43.867 1.00 11.30 510 LYS A CA 1
ATOM 4065 C C . LYS A 1 500 ? 31.637 -6.046 42.879 1.00 9.78 510 LYS A C 1
ATOM 4066 O O . LYS A 1 500 ? 31.449 -6.282 41.666 1.00 11.52 510 LYS A O 1
ATOM 4072 N N . ILE A 1 501 ? 31.721 -4.806 43.317 1.00 9.14 511 ILE A N 1
ATOM 4073 C CA . ILE A 1 501 ? 31.600 -3.619 42.462 1.00 9.12 511 ILE A CA 1
ATOM 4074 C C . ILE A 1 501 ? 32.932 -2.912 42.382 1.00 8.58 511 ILE A C 1
ATOM 4075 O O . ILE A 1 501 ? 33.579 -2.683 43.449 1.00 9.46 511 ILE A O 1
ATOM 4080 N N . PHE A 1 502 ? 33.371 -2.604 41.179 1.00 8.73 512 PHE A N 1
ATOM 4081 C CA . PHE A 1 502 ? 34.579 -1.858 40.906 1.00 8.46 512 PHE A CA 1
ATOM 4082 C C . PHE A 1 502 ? 34.262 -0.602 40.149 1.00 8.38 512 PHE A C 1
ATOM 4083 O O . PHE A 1 502 ? 33.235 -0.511 39.449 1.00 8.75 512 PHE A O 1
ATOM 4091 N N . HIS A 1 503 ? 35.185 0.346 40.139 1.00 8.10 513 HIS A N 1
ATOM 4092 C CA . HIS A 1 503 ? 35.156 1.484 39.277 1.00 7.64 513 HIS A CA 1
ATOM 4093 C C . HIS A 1 503 ? 36.490 1.627 38.601 1.00 7.37 513 HIS A C 1
ATOM 4094 O O . HIS A 1 503 ? 37.540 1.551 39.280 1.00 8.00 513 HIS A O 1
ATOM 4101 N N . VAL A 1 504 ? 36.491 1.822 37.276 1.00 7.57 514 VAL A N 1
ATOM 4102 C CA . VAL A 1 504 ? 37.712 1.973 36.527 1.00 7.82 514 VAL A CA 1
ATOM 4103 C C . VAL A 1 504 ? 37.766 3.378 35.921 1.00 8.12 514 VAL A C 1
ATOM 4104 O O . VAL A 1 504 ? 36.748 4.055 35.730 1.00 8.35 514 VAL A O 1
ATOM 4108 N N . ASN A 1 505 ? 38.976 3.747 35.551 1.00 7.62 515 ASN A N 1
ATOM 4109 C CA . ASN A 1 505 ? 39.220 4.969 34.793 1.00 8.18 515 ASN A CA 1
ATOM 4110 C C . ASN A 1 505 ? 40.330 4.765 33.866 1.00 7.69 515 ASN A C 1
ATOM 4111 O O . ASN A 1 505 ? 41.484 4.782 34.282 1.00 8.86 515 ASN A O 1
ATOM 4116 N N . TRP A 1 506 ? 40.041 4.602 32.565 1.00 8.27 516 TRP A N 1
ATOM 4117 C CA . TRP A 1 506 ? 41.082 4.448 31.548 1.00 8.66 516 TRP A CA 1
ATOM 4118 C C . TRP A 1 506 ? 41.666 5.778 31.147 1.00 9.15 516 TRP A C 1
ATOM 4119 O O . TRP A 1 506 ? 42.641 5.817 30.375 1.00 9.06 516 TRP A O 1
ATOM 4130 N N . PHE A 1 507 ? 41.082 6.889 31.575 1.00 9.12 517 PHE A N 1
ATOM 4131 C CA . PHE A 1 507 ? 41.265 8.182 30.890 1.00 9.18 517 PHE A CA 1
ATOM 4132 C C . PHE A 1 507 ? 41.984 9.230 31.746 1.00 9.44 517 PHE A C 1
ATOM 4133 O O . PHE A 1 507 ? 41.959 10.419 31.363 1.00 10.07 517 PHE A O 1
ATOM 4141 N N . ARG A 1 508 ? 42.607 8.858 32.863 1.00 9.47 518 ARG A N 1
ATOM 4142 C CA . ARG A 1 508 ? 43.352 9.854 33.648 1.00 9.99 518 ARG A CA 1
ATOM 4143 C C . ARG A 1 508 ? 44.525 10.379 32.809 1.00 10.11 518 ARG A C 1
ATOM 4144 O O . ARG A 1 508 ? 45.233 9.627 32.130 1.00 10.49 518 ARG A O 1
ATOM 4152 N N . LYS A 1 509 ? 44.740 11.690 32.898 1.00 10.61 519 LYS A N 1
ATOM 4153 C CA . LYS A 1 509 ? 45.784 12.374 32.133 1.00 11.80 519 LYS A CA 1
ATOM 4154 C C . LYS A 1 509 ? 46.822 13.005 33.033 1.00 12.70 519 LYS A C 1
ATOM 4155 O O . LYS A 1 509 ? 46.524 13.413 34.182 1.00 13.66 519 LYS A O 1
ATOM 4161 N N . ASP A 1 510 ? 48.066 13.015 32.546 1.00 13.66 520 ASP A N 1
ATOM 4162 C CA . ASP A 1 510 ? 49.150 13.693 33.280 1.00 16.20 520 ASP A CA 1
ATOM 4163 C C . ASP A 1 510 ? 49.076 15.190 33.058 1.00 16.01 520 ASP A C 1
ATOM 4164 O O . ASP A 1 510 ? 48.181 15.731 32.411 1.00 14.98 520 ASP A O 1
ATOM 4169 N N . LYS A 1 511 ? 50.102 15.891 33.581 1.00 17.89 521 LYS A N 1
ATOM 4170 C CA . LYS A 1 511 ? 50.105 17.377 33.575 1.00 20.28 521 LYS A CA 1
ATOM 4171 C C . LYS A 1 511 ? 50.161 17.952 32.159 1.00 22.88 521 LYS A C 1
ATOM 4172 O O . LYS A 1 511 ? 49.897 19.140 31.952 1.00 26.27 521 LYS A O 1
ATOM 4178 N N . ASN A 1 512 ? 50.527 17.130 31.184 1.00 21.92 522 ASN A N 1
ATOM 4179 C CA . ASN A 1 512 ? 50.685 17.542 29.758 1.00 21.71 522 ASN A CA 1
ATOM 4180 C C . ASN A 1 512 ? 49.500 17.141 28.877 1.00 22.56 522 ASN A C 1
ATOM 4181 O O . ASN A 1 512 ? 49.494 17.319 27.657 1.00 24.48 522 ASN A O 1
ATOM 4186 N N . GLY A 1 513 ? 48.487 16.524 29.511 1.00 18.06 523 GLY A N 1
ATOM 4187 C CA . GLY A 1 513 ? 47.321 16.065 28.786 1.00 17.51 523 GLY A CA 1
ATOM 4188 C C . GLY A 1 513 ? 47.487 14.666 28.156 1.00 16.43 523 GLY A C 1
ATOM 4189 O O . GLY A 1 513 ? 46.605 14.260 27.397 1.00 17.51 523 GLY A O 1
ATOM 4190 N N . LYS A 1 514 ? 48.561 13.968 28.513 1.00 15.49 524 LYS A N 1
ATOM 4191 C CA . LYS A 1 514 ? 48.780 12.638 27.965 1.00 14.22 524 LYS A CA 1
ATOM 4192 C C . LYS A 1 514 ? 48.100 11.571 28.869 1.00 12.06 524 LYS A C 1
ATOM 4193 O O . LYS A 1 514 ? 48.199 11.616 30.087 1.00 12.30 524 LYS A O 1
ATOM 4199 N N . PHE A 1 515 ? 47.476 10.568 28.241 1.00 12.00 525 PHE A N 1
ATOM 4200 C CA . PHE A 1 515 ? 46.935 9.460 29.054 1.00 11.62 525 PHE A CA 1
ATOM 4201 C C . PHE A 1 515 ? 48.005 8.777 29.885 1.00 11.66 525 PHE A C 1
ATOM 4202 O O . PHE A 1 515 ? 49.108 8.440 29.348 1.00 12.92 525 PHE A O 1
ATOM 4210 N N . LEU A 1 516 ? 47.791 8.590 31.165 1.00 11.35 526 LEU A N 1
ATOM 4211 C CA . LEU A 1 516 ? 48.738 7.913 32.012 1.00 11.44 526 LEU A CA 1
ATOM 4212 C C . LEU A 1 516 ? 48.725 6.394 31.801 1.00 11.86 526 LEU A C 1
ATOM 4213 O O . LEU A 1 516 ? 49.667 5.722 32.248 1.00 14.11 526 LEU A O 1
ATOM 4218 N N . TRP A 1 517 ? 47.664 5.810 31.246 1.00 10.94 527 TRP A N 1
ATOM 4219 C CA . TRP A 1 517 ? 47.511 4.351 31.131 1.00 10.05 527 TRP A CA 1
ATOM 4220 C C . TRP A 1 517 ? 47.334 4.041 29.665 1.00 10.25 527 TRP A C 1
ATOM 4221 O O . TRP A 1 517 ? 46.498 4.664 29.010 1.00 10.63 527 TRP A O 1
ATOM 4232 N N . PRO A 1 518 ? 48.024 3.027 29.118 1.00 10.71 528 PRO A N 1
ATOM 4233 C CA . PRO A 1 518 ? 47.896 2.753 27.693 1.00 10.83 528 PRO A CA 1
ATOM 4234 C C . PRO A 1 518 ? 46.578 2.112 27.305 1.00 10.86 528 PRO A C 1
ATOM 4235 O O . PRO A 1 518 ? 46.136 2.228 26.153 1.00 12.41 528 PRO A O 1
ATOM 4239 N N . GLY A 1 519 ? 45.915 1.431 28.216 1.00 9.79 529 GLY A N 1
ATOM 4240 C CA . GLY A 1 519 ? 44.550 0.949 27.940 1.00 10.05 529 GLY A CA 1
ATOM 4241 C C . GLY A 1 519 ? 44.444 -0.156 26.906 1.00 10.36 529 GLY A C 1
ATOM 4242 O O . GLY A 1 519 ? 45.424 -0.879 26.614 1.00 10.44 529 GLY A O 1
ATOM 4243 N N . PHE A 1 520 ? 43.245 -0.294 26.377 1.00 10.17 530 PHE A N 1
ATOM 4244 C CA . PHE A 1 520 ? 42.886 -1.325 25.372 1.00 10.69 530 PHE A CA 1
ATOM 4245 C C . PHE A 1 520 ? 43.292 -2.689 25.915 1.00 10.28 530 PHE A C 1
ATOM 4246 O O . PHE A 1 520 ? 42.879 -3.061 27.035 1.00 10.39 530 PHE A O 1
ATOM 4254 N N . GLY A 1 521 ? 44.106 -3.477 25.189 1.00 11.15 531 GLY A N 1
ATOM 4255 C CA . GLY A 1 521 ? 44.373 -4.815 25.702 1.00 12.49 531 GLY A CA 1
ATOM 4256 C C . GLY A 1 521 ? 45.184 -4.855 26.995 1.00 10.47 531 GLY A C 1
ATOM 4257 O O . GLY A 1 521 ? 45.159 -5.877 27.697 1.00 11.70 531 GLY A O 1
ATOM 4258 N N . GLU A 1 522 ? 45.839 -3.734 27.346 1.00 10.50 532 GLU A N 1
ATOM 4259 C CA . GLU A 1 522 ? 46.495 -3.632 28.614 1.00 9.51 532 GLU A CA 1
ATOM 4260 C C . GLU A 1 522 ? 45.518 -3.623 29.798 1.00 9.20 532 GLU A C 1
ATOM 4261 O O . GLU A 1 522 ? 45.910 -3.896 30.926 1.00 9.96 532 GLU A O 1
ATOM 4267 N N . ASN A 1 523 ? 44.229 -3.321 29.544 1.00 9.68 533 ASN A N 1
ATOM 4268 C CA . ASN A 1 523 ? 43.238 -3.344 30.597 1.00 9.12 533 ASN A CA 1
ATOM 4269 C C . ASN A 1 523 ? 43.089 -4.747 31.153 1.00 9.30 533 ASN A C 1
ATOM 4270 O O . ASN A 1 523 ? 42.522 -4.912 32.221 1.00 8.95 533 ASN A O 1
ATOM 4275 N N . SER A 1 524 ? 43.583 -5.789 30.445 1.00 10.07 534 SER A N 1
ATOM 4276 C CA . SER A 1 524 ? 43.634 -7.139 31.023 1.00 10.45 534 SER A CA 1
ATOM 4277 C C . SER A 1 524 ? 44.314 -7.208 32.380 1.00 9.71 534 SER A C 1
ATOM 4278 O O . SER A 1 524 ? 44.003 -8.024 33.192 1.00 9.91 534 SER A O 1
ATOM 4281 N N . ARG A 1 525 ? 45.272 -6.296 32.593 1.00 10.02 535 ARG A N 1
ATOM 4282 C CA . ARG A 1 525 ? 45.979 -6.247 33.859 1.00 9.56 535 ARG A CA 1
ATOM 4283 C C . ARG A 1 525 ? 45.078 -5.837 34.977 1.00 9.38 535 ARG A C 1
ATOM 4284 O O . ARG A 1 525 ? 45.196 -6.316 36.115 1.00 10.00 535 ARG A O 1
ATOM 4292 N N . VAL A 1 526 ? 44.120 -4.922 34.675 1.00 8.94 536 VAL A N 1
ATOM 4293 C CA . VAL A 1 526 ? 43.156 -4.510 35.712 1.00 9.47 536 VAL A CA 1
ATOM 4294 C C . VAL A 1 526 ? 42.138 -5.647 35.949 1.00 8.42 536 VAL A C 1
ATOM 4295 O O . VAL A 1 526 ? 41.769 -5.941 37.070 1.00 9.10 536 VAL A O 1
ATOM 4299 N N . LEU A 1 527 ? 41.696 -6.297 34.856 1.00 9.62 537 LEU A N 1
ATOM 4300 C CA . LEU A 1 527 ? 40.780 -7.441 35.017 1.00 9.45 537 LEU A CA 1
ATOM 4301 C C . LEU A 1 527 ? 41.394 -8.553 35.850 1.00 9.39 537 LEU A C 1
ATOM 4302 O O . LEU A 1 527 ? 40.710 -9.159 36.648 1.00 9.59 537 LEU A O 1
ATOM 4307 N N . GLU A 1 528 ? 42.706 -8.767 35.664 1.00 9.55 538 GLU A N 1
ATOM 4308 C CA . GLU A 1 528 ? 43.375 -9.794 36.497 1.00 10.29 538 GLU A CA 1
ATOM 4309 C C . GLU A 1 528 ? 43.243 -9.431 37.992 1.00 9.70 538 GLU A C 1
ATOM 4310 O O . GLU A 1 528 ? 42.963 -10.286 38.843 1.00 10.20 538 GLU A O 1
ATOM 4316 N N . TRP A 1 529 ? 43.447 -8.168 38.321 1.00 9.77 539 TRP A N 1
ATOM 4317 C CA . TRP A 1 529 ? 43.323 -7.764 39.721 1.00 9.62 539 TRP A CA 1
ATOM 4318 C C . TRP A 1 529 ? 41.940 -7.958 40.253 1.00 9.20 539 TRP A C 1
ATOM 4319 O O . TRP A 1 529 ? 41.687 -8.459 41.366 1.00 9.59 539 TRP A O 1
ATOM 4330 N N . MET A 1 530 ? 40.914 -7.621 39.439 1.00 9.31 540 MET A N 1
ATOM 4331 C CA . MET A 1 530 ? 39.513 -7.850 39.837 1.00 9.23 540 MET A CA 1
ATOM 4332 C C . MET A 1 530 ? 39.197 -9.329 40.115 1.00 9.36 540 MET A C 1
ATOM 4333 O O . MET A 1 530 ? 38.519 -9.647 41.059 1.00 10.34 540 MET A O 1
ATOM 4338 N N . PHE A 1 531 ? 39.668 -10.134 39.192 1.00 9.37 541 PHE A N 1
ATOM 4339 C CA . PHE A 1 531 ? 39.482 -11.615 39.282 1.00 10.35 541 PHE A CA 1
ATOM 4340 C C . PHE A 1 531 ? 40.022 -12.127 40.611 1.00 10.74 541 PHE A C 1
ATOM 4341 O O . PHE A 1 531 ? 39.325 -12.813 41.369 1.00 10.89 541 PHE A O 1
ATOM 4349 N N . GLY A 1 532 ? 41.266 -11.705 40.949 1.00 10.60 542 GLY A N 1
ATOM 4350 C CA . GLY A 1 532 ? 41.847 -12.161 42.248 1.00 11.24 542 GLY A CA 1
ATOM 4351 C C . GLY A 1 532 ? 41.106 -11.601 43.389 1.00 10.69 542 GLY A C 1
ATOM 4352 O O . GLY A 1 532 ? 40.930 -12.336 44.424 1.00 12.17 542 GLY A O 1
ATOM 4353 N N . ARG A 1 533 ? 40.582 -10.393 43.308 1.00 10.03 543 ARG A N 1
ATOM 4354 C CA A ARG A 1 533 ? 39.828 -9.885 44.366 0.60 10.54 543 ARG A CA 1
ATOM 4355 C CA B ARG A 1 533 ? 39.752 -9.857 44.429 0.40 10.57 543 ARG A CA 1
ATOM 4356 C C . ARG A 1 533 ? 38.511 -10.657 44.598 1.00 11.53 543 ARG A C 1
ATOM 4357 O O . ARG A 1 533 ? 38.093 -10.897 45.724 1.00 12.82 543 ARG A O 1
ATOM 4372 N N . ILE A 1 534 ? 37.843 -11.032 43.501 1.00 10.87 544 ILE A N 1
ATOM 4373 C CA . ILE A 1 534 ? 36.640 -11.852 43.616 1.00 12.15 544 ILE A CA 1
ATOM 4374 C C . ILE A 1 534 ? 36.978 -13.196 44.318 1.00 12.37 544 ILE A C 1
ATOM 4375 O O . ILE A 1 534 ? 36.139 -13.646 45.109 1.00 13.97 544 ILE A O 1
ATOM 4380 N N . GLU A 1 535 ? 38.156 -13.699 44.037 1.00 12.07 545 GLU A N 1
ATOM 4381 C CA A GLU A 1 535 ? 38.578 -14.961 44.702 0.50 14.34 545 GLU A CA 1
ATOM 4382 C CA B GLU A 1 535 ? 38.715 -14.967 44.629 0.50 14.80 545 GLU A CA 1
ATOM 4383 C C . GLU A 1 535 ? 39.089 -14.767 46.104 1.00 16.87 545 GLU A C 1
ATOM 4384 O O . GLU A 1 535 ? 39.465 -15.749 46.780 1.00 19.93 545 GLU A O 1
ATOM 4395 N N . GLY A 1 536 ? 39.088 -13.547 46.597 1.00 14.86 546 GLY A N 1
ATOM 4396 C CA . GLY A 1 536 ? 39.459 -13.261 47.986 1.00 16.12 546 GLY A CA 1
ATOM 4397 C C . GLY A 1 536 ? 40.912 -13.012 48.194 1.00 15.31 546 GLY A C 1
ATOM 4398 O O . GLY A 1 536 ? 41.341 -13.038 49.403 1.00 18.62 546 GLY A O 1
ATOM 4399 N N . GLU A 1 537 ? 41.720 -12.832 47.160 1.00 14.60 547 GLU A N 1
ATOM 4400 C CA . GLU A 1 537 ? 43.152 -12.541 47.341 1.00 15.32 547 GLU A CA 1
ATOM 4401 C C . GLU A 1 537 ? 43.398 -11.271 48.127 1.00 15.08 547 GLU A C 1
ATOM 4402 O O . GLU A 1 537 ? 42.698 -10.246 47.991 1.00 14.28 547 GLU A O 1
ATOM 4408 N N . ASP A 1 538 ? 44.433 -11.322 48.952 1.00 14.98 548 ASP A N 1
ATOM 4409 C CA . ASP A 1 538 ? 44.806 -10.204 49.788 1.00 14.21 548 ASP A CA 1
ATOM 4410 C C . ASP A 1 538 ? 45.688 -9.220 48.999 1.00 15.03 548 ASP A C 1
ATOM 4411 O O . ASP A 1 538 ? 46.874 -8.998 49.319 1.00 17.29 548 ASP A O 1
ATOM 4416 N N . SER A 1 539 ? 45.096 -8.617 47.954 1.00 12.88 549 SER A N 1
ATOM 4417 C CA . SER A 1 539 ? 45.801 -7.816 46.982 1.00 12.53 549 SER A CA 1
ATOM 4418 C C . SER A 1 539 ? 45.349 -6.347 46.992 1.00 11.06 549 SER A C 1
ATOM 4419 O O . SER A 1 539 ? 45.692 -5.570 46.103 1.00 11.42 549 SER A O 1
ATOM 4422 N N . ALA A 1 540 ? 44.595 -5.994 48.033 1.00 11.65 550 ALA A N 1
ATOM 4423 C CA . ALA A 1 540 ? 43.989 -4.660 48.123 1.00 11.81 550 ALA A CA 1
ATOM 4424 C C . ALA A 1 540 ? 44.476 -3.832 49.305 1.00 10.97 550 ALA A C 1
ATOM 4425 O O . ALA A 1 540 ? 44.640 -4.401 50.451 1.00 14.03 550 ALA A O 1
ATOM 4427 N N . LYS A 1 541 ? 44.572 -2.542 49.132 1.00 12.41 551 LYS A N 1
ATOM 4428 C CA . LYS A 1 541 ? 44.886 -1.577 50.197 1.00 11.96 551 LYS A CA 1
ATOM 4429 C C . LYS A 1 541 ? 43.688 -0.669 50.374 1.00 11.78 551 LYS A C 1
ATOM 4430 O O . LYS A 1 541 ? 43.124 -0.113 49.398 1.00 11.70 551 LYS A O 1
ATOM 4436 N N . LEU A 1 542 ? 43.277 -0.469 51.601 1.00 11.61 552 LEU A N 1
ATOM 4437 C CA . LEU A 1 542 ? 42.157 0.384 51.922 1.00 11.85 552 LEU A CA 1
ATOM 4438 C C . LEU A 1 542 ? 42.526 1.867 51.796 1.00 13.47 552 LEU A C 1
ATOM 4439 O O . LEU A 1 542 ? 43.612 2.265 52.292 1.00 15.11 552 LEU A O 1
ATOM 4444 N N . THR A 1 543 ? 41.715 2.675 51.168 1.00 11.93 553 THR A N 1
ATOM 4445 C CA . THR A 1 543 ? 41.875 4.109 51.003 1.00 12.62 553 THR A CA 1
ATOM 4446 C C . THR A 1 543 ? 40.519 4.765 51.295 1.00 12.91 553 THR A C 1
ATOM 4447 O O . THR A 1 543 ? 39.503 4.105 51.329 1.00 12.89 553 THR A O 1
ATOM 4451 N N . PRO A 1 544 ? 40.456 6.106 51.379 1.00 13.44 554 PRO A N 1
ATOM 4452 C CA . PRO A 1 544 ? 39.194 6.792 51.562 1.00 15.04 554 PRO A CA 1
ATOM 4453 C C . PRO A 1 544 ? 38.138 6.523 50.523 1.00 13.95 554 PRO A C 1
ATOM 4454 O O . PRO A 1 544 ? 36.960 6.709 50.755 1.00 15.86 554 PRO A O 1
ATOM 4458 N N . ILE A 1 545 ? 38.534 6.164 49.298 1.00 12.28 555 ILE A N 1
ATOM 4459 C CA . ILE A 1 545 ? 37.558 6.069 48.210 1.00 11.75 555 ILE A CA 1
ATOM 4460 C C . ILE A 1 545 ? 37.084 4.581 47.995 1.00 10.75 555 ILE A C 1
ATOM 4461 O O . ILE A 1 545 ? 36.210 4.349 47.191 1.00 12.13 555 ILE A O 1
ATOM 4466 N N . GLY A 1 546 ? 37.768 3.660 48.669 1.00 11.42 556 GLY A N 1
ATOM 4467 C CA . GLY A 1 546 ? 37.599 2.238 48.396 1.00 11.88 556 GLY A CA 1
ATOM 4468 C C . GLY A 1 546 ? 38.902 1.517 48.423 1.00 11.38 556 GLY A C 1
ATOM 4469 O O . GLY A 1 546 ? 39.932 2.073 48.842 1.00 11.72 556 GLY A O 1
ATOM 4470 N N . TYR A 1 547 ? 38.915 0.241 48.069 1.00 9.84 557 TYR A N 1
ATOM 4471 C CA . TYR A 1 547 ? 40.166 -0.501 47.956 1.00 10.03 557 TYR A CA 1
ATOM 4472 C C . TYR A 1 547 ? 40.859 -0.297 46.677 1.00 8.88 557 TYR A C 1
ATOM 4473 O O . TYR A 1 547 ? 40.188 -0.249 45.620 1.00 10.83 557 TYR A O 1
ATOM 4482 N N . VAL A 1 548 ? 42.160 -0.155 46.683 1.00 9.76 558 VAL A N 1
ATOM 4483 C CA . VAL A 1 548 ? 42.943 0.000 45.480 1.00 10.79 558 VAL A CA 1
ATOM 4484 C C . VAL A 1 548 ? 43.961 -1.144 45.448 1.00 10.14 558 VAL A C 1
ATOM 4485 O O . VAL A 1 548 ? 44.188 -1.788 46.487 1.00 10.87 558 VAL A O 1
ATOM 4489 N N . PRO A 1 549 ? 44.650 -1.399 44.343 1.00 10.67 559 PRO A N 1
ATOM 4490 C CA . PRO A 1 549 ? 45.655 -2.469 44.344 1.00 10.97 559 PRO A CA 1
ATOM 4491 C C . PRO A 1 549 ? 46.807 -2.099 45.307 1.00 11.71 559 PRO A C 1
ATOM 4492 O O . PRO A 1 549 ? 47.216 -0.962 45.382 1.00 12.71 559 PRO A O 1
ATOM 4496 N N . LYS A 1 550 ? 47.322 -3.113 45.954 1.00 12.50 560 LYS A N 1
ATOM 4497 C CA . LYS A 1 550 ? 48.567 -2.959 46.775 1.00 13.13 560 LYS A CA 1
ATOM 4498 C C . LYS A 1 550 ? 49.661 -2.637 45.783 1.00 14.30 560 LYS A C 1
ATOM 4499 O O . LYS A 1 550 ? 49.598 -2.924 44.592 1.00 15.81 560 LYS A O 1
ATOM 4505 N N . GLU A 1 551 ? 50.734 -2.029 46.293 1.00 18.56 561 GLU A N 1
ATOM 4506 C CA . GLU A 1 551 ? 51.981 -1.884 45.542 1.00 20.72 561 GLU A CA 1
ATOM 4507 C C . GLU A 1 551 ? 52.397 -3.268 45.047 1.00 18.87 561 GLU A C 1
ATOM 4508 O O . GLU A 1 551 ? 52.306 -4.292 45.746 1.00 22.59 561 GLU A O 1
ATOM 4514 N N . ASP A 1 552 ? 52.818 -3.288 43.812 1.00 22.80 562 ASP A N 1
ATOM 4515 C CA . ASP A 1 552 ? 53.239 -4.530 43.191 1.00 22.05 562 ASP A CA 1
ATOM 4516 C C . ASP A 1 552 ? 52.116 -5.507 42.886 1.00 17.95 562 ASP A C 1
ATOM 4517 O O . ASP A 1 552 ? 52.368 -6.496 42.243 1.00 20.43 562 ASP A O 1
ATOM 4522 N N . ALA A 1 553 ? 50.872 -5.192 43.258 1.00 16.45 563 ALA A N 1
ATOM 4523 C CA . ALA A 1 553 ? 49.799 -6.171 42.942 1.00 15.82 563 ALA A CA 1
ATOM 4524 C C . ALA A 1 553 ? 49.442 -6.235 41.459 1.00 14.47 563 ALA A C 1
ATOM 4525 O O . ALA A 1 553 ? 49.166 -7.279 40.961 1.00 16.92 563 ALA A O 1
ATOM 4527 N N . LEU A 1 554 ? 49.453 -5.109 40.761 1.00 14.78 564 LEU A N 1
ATOM 4528 C CA . LEU A 1 554 ? 49.162 -5.137 39.299 1.00 14.85 564 LEU A CA 1
ATOM 4529 C C . LEU A 1 554 ? 50.349 -5.638 38.531 1.00 16.43 564 LEU A C 1
ATOM 4530 O O . LEU A 1 554 ? 51.518 -5.292 38.858 1.00 19.00 564 LEU A O 1
ATOM 4535 N N . ASN A 1 555 ? 50.134 -6.453 37.532 1.00 15.32 565 ASN A N 1
ATOM 4536 C CA . ASN A 1 555 ? 51.227 -6.858 36.688 1.00 15.90 565 ASN A CA 1
ATOM 4537 C C . ASN A 1 555 ? 51.496 -5.733 35.701 1.00 16.27 565 ASN A C 1
ATOM 4538 O O . ASN A 1 555 ? 50.689 -5.453 34.775 1.00 15.24 565 ASN A O 1
ATOM 4543 N N . LEU A 1 556 ? 52.663 -5.136 35.811 1.00 16.39 566 LEU A N 1
ATOM 4544 C CA . LEU A 1 556 ? 53.065 -4.032 34.987 1.00 18.11 566 LEU A CA 1
ATOM 4545 C C . LEU A 1 556 ? 54.277 -4.372 34.095 1.00 18.78 566 LEU A C 1
ATOM 4546 O O . LEU A 1 556 ? 54.880 -3.484 33.467 1.00 22.78 566 LEU A O 1
ATOM 4551 N N . LYS A 1 557 ? 54.543 -5.662 33.982 1.00 20.02 567 LYS A N 1
ATOM 4552 C CA . LYS A 1 557 ? 55.627 -6.137 33.130 1.00 22.33 567 LYS A CA 1
ATOM 4553 C C . LYS A 1 557 ? 55.329 -5.782 31.690 1.00 20.88 567 LYS A C 1
ATOM 4554 O O . LYS A 1 557 ? 54.270 -6.155 31.165 1.00 20.25 567 LYS A O 1
ATOM 4560 N N . GLY A 1 558 ? 56.283 -5.129 31.005 1.00 19.14 568 GLY A N 1
ATOM 4561 C CA . GLY A 1 558 ? 56.029 -4.663 29.613 1.00 20.62 568 GLY A CA 1
ATOM 4562 C C . GLY A 1 558 ? 55.606 -3.214 29.573 1.00 21.76 568 GLY A C 1
ATOM 4563 O O . GLY A 1 558 ? 55.594 -2.631 28.482 1.00 25.86 568 GLY A O 1
ATOM 4564 N N . LEU A 1 559 ? 55.246 -2.658 30.739 1.00 19.97 569 LEU A N 1
ATOM 4565 C CA . LEU A 1 559 ? 54.831 -1.232 30.977 1.00 23.42 569 LEU A CA 1
ATOM 4566 C C . LEU A 1 559 ? 55.668 -0.440 32.031 1.00 24.49 569 LEU A C 1
ATOM 4567 O O . LEU A 1 559 ? 55.147 0.289 32.910 1.00 24.87 569 LEU A O 1
ATOM 4572 N N . GLY A 1 560 ? 56.994 -0.511 31.913 1.00 25.24 570 GLY A N 1
ATOM 4573 C CA . GLY A 1 560 ? 57.858 0.271 32.820 1.00 24.01 570 GLY A CA 1
ATOM 4574 C C . GLY A 1 560 ? 57.856 1.781 32.724 1.00 20.70 570 GLY A C 1
ATOM 4575 O O . GLY A 1 560 ? 58.163 2.518 33.693 1.00 23.78 570 GLY A O 1
ATOM 4576 N N . ASP A 1 561 ? 57.416 2.286 31.615 1.00 23.62 571 ASP A N 1
ATOM 4577 C CA . ASP A 1 561 ? 57.236 3.712 31.479 1.00 27.39 571 ASP A CA 1
ATOM 4578 C C . ASP A 1 561 ? 55.954 4.262 32.147 1.00 26.49 571 ASP A C 1
ATOM 4579 O O . ASP A 1 561 ? 55.761 5.476 32.105 1.00 29.01 571 ASP A O 1
ATOM 4584 N N . VAL A 1 562 ? 55.118 3.414 32.784 1.00 22.67 572 VAL A N 1
ATOM 4585 C CA . VAL A 1 562 ? 53.909 3.918 33.515 1.00 21.88 572 VAL A CA 1
ATOM 4586 C C . VAL A 1 562 ? 54.255 4.615 34.838 1.00 23.73 572 VAL A C 1
ATOM 4587 O O . VAL A 1 562 ? 54.958 4.076 35.690 1.00 29.37 572 VAL A O 1
ATOM 4591 N N . ASN A 1 563 ? 53.723 5.819 35.006 1.00 21.53 573 ASN A N 1
ATOM 4592 C CA . ASN A 1 563 ? 53.821 6.542 36.257 1.00 25.36 573 ASN A CA 1
ATOM 4593 C C . ASN A 1 563 ? 52.765 6.158 37.287 1.00 24.77 573 ASN A C 1
ATOM 4594 O O . ASN A 1 563 ? 51.617 6.701 37.320 1.00 20.61 573 ASN A O 1
ATOM 4599 N N . VAL A 1 564 ? 53.162 5.260 38.162 1.00 27.11 574 VAL A N 1
ATOM 4600 C CA . VAL A 1 564 ? 52.274 4.521 39.025 1.00 31.05 574 VAL A CA 1
ATOM 4601 C C . VAL A 1 564 ? 51.664 5.374 40.153 1.00 30.58 574 VAL A C 1
ATOM 4602 O O . VAL A 1 564 ? 50.464 5.277 40.488 1.00 26.75 574 VAL A O 1
ATOM 4606 N N . GLU A 1 565 ? 52.515 6.182 40.767 1.00 31.12 575 GLU A N 1
ATOM 4607 C CA . GLU A 1 565 ? 52.116 7.036 41.882 1.00 31.05 575 GLU A CA 1
ATOM 4608 C C . GLU A 1 565 ? 51.109 8.058 41.397 1.00 27.38 575 GLU A C 1
ATOM 4609 O O . GLU A 1 565 ? 50.132 8.359 42.089 1.00 25.75 575 GLU A O 1
ATOM 4615 N N . GLU A 1 566 ? 51.344 8.576 40.206 1.00 24.07 576 GLU A N 1
ATOM 4616 C CA . GLU A 1 566 ? 50.484 9.581 39.640 1.00 21.40 576 GLU A CA 1
ATOM 4617 C C . GLU A 1 566 ? 49.105 8.970 39.195 1.00 19.77 576 GLU A C 1
ATOM 4618 O O . GLU A 1 566 ? 48.007 9.513 39.425 1.00 20.36 576 GLU A O 1
ATOM 4624 N N . LEU A 1 567 ? 49.162 7.831 38.523 1.00 16.31 577 LEU A N 1
ATOM 4625 C CA . LEU A 1 567 ? 47.958 7.158 38.071 1.00 14.81 577 LEU A CA 1
ATOM 4626 C C . LEU A 1 567 ? 47.109 6.690 39.220 1.00 13.37 577 LEU A C 1
ATOM 4627 O O . LEU A 1 567 ? 45.875 6.672 39.126 1.00 12.93 577 LEU A O 1
ATOM 4632 N N . PHE A 1 568 ? 47.746 6.316 40.329 1.00 14.63 578 PHE A N 1
ATOM 4633 C CA A PHE A 1 568 ? 47.167 5.742 41.441 0.50 15.20 578 PHE A CA 1
ATOM 4634 C CA B PHE A 1 568 ? 46.943 5.887 41.477 0.50 14.89 578 PHE A CA 1
ATOM 4635 C C . PHE A 1 568 ? 46.889 6.821 42.584 1.00 16.63 578 PHE A C 1
ATOM 4636 O O . PHE A 1 568 ? 46.299 6.517 43.616 1.00 18.80 578 PHE A O 1
ATOM 4651 N N . GLY A 1 569 ? 47.331 8.069 42.371 1.00 16.82 579 GLY A N 1
ATOM 4652 C CA . GLY A 1 569 ? 47.209 9.098 43.411 1.00 16.38 579 GLY A CA 1
ATOM 4653 C C . GLY A 1 569 ? 45.810 9.501 43.862 1.00 16.29 579 GL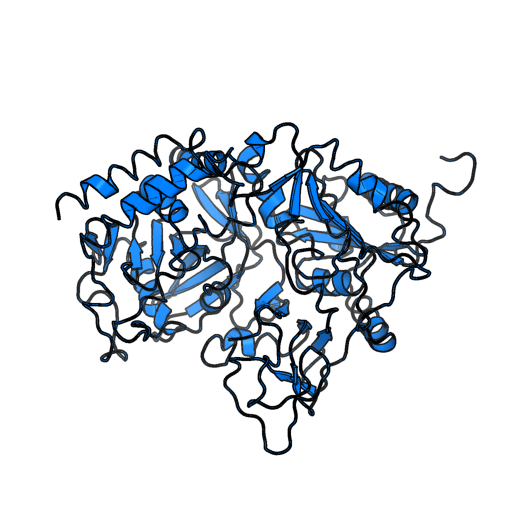Y A C 1
ATOM 4654 O O . GLY A 1 569 ? 44.839 9.640 43.046 1.00 17.98 579 GLY A O 1
ATOM 4655 N N . ILE A 1 570 ? 45.663 9.749 45.151 1.00 14.42 580 ILE A N 1
ATOM 4656 C CA . ILE A 1 570 ? 44.391 10.235 45.706 1.00 16.06 580 ILE A CA 1
ATOM 4657 C C . ILE A 1 570 ? 44.695 11.527 46.466 1.00 14.92 580 ILE A C 1
ATOM 4658 O O . ILE A 1 570 ? 45.455 11.504 47.473 1.00 18.18 580 ILE A O 1
ATOM 4663 N N . SER A 1 571 ? 44.161 12.624 46.045 1.00 13.50 581 SER A N 1
ATOM 4664 C CA . SER A 1 571 ? 44.397 13.996 46.595 1.00 14.33 581 SER A CA 1
ATOM 4665 C C . SER A 1 571 ? 43.189 14.346 47.460 1.00 13.72 581 SER A C 1
ATOM 4666 O O . SER A 1 571 ? 42.055 14.317 46.959 1.00 13.33 581 SER A O 1
ATOM 4669 N N . LYS A 1 572 ? 43.382 14.715 48.726 1.00 13.47 582 LYS A N 1
ATOM 4670 C CA A LYS A 1 572 ? 42.288 15.311 49.546 0.50 12.52 582 LYS A CA 1
ATOM 4671 C CA B LYS A 1 572 ? 42.319 15.280 49.540 0.50 12.88 582 LYS A CA 1
ATOM 4672 C C . LYS A 1 572 ? 41.613 16.430 48.860 1.00 12.79 582 LYS A C 1
ATOM 4673 O O . LYS A 1 572 ? 40.395 16.495 48.848 1.00 12.35 582 LYS A O 1
ATOM 4684 N N . GLU A 1 573 ? 42.405 17.318 48.256 1.00 13.26 583 GLU A N 1
ATOM 4685 C CA . GLU A 1 573 ? 41.799 18.435 47.618 1.00 13.97 583 GLU A CA 1
ATOM 4686 C C . GLU A 1 573 ? 40.813 18.123 46.481 1.00 11.88 583 GLU A C 1
ATOM 4687 O O . GLU A 1 573 ? 39.750 18.675 46.364 1.00 13.11 583 GLU A O 1
ATOM 4693 N N . PHE A 1 574 ? 41.244 17.169 45.655 1.00 12.68 584 PHE A N 1
ATOM 4694 C CA . PHE A 1 574 ? 40.411 16.775 44.534 1.00 11.46 584 PHE A CA 1
ATOM 4695 C C . PHE A 1 574 ? 39.147 16.131 45.128 1.00 10.58 584 PHE A C 1
ATOM 4696 O O . PHE A 1 574 ? 38.054 16.436 44.682 1.00 10.66 584 PHE A O 1
ATOM 4704 N N . TRP A 1 575 ? 39.330 15.217 46.076 1.00 10.95 585 TRP A N 1
ATOM 4705 C CA . TRP A 1 575 ? 38.149 14.472 46.576 1.00 10.68 585 TRP A CA 1
ATOM 4706 C C . TRP A 1 575 ? 37.209 15.291 47.389 1.00 10.62 585 TRP A C 1
ATOM 4707 O O . TRP A 1 575 ? 35.979 15.055 47.346 1.00 11.06 585 TRP A O 1
ATOM 4718 N N . GLU A 1 576 ? 37.701 16.337 48.117 1.00 11.02 586 GLU A N 1
ATOM 4719 C CA . GLU A 1 576 ? 36.771 17.300 48.711 1.00 11.68 586 GLU A CA 1
ATOM 4720 C C . GLU A 1 576 ? 35.895 17.959 47.707 1.00 11.92 586 GLU A C 1
ATOM 4721 O O . GLU A 1 576 ? 34.655 18.119 47.917 1.00 12.52 586 GLU A O 1
ATOM 4727 N N . LYS A 1 577 ? 36.498 18.386 46.614 1.00 11.62 587 LYS A N 1
ATOM 4728 C CA A LYS A 1 577 ? 35.680 19.045 45.585 0.50 12.41 587 LYS A CA 1
ATOM 4729 C CA B LYS A 1 577 ? 35.774 19.013 45.564 0.50 11.93 587 LYS A CA 1
ATOM 4730 C C . LYS A 1 577 ? 34.725 18.049 44.901 1.00 10.58 587 LYS A C 1
ATOM 4731 O O . LYS A 1 577 ? 33.616 18.382 44.591 1.00 10.78 587 LYS A O 1
ATOM 4742 N N . GLU A 1 578 ? 35.176 16.807 44.683 1.00 10.42 588 GLU A N 1
ATOM 4743 C CA . GLU A 1 578 ? 34.355 15.735 44.064 1.00 10.20 588 GLU A CA 1
ATOM 4744 C C . GLU A 1 578 ? 33.123 15.529 44.913 1.00 9.91 588 GLU A C 1
ATOM 4745 O O . GLU A 1 578 ? 32.012 15.451 44.397 1.00 10.12 588 GLU A O 1
ATOM 4751 N N . VAL A 1 579 ? 33.311 15.371 46.234 1.00 10.47 589 VAL A N 1
ATOM 4752 C CA . VAL A 1 579 ? 32.153 15.132 47.055 1.00 11.88 589 VAL A CA 1
ATOM 4753 C C . VAL A 1 579 ? 31.166 16.282 47.011 1.00 11.21 589 VAL A C 1
ATOM 4754 O O . VAL A 1 579 ? 29.943 16.063 47.001 1.00 11.31 589 VAL A O 1
ATOM 4758 N N . GLU A 1 580 ? 31.662 17.525 47.044 1.00 11.32 590 GLU A N 1
ATOM 4759 C CA . GLU A 1 580 ? 30.747 18.690 46.968 1.00 11.52 590 GLU A CA 1
ATOM 4760 C C . GLU A 1 580 ? 30.007 18.690 45.649 1.00 10.92 590 GLU A C 1
ATOM 4761 O O . GLU A 1 580 ? 28.820 19.025 45.613 1.00 11.43 590 GLU A O 1
ATOM 4767 N N . GLU A 1 581 ? 30.725 18.394 44.549 1.00 11.04 591 GLU A N 1
ATOM 4768 C CA . GLU A 1 581 ? 30.070 18.318 43.259 1.00 10.94 591 GLU A CA 1
ATOM 4769 C C . GLU A 1 581 ? 28.985 17.234 43.215 1.00 10.34 591 GLU A C 1
ATOM 4770 O O . GLU A 1 581 ? 27.884 17.459 42.652 1.00 11.80 591 GLU A O 1
ATOM 4776 N N . ILE A 1 582 ? 29.290 16.073 43.745 1.00 10.71 592 ILE A N 1
ATOM 4777 C CA . ILE A 1 582 ? 28.274 14.999 43.798 1.00 10.95 592 ILE A CA 1
ATOM 4778 C C . ILE A 1 582 ? 27.055 15.435 44.612 1.00 11.06 592 ILE A C 1
ATOM 4779 O O . ILE A 1 582 ? 25.887 15.253 44.208 1.00 11.66 592 ILE A O 1
ATOM 4784 N N . ASP A 1 583 ? 27.310 16.096 45.771 1.00 11.03 593 ASP A N 1
ATOM 4785 C CA . ASP A 1 583 ? 26.237 16.565 46.620 1.00 12.08 593 ASP A CA 1
ATOM 4786 C C . ASP A 1 583 ? 25.335 17.515 45.865 1.00 11.92 593 ASP A C 1
ATOM 4787 O O . ASP A 1 583 ? 24.086 17.352 45.813 1.00 12.31 593 ASP A O 1
ATOM 4792 N N . LYS A 1 584 ? 25.931 18.464 45.184 1.00 12.64 594 LYS A N 1
ATOM 4793 C CA . LYS A 1 584 ? 25.135 19.459 44.455 1.00 12.32 594 LYS A CA 1
ATOM 4794 C C . LYS A 1 584 ? 24.370 18.835 43.287 1.00 12.03 594 LYS A C 1
ATOM 4795 O O . LYS A 1 584 ? 23.230 19.204 43.048 1.00 13.19 594 LYS A O 1
ATOM 4801 N N . TYR A 1 585 ? 24.989 17.884 42.588 1.00 11.40 595 TYR A N 1
ATOM 4802 C CA . TYR A 1 585 ? 24.339 17.211 41.459 1.00 12.27 595 TYR A CA 1
ATOM 4803 C C . TYR A 1 585 ? 23.141 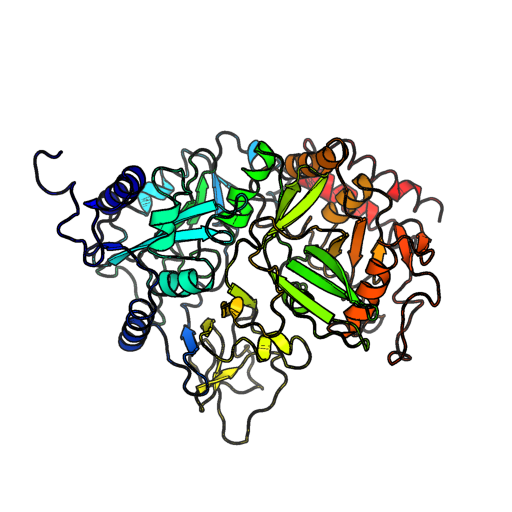16.402 41.982 1.00 11.68 595 TYR A C 1
ATOM 4804 O O . TYR A 1 585 ? 22.039 16.473 41.393 1.00 12.17 595 TYR A O 1
ATOM 4813 N N . LEU A 1 586 ? 23.334 15.596 42.993 1.00 11.46 596 LEU A N 1
ATOM 4814 C CA . LEU A 1 586 ? 22.235 14.795 43.488 1.00 12.83 596 LEU A CA 1
ATOM 4815 C C . LEU A 1 586 ? 21.122 15.650 44.037 1.00 13.08 596 LEU A C 1
ATOM 4816 O O . LEU A 1 586 ? 19.915 15.337 43.822 1.00 13.11 596 LEU A O 1
ATOM 4821 N N . GLU A 1 587 ? 21.446 16.758 44.725 1.00 13.40 597 GLU A N 1
ATOM 4822 C CA . GLU A 1 587 ? 20.394 17.619 45.231 1.00 15.14 597 GLU A CA 1
ATOM 4823 C C . GLU A 1 587 ? 19.657 18.253 44.082 1.00 14.00 597 GLU A C 1
ATOM 4824 O O . GLU A 1 587 ? 18.388 18.298 44.101 1.00 16.03 597 GLU A O 1
ATOM 4830 N N . ASP A 1 588 ? 20.365 18.732 43.100 1.00 13.79 598 ASP A N 1
ATOM 4831 C CA . ASP A 1 588 ? 19.738 19.425 41.963 1.00 16.61 598 ASP A CA 1
ATOM 4832 C C . ASP A 1 588 ? 18.872 18.514 41.097 1.00 17.43 598 ASP A C 1
ATOM 4833 O O . ASP A 1 588 ? 17.751 18.865 40.696 1.00 19.48 598 ASP A O 1
ATOM 4838 N N . GLN A 1 589 ? 19.366 17.310 40.825 1.00 14.37 599 GLN A N 1
ATOM 4839 C CA . GLN A 1 589 ? 18.703 16.425 39.867 1.00 13.24 599 GLN A CA 1
ATOM 4840 C C . GLN A 1 589 ? 17.828 15.362 40.490 1.00 13.69 599 GLN A C 1
ATOM 4841 O O . GLN A 1 589 ? 16.960 14.839 39.755 1.00 14.35 599 GLN A O 1
ATOM 4847 N N . VAL A 1 590 ? 18.022 14.985 41.747 1.00 13.36 600 VAL A N 1
ATOM 4848 C CA . VAL A 1 590 ? 17.323 13.856 42.373 1.00 13.01 600 VAL A CA 1
ATOM 4849 C C . VAL A 1 590 ? 16.504 14.347 43.550 1.00 13.93 600 VAL A C 1
ATOM 4850 O O . VAL A 1 590 ? 15.376 13.880 43.758 1.00 14.35 600 VAL A O 1
ATOM 4854 N N . ASN A 1 591 ? 17.101 15.207 44.367 1.00 15.25 601 ASN A N 1
ATOM 4855 C CA . ASN A 1 591 ? 16.452 15.800 45.584 1.00 18.17 601 ASN A CA 1
ATOM 4856 C C . ASN A 1 591 ? 15.504 14.918 46.363 1.00 16.25 601 ASN A C 1
ATOM 4857 O O . ASN A 1 591 ? 15.952 14.063 47.025 1.00 17.08 601 ASN A O 1
ATOM 4862 N N . ALA A 1 592 ? 14.170 15.139 46.265 1.00 18.61 602 ALA A N 1
ATOM 4863 C CA . ALA A 1 592 ? 13.248 14.435 47.149 1.00 18.83 602 ALA A CA 1
ATOM 4864 C C . ALA A 1 592 ? 13.195 12.960 46.902 1.00 17.18 602 ALA A C 1
ATOM 4865 O O . ALA A 1 592 ? 12.749 12.200 47.762 1.00 17.81 602 ALA A O 1
ATOM 4867 N N . ASP A 1 593 ? 13.698 12.551 45.723 1.00 14.52 603 ASP A N 1
ATOM 4868 C CA . ASP A 1 593 ? 13.719 11.116 45.435 1.00 13.36 603 ASP A CA 1
ATOM 4869 C C . ASP A 1 593 ? 15.041 10.388 45.753 1.00 12.87 603 ASP A C 1
ATOM 4870 O O . ASP A 1 593 ? 15.197 9.210 45.469 1.00 11.94 603 ASP A O 1
ATOM 4875 N N . LEU A 1 594 ? 15.979 11.074 46.395 1.00 12.82 604 LEU A N 1
ATOM 4876 C CA . LEU A 1 594 ? 17.267 10.473 46.696 1.00 13.18 604 LEU A CA 1
ATOM 4877 C C . LEU A 1 594 ? 17.145 9.525 47.862 1.00 12.71 604 LEU A C 1
ATOM 4878 O O . LEU A 1 594 ? 16.763 9.918 48.976 1.00 13.72 604 LEU A O 1
ATOM 4883 N N . PRO A 1 595 ? 17.496 8.256 47.755 1.00 10.91 605 PRO A N 1
ATOM 4884 C CA . PRO A 1 595 ? 17.389 7.304 48.897 1.00 12.29 605 PRO A CA 1
ATOM 4885 C C . PRO A 1 595 ? 18.309 7.671 50.037 1.00 13.44 605 PRO A C 1
ATOM 4886 O O . PRO A 1 595 ? 19.464 8.109 49.836 1.00 12.64 605 PRO A O 1
ATOM 4890 N N . TYR A 1 596 ? 17.822 7.403 51.252 1.00 13.03 606 TYR A N 1
ATOM 4891 C CA A TYR A 1 596 ? 18.557 7.454 52.536 0.70 13.25 606 TYR A CA 1
ATOM 4892 C CA B TYR A 1 596 ? 18.658 7.711 52.404 0.30 12.82 606 TYR A CA 1
ATOM 4893 C C . TYR A 1 596 ? 19.989 6.968 52.346 1.00 12.68 606 TYR A C 1
ATOM 4894 O O . TYR A 1 596 ? 20.954 7.579 52.774 1.00 13.64 606 TYR A O 1
ATOM 4911 N N . GLU A 1 597 ? 20.088 5.757 51.823 1.00 11.64 607 GLU A N 1
ATOM 4912 C CA A GLU A 1 597 ? 21.406 5.132 51.814 0.70 11.56 607 GLU A CA 1
ATOM 4913 C CA B GLU A 1 597 ? 21.341 4.983 51.724 0.30 10.84 607 GLU A CA 1
ATOM 4914 C C . GLU A 1 597 ? 22.389 5.785 50.869 1.00 10.47 607 GLU A C 1
ATOM 4915 O O . GLU A 1 597 ? 23.583 5.705 51.131 1.00 11.04 607 GLU A O 1
ATOM 4926 N N . ILE A 1 598 ? 21.908 6.475 49.846 1.00 11.22 608 ILE A N 1
ATOM 4927 C CA . ILE A 1 598 ? 22.841 7.231 48.992 1.00 11.46 608 ILE A CA 1
ATOM 4928 C C . ILE A 1 598 ? 23.351 8.470 49.709 1.00 10.81 608 ILE A C 1
ATOM 4929 O O . ILE A 1 598 ? 24.524 8.740 49.661 1.00 10.91 608 ILE A O 1
ATOM 4934 N N . GLU A 1 599 ? 22.455 9.230 50.358 1.00 11.67 609 GLU A N 1
ATOM 4935 C CA A GLU A 1 599 ? 22.864 10.331 51.202 0.70 13.37 609 GLU A CA 1
ATOM 4936 C CA B GLU A 1 599 ? 22.909 10.342 51.203 0.30 12.22 609 GLU A CA 1
ATOM 4937 C C . GLU A 1 599 ? 23.891 9.864 52.256 1.00 11.18 609 GLU A C 1
ATOM 4938 O O . GLU A 1 599 ? 24.873 10.527 52.509 1.00 13.42 609 GLU A O 1
ATOM 4949 N N . ARG A 1 600 ? 23.654 8.700 52.840 1.00 11.42 610 ARG A N 1
ATOM 4950 C CA . ARG A 1 600 ? 24.575 8.190 53.883 1.00 11.66 610 ARG A CA 1
ATOM 4951 C C . ARG A 1 600 ? 25.927 7.848 53.287 1.00 10.49 610 ARG A C 1
ATOM 4952 O O . ARG A 1 600 ? 26.963 8.174 53.880 1.00 10.71 610 ARG A O 1
ATOM 4960 N N . GLU A 1 601 ? 25.960 7.281 52.066 1.00 10.28 611 GLU A N 1
ATOM 4961 C CA . GLU A 1 601 ? 27.266 7.020 51.432 1.00 9.92 611 GLU A CA 1
ATOM 4962 C C . GLU A 1 601 ? 27.964 8.300 51.069 1.00 10.26 611 GLU A C 1
ATOM 4963 O O . GLU A 1 601 ? 29.182 8.330 51.206 1.00 10.54 611 GLU A O 1
ATOM 4969 N N . LEU A 1 602 ? 27.235 9.323 50.665 1.00 11.33 612 LEU A N 1
ATOM 4970 C CA . LEU A 1 602 ? 27.881 10.594 50.391 1.00 12.96 612 LEU A CA 1
ATOM 4971 C C . LEU A 1 602 ? 28.531 11.173 51.650 1.00 12.21 612 LEU A C 1
ATOM 4972 O O . LEU A 1 602 ? 29.674 11.641 51.594 1.00 13.19 612 LEU A O 1
ATOM 4977 N N . ARG A 1 603 ? 27.784 11.141 52.748 1.00 12.22 613 ARG A N 1
ATOM 4978 C CA A ARG A 1 603 ? 28.376 11.673 53.953 0.70 12.78 613 ARG A CA 1
ATOM 4979 C CA B ARG A 1 603 ? 28.257 11.579 54.084 0.30 12.75 613 ARG A CA 1
ATOM 4980 C C . ARG A 1 603 ? 29.515 10.817 54.446 1.00 12.03 613 ARG A C 1
ATOM 4981 O O . ARG A 1 603 ? 30.519 11.356 54.957 1.00 12.68 613 ARG A O 1
ATOM 4996 N N . ALA A 1 604 ? 29.433 9.491 54.292 1.00 11.30 614 ALA A N 1
ATOM 4997 C CA . ALA A 1 604 ? 30.534 8.655 54.731 1.00 11.56 614 ALA A CA 1
ATOM 4998 C C . ALA A 1 604 ? 31.797 8.954 53.949 1.00 10.96 614 ALA A C 1
ATOM 4999 O O . ALA A 1 604 ? 32.885 8.965 54.505 1.00 11.99 614 ALA A O 1
ATOM 5001 N N . LEU A 1 605 ? 31.665 9.144 52.617 1.00 11.22 615 LEU A N 1
ATOM 5002 C CA . LEU A 1 605 ? 32.825 9.505 51.792 1.00 11.82 615 LEU A CA 1
ATOM 5003 C C . LEU A 1 605 ? 33.405 10.866 52.225 1.00 11.29 615 LEU A C 1
ATOM 5004 O O . LEU A 1 605 ? 34.616 10.988 52.402 1.00 11.24 615 LEU A O 1
ATOM 5009 N N . LYS A 1 606 ? 32.509 11.840 52.381 1.00 11.24 616 LYS A N 1
ATOM 5010 C CA . LYS A 1 606 ? 32.962 13.170 52.872 1.00 12.16 616 LYS A CA 1
ATOM 5011 C C . LYS A 1 606 ? 33.755 12.985 54.167 1.00 12.01 616 LYS A C 1
ATOM 5012 O O . LYS A 1 606 ? 34.798 13.649 54.346 1.00 12.62 616 LYS A O 1
ATOM 5018 N N . GLN A 1 607 ? 33.254 12.161 55.098 1.00 11.75 617 GLN A N 1
ATOM 5019 C CA . GLN A 1 607 ? 33.905 11.960 56.385 1.00 11.47 617 GLN A CA 1
ATOM 5020 C C . GLN A 1 607 ? 35.239 11.325 56.211 1.00 11.58 617 GLN A C 1
ATOM 5021 O O . GLN A 1 607 ? 36.246 11.711 56.880 1.00 12.47 617 GLN A O 1
ATOM 5027 N N . ARG A 1 608 ? 35.337 10.284 55.383 1.00 12.08 618 ARG A N 1
ATOM 5028 C CA . ARG A 1 608 ? 36.664 9.655 55.206 1.00 12.65 618 ARG A CA 1
ATOM 5029 C C . ARG A 1 608 ? 37.694 10.639 54.597 1.00 12.39 618 ARG A C 1
ATOM 5030 O O . ARG A 1 608 ? 38.867 10.640 55.014 1.00 13.46 618 ARG A O 1
ATOM 5038 N N . ILE A 1 609 ? 37.256 11.409 53.632 1.00 12.51 619 ILE A N 1
ATOM 5039 C CA A ILE A 1 609 ? 38.161 12.403 53.027 0.50 12.33 619 ILE A CA 1
ATOM 5040 C CA B ILE A 1 609 ? 38.119 12.442 53.004 0.50 12.67 619 ILE A CA 1
ATOM 5041 C C . ILE A 1 609 ? 38.576 13.429 54.084 1.00 14.10 619 ILE A C 1
ATOM 5042 O O . ILE A 1 609 ? 39.753 13.850 54.099 1.00 14.06 619 ILE A O 1
ATOM 5051 N N . SER A 1 610 ? 37.661 13.815 54.985 1.00 14.14 620 SER A N 1
ATOM 5052 C CA . SER A 1 610 ? 37.996 14.830 56.008 1.00 15.96 620 SER A CA 1
ATOM 5053 C C . SER A 1 610 ? 39.079 14.385 56.866 1.00 16.23 620 SER A C 1
ATOM 5054 O O . SER A 1 610 ? 39.805 15.274 57.420 1.00 18.89 620 SER A O 1
ATOM 5057 N N . GLN A 1 611 ? 39.307 13.102 57.046 1.00 15.08 621 GLN A N 1
ATOM 5058 C CA . GLN A 1 611 ? 40.383 12.561 57.883 1.00 17.83 621 GLN A CA 1
ATOM 5059 C C . GLN A 1 611 ? 41.736 12.356 57.231 1.00 19.26 621 GLN A C 1
ATOM 5060 O O . GLN A 1 611 ? 42.730 11.969 57.890 1.00 22.99 621 GLN A O 1
ATOM 5066 N N . MET A 1 612 ? 41.811 12.652 55.933 1.00 18.60 622 MET A N 1
ATOM 5067 C CA . MET A 1 612 ? 43.087 12.675 55.220 1.00 20.35 622 MET A CA 1
ATOM 5068 C C . MET A 1 612 ? 43.966 13.859 55.642 1.00 22.63 622 MET A C 1
ATOM 5069 O O . MET A 1 612 ? 43.515 14.903 56.127 1.00 21.95 622 MET A O 1
#

Foldseek 3Di:
DDPDPLQDQQVQEPADGLVPFAPVLSVLVSVLCSFQVASHEYEFALDPVVLVVLVVVCCVLQQWPFQQVFAQEIEGFADVLLPPDCLAQEEEEDQDPQFAANDFPDDDFLQGHYDYPVVVVVLCVVFRGNQNAHFYWYWKWWWQAFQLFPLIAIAIETERDSVLVNLLSQWTPTRDVSSVSCRNHDHQYEYEYQRAHPPGPDDGDSVHRFANVSWHWYAYLVVSYTHTYGHPDDCRRNVCPQPNQFQNVQVVCLVVQWHKAFWWKKWKAALVGDIAIEIEFEAPPFAQQLVQQFDAPDPRMAMFTLGRTIWIWHQDPQQFTFIARSIFWDWDFDAQDECQRHVLVVQFCRYSKYWYFFKAKPSSDTDWHNNPDDDDPPIWIQASSRHTDDVVDDDISGDRRITMRGGLVRGPRHPPCSRPSRGGGHQEYEYEAAAQDAAAFKFWAPDQLSLLLVQQLYANYNVHGQRSSCSSRHNTYVLSVSVSSVCSVVDPSHNDHTYMYGHQHHADPVRHGLHPDRSNCVQVVVLSVVVSVVDPQWDQALSHTDGDVVSGDCVVPPVHDDCRNPPHDLVVQLVSLVVSVVVCCRGPNPSHDPSSVVSSVSSNVRSVVD